Protein 1LMR (pdb70)

InterPro domains:
  IPR012325 Assassin bug toxin-like [PF08117] (1-35)
  IPR012325 Assassin bug toxin-like [PS60010] (5-32)

Nearest PDB structures (foldseek):
  1lmr-assembly1_A  TM=8.798E-01  e=5.007E-05  Agriosphodrus dohrni
  5wlx-assembly1_A  TM=8.046E-01  e=3.672E-01  Avicularia
  5i2p-assembly1_A  TM=7.156E-01  e=2.798E-01  Psalmopoeus
  2mqf-assembly1_A  TM=7.251E-01  e=7.244E-01  Haplopelma hainanum
  2mxo-assembly1_A  TM=6.959E-01  e=2.148E+00  Haplopelma hainanum

Sequence (35 aa):
ADDDCLPRGSKCLGENKQCCKGTTCMFYANRCVGVADDDCLPRGSKCLGENKQCCKGTTCMFYANRCVGVADDDCLPRGSKCLGENKQCCKGTTCMFYANRCVGVADDDCLPRGSKCLGENKQCCKGTTCMFYANRCVGVADDDCLPRGSKCLGENKQCCKGTTCMFYANRCVGVADDDCLPRGSKCLGENKQCCKGTTCMFYANRCVGVADDDCLPRGSKCLGENKQCCKGTTCMFYANRCVGVADDDCLPRGSKCLGENKQCCKGTTCMFYANRCVGVADDDCLPRGSKCLGENKQCCKGTTCMFYANRCVGVADDDCLPRGSKCLGENKQCCKGTTCMFYANRCVGVADDDCLPRGSKCLGENKQCCKGTTCMFYANRCVGVADDDCLPRGSKCLGENKQCCKGTTCMFYANRCVGVADDDCLPRGSKCLGENKQCCKGTTCMFYANRCVGVADDDCLPRGSKCLGENKQCCKGTTCMFYANRCVGVADDDCLPRGSKCLGENKQCCKGTTCMFYANRCVGVADDDCLPRGSKCLGENKQCCKGTTCMFYANRCVGVADDDCLPRGSKCLGENKQCCKGTTCMFYANRCVGVADDDCLPRGSKCLGENKQCCKGTTCMFYANRCVGVADDDCLPRGSKCLGENKQCCKGTTCMFYANRCVGVADDDCLPRGSKCLGENKQCCKGTTCMFYANRCVGVADDDCLPRGSKCLGENKQCCKGTTCMFYANRCVGV

Solvent-accessible surface area: 2938 Å² total; per-residue (Å²): 133,106,140,88,40,14,103,188,52,40,144,7,86,58,84,140,46,121,19,65,210,40,56,66,46,75,147,169,24,56,111,1,49,36,178

Organism: Agriosphodrus dohrni (NCBI:txid184613)

Foldseek 3Di:
DDQDAFPQPAFQAPDPDHHGPQKAHDHVVRGIGGD

Structure (mmCIF, N/CA/C/O backbone):
data_1LMR
#
_entry.id   1LMR
#
loop_
_atom_site.group_PDB
_atom_site.id
_atom_site.type_symbol
_atom_site.label_atom_id
_atom_site.label_alt_id
_atom_site.label_comp_id
_atom_site.label_asym_id
_atom_site.label_entity_id
_atom_site.label_seq_id
_atom_site.pdbx_PDB_ins_code
_atom_site.Cartn_x
_atom_site.Cartn_y
_atom_site.Cartn_z
_atom_site.occupancy
_atom_site.B_iso_or_equiv
_atom_site.auth_seq_id
_atom_site.auth_comp_id
_atom_site.auth_asym_id
_atom_site.auth_atom_id
_atom_site.pdbx_PDB_model_num
ATOM 1 N N . ALA A 1 1 ? -4.085 -11.598 -5.665 1.00 1.00 1 ALA A N 1
ATOM 2 C CA . ALA A 1 1 ? -2.875 -11.912 -4.863 1.00 1.00 1 ALA A CA 1
ATOM 3 C C . ALA A 1 1 ? -1.630 -11.948 -5.742 1.00 1.00 1 ALA A C 1
ATOM 4 O O . ALA A 1 1 ? -1.481 -12.831 -6.588 1.00 1.00 1 ALA A O 1
ATOM 13 N N . ASP A 1 2 ? -0.738 -10.985 -5.537 1.00 1.00 2 ASP A N 1
ATOM 14 C CA . ASP A 1 2 ? 0.495 -10.907 -6.312 1.00 1.00 2 ASP A CA 1
ATOM 15 C C . ASP A 1 2 ? 1.534 -10.049 -5.597 1.00 1.00 2 ASP A C 1
ATOM 16 O O . ASP A 1 2 ? 1.304 -9.578 -4.483 1.00 1.00 2 ASP A O 1
ATOM 25 N N . ASP A 1 3 ? 2.676 -9.848 -6.245 1.00 1.00 3 ASP A N 1
ATOM 26 C CA . ASP A 1 3 ? 3.750 -9.046 -5.671 1.00 1.00 3 ASP A CA 1
ATOM 27 C C . ASP A 1 3 ? 3.836 -7.684 -6.353 1.00 1.00 3 ASP A C 1
ATOM 28 O O . ASP A 1 3 ? 4.924 -7.139 -6.538 1.00 1.00 3 ASP A O 1
ATOM 37 N N . ASP A 1 4 ? 2.681 -7.140 -6.723 1.00 1.00 4 ASP A N 1
ATOM 38 C CA . ASP A 1 4 ? 2.621 -5.848 -7.381 1.00 1.00 4 ASP A CA 1
ATOM 39 C C . ASP A 1 4 ? 3.036 -4.734 -6.421 1.00 1.00 4 ASP A C 1
ATOM 40 O O . ASP A 1 4 ? 3.775 -4.971 -5.465 1.00 1.00 4 ASP A O 1
ATOM 49 N N . CYS A 1 5 ? 2.558 -3.522 -6.679 1.00 1.00 5 CYS A N 1
ATOM 50 C CA . CYS A 1 5 ? 2.880 -2.377 -5.837 1.00 1.00 5 CYS A CA 1
ATOM 51 C C . CYS A 1 5 ? 1.703 -1.411 -5.759 1.00 1.00 5 CYS A C 1
ATOM 52 O O . CYS A 1 5 ? 0.597 -1.728 -6.196 1.00 1.00 5 CYS A O 1
ATOM 59 N N . LEU A 1 6 ? 1.948 -0.232 -5.198 1.00 1.00 6 LEU A N 1
ATOM 60 C CA . LEU A 1 6 ? 0.907 0.779 -5.062 1.00 1.00 6 LEU A CA 1
ATOM 61 C C . LEU A 1 6 ? 1.516 2.169 -4.876 1.00 1.00 6 LEU A C 1
ATOM 62 O O . LEU A 1 6 ? 2.074 2.471 -3.821 1.00 1.00 6 LEU A O 1
ATOM 78 N N . PRO A 1 7 ? 1.417 3.041 -5.898 1.00 1.00 7 PRO A N 1
ATOM 79 C CA . PRO A 1 7 ? 1.963 4.400 -5.826 1.00 1.00 7 PRO A CA 1
ATOM 80 C C . PRO A 1 7 ? 1.289 5.236 -4.749 1.00 1.00 7 PRO A C 1
ATOM 81 O O . PRO A 1 7 ? 0.307 4.814 -4.139 1.00 1.00 7 PRO A O 1
ATOM 92 N N . ARG A 1 8 ? 1.834 6.421 -4.517 1.00 1.00 8 ARG A N 1
ATOM 93 C CA . ARG A 1 8 ? 1.310 7.320 -3.515 1.00 1.00 8 ARG A CA 1
ATOM 94 C C . ARG A 1 8 ? -0.053 7.866 -3.929 1.00 1.00 8 ARG A C 1
ATOM 95 O O . ARG A 1 8 ? -0.167 9.008 -4.376 1.00 1.00 8 ARG A O 1
ATOM 116 N N . GLY A 1 9 ? -1.084 7.042 -3.777 1.00 1.00 9 GLY A N 1
ATOM 117 C CA . GLY A 1 9 ? -2.426 7.458 -4.140 1.00 1.00 9 GLY A CA 1
ATOM 118 C C . GLY A 1 9 ? -3.426 6.320 -4.082 1.00 1.00 9 GLY A C 1
ATOM 119 O O . GLY A 1 9 ? -4.601 6.532 -3.783 1.00 1.00 9 GLY A O 1
ATOM 123 N N . SER A 1 10 ? -2.960 5.109 -4.370 1.00 1.00 10 SER A N 1
ATOM 124 C CA . SER A 1 10 ? -3.823 3.934 -4.350 1.00 1.00 10 SER A CA 1
ATOM 125 C C . SER A 1 10 ? -4.062 3.459 -2.920 1.00 1.00 10 SER A C 1
ATOM 126 O O . SER A 1 10 ? -3.118 3.251 -2.158 1.00 1.00 10 SER A O 1
ATOM 134 N N . LYS A 1 11 ? -5.331 3.292 -2.562 1.00 1.00 11 LYS A N 1
ATOM 135 C CA . LYS A 1 11 ? -5.696 2.847 -1.227 1.00 1.00 11 LYS A CA 1
ATOM 136 C C . LYS A 1 11 ? -5.307 1.391 -1.011 1.00 1.00 11 LYS A C 1
ATOM 137 O O . LYS A 1 11 ? -4.860 0.713 -1.935 1.00 1.00 11 LYS A O 1
ATOM 156 N N . CYS A 1 12 ? -5.480 0.916 0.218 1.00 1.00 12 CYS A N 1
ATOM 157 C CA . CYS A 1 12 ? -5.144 -0.462 0.551 1.00 1.00 12 CYS A CA 1
ATOM 158 C C . CYS A 1 12 ? -5.587 -0.816 1.968 1.00 1.00 12 CYS A C 1
ATOM 159 O O . CYS A 1 12 ? -4.795 -1.304 2.775 1.00 1.00 12 CYS A O 1
ATOM 166 N N . LEU A 1 13 ? -6.860 -0.575 2.260 1.00 1.00 13 LEU A N 1
ATOM 167 C CA . LEU A 1 13 ? -7.413 -0.877 3.577 1.00 1.00 13 LEU A CA 1
ATOM 168 C C . LEU A 1 13 ? -7.478 -2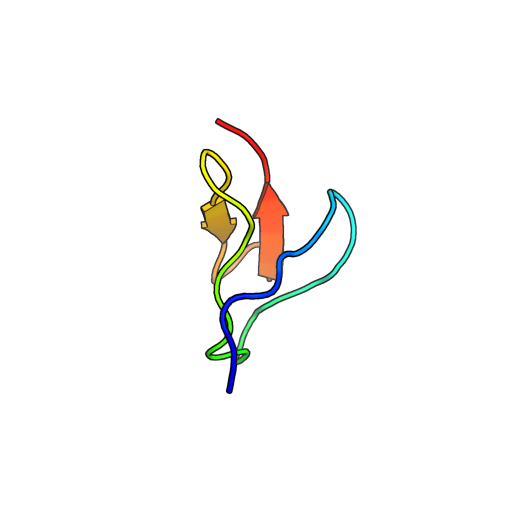.385 3.794 1.00 1.00 13 LEU A C 1
ATOM 169 O O . LEU A 1 13 ? -6.724 -2.941 4.592 1.00 1.00 13 LEU A O 1
ATOM 185 N N . GLY A 1 14 ? -8.382 -3.043 3.075 1.00 1.00 14 GLY A N 1
ATOM 186 C CA . GLY A 1 14 ? -8.526 -4.479 3.201 1.00 1.00 14 GLY A CA 1
ATOM 187 C C . GLY A 1 14 ? -7.598 -5.240 2.276 1.00 1.00 14 GLY A C 1
ATOM 188 O O . GLY A 1 14 ? -7.325 -6.421 2.492 1.00 1.00 14 GLY A O 1
ATOM 192 N N . GLU A 1 15 ? -7.118 -4.560 1.241 1.00 1.00 15 GLU A N 1
ATOM 193 C CA . GLU A 1 15 ? -6.220 -5.157 0.264 1.00 1.00 15 GLU A CA 1
ATOM 194 C C . GLU A 1 15 ? -5.147 -6.019 0.917 1.00 1.00 15 GLU A C 1
ATOM 195 O O . GLU A 1 15 ? -4.440 -5.576 1.822 1.00 1.00 15 GLU A O 1
ATOM 207 N N . ASN A 1 16 ? -5.022 -7.247 0.431 1.00 1.00 16 ASN A N 1
ATOM 208 C CA . ASN A 1 16 ? -4.023 -8.170 0.941 1.00 1.00 16 ASN A CA 1
ATOM 209 C C . ASN A 1 16 ? -2.730 -8.052 0.137 1.00 1.00 16 ASN A C 1
ATOM 210 O O . ASN A 1 16 ? -1.729 -8.692 0.458 1.00 1.00 16 ASN A O 1
ATOM 221 N N . LYS A 1 17 ? -2.758 -7.226 -0.910 1.00 1.00 17 LYS A N 1
ATOM 222 C CA . LYS A 1 17 ? -1.587 -7.025 -1.755 1.00 1.00 17 LYS A CA 1
ATOM 223 C C . LYS A 1 17 ? -0.504 -6.252 -1.010 1.00 1.00 17 LYS A C 1
ATOM 224 O O . LYS A 1 17 ? -0.768 -5.628 0.017 1.00 1.00 17 LYS A O 1
ATOM 243 N N . GLN A 1 18 ? 0.715 -6.297 -1.536 1.00 1.00 18 GLN A N 1
ATOM 244 C CA . GLN A 1 18 ? 1.840 -5.599 -0.922 1.00 1.00 18 GLN A CA 1
ATOM 245 C C . GLN A 1 18 ? 2.428 -4.567 -1.878 1.00 1.00 18 GLN A C 1
ATOM 246 O O . GLN A 1 18 ? 2.474 -4.783 -3.089 1.00 1.00 18 GLN A O 1
ATOM 260 N N . CYS A 1 19 ? 2.877 -3.444 -1.326 1.00 1.00 19 CYS A N 1
ATOM 261 C CA . CYS A 1 19 ? 3.463 -2.378 -2.129 1.00 1.00 19 CYS A CA 1
ATOM 262 C C . CYS A 1 19 ? 4.819 -2.801 -2.687 1.00 1.00 19 CYS A C 1
ATOM 263 O O . CYS A 1 19 ? 5.257 -3.934 -2.486 1.00 1.00 19 CYS A O 1
ATOM 270 N N . CYS A 1 20 ? 5.478 -1.885 -3.388 1.00 1.00 20 CYS A N 1
ATOM 271 C CA . CYS A 1 20 ? 6.784 -2.166 -3.975 1.00 1.00 20 CYS A CA 1
ATOM 272 C C . CYS A 1 20 ? 7.850 -2.297 -2.892 1.00 1.00 20 CYS A C 1
ATOM 273 O O . CYS A 1 20 ? 7.580 -2.080 -1.710 1.00 1.00 20 CYS A O 1
ATOM 280 N N . LYS A 1 21 ? 9.061 -2.658 -3.303 1.00 1.00 21 LYS A N 1
ATOM 281 C CA . LYS A 1 21 ? 10.167 -2.824 -2.374 1.00 1.00 21 LYS A CA 1
ATOM 282 C C . LYS A 1 21 ? 10.619 -1.480 -1.812 1.00 1.00 21 LYS A C 1
ATOM 283 O O . LYS A 1 21 ? 11.102 -0.619 -2.547 1.00 1.00 21 LYS A O 1
ATOM 302 N N . GLY A 1 22 ? 10.458 -1.308 -0.504 1.00 1.00 22 GLY A N 1
ATOM 303 C CA . GLY A 1 22 ? 10.854 -0.067 0.135 1.00 1.00 22 GLY A CA 1
ATOM 304 C C . GLY A 1 22 ? 9.666 0.763 0.583 1.00 1.00 22 GLY A C 1
ATOM 305 O O . GLY A 1 22 ? 9.803 1.651 1.424 1.00 1.00 22 GLY A O 1
ATOM 309 N N . THR A 1 23 ? 8.497 0.474 0.019 1.00 1.00 23 THR A N 1
ATOM 310 C CA . THR A 1 23 ? 7.284 1.201 0.363 1.00 1.00 23 THR A CA 1
ATOM 311 C C . THR A 1 23 ? 6.488 0.465 1.434 1.00 1.00 23 THR A C 1
ATOM 312 O O . THR A 1 23 ? 6.741 -0.706 1.719 1.00 1.00 23 THR A O 1
ATOM 323 N N . THR A 1 24 ? 5.525 1.164 2.020 1.00 1.00 24 THR A N 1
ATOM 324 C CA . THR A 1 24 ? 4.682 0.587 3.061 1.00 1.00 24 THR A CA 1
ATOM 325 C C . THR A 1 24 ? 3.241 1.051 2.910 1.00 1.00 24 THR A C 1
ATOM 326 O O . THR A 1 24 ? 2.975 2.172 2.477 1.00 1.00 24 THR A O 1
ATOM 337 N N . CYS A 1 25 ? 2.316 0.173 3.272 1.00 1.00 25 CYS A N 1
ATOM 338 C CA . CYS A 1 25 ? 0.893 0.479 3.181 1.00 1.00 25 CYS A CA 1
ATOM 339 C C . CYS A 1 25 ? 0.296 0.721 4.563 1.00 1.00 25 CYS A C 1
ATOM 340 O O . CYS A 1 25 ? 0.582 -0.008 5.512 1.00 1.00 25 CYS A O 1
ATOM 347 N N . MET A 1 26 ? -0.536 1.753 4.666 1.00 1.00 26 MET A N 1
ATOM 348 C CA . MET A 1 26 ? -1.176 2.096 5.929 1.00 1.00 26 MET A CA 1
ATOM 349 C C . MET A 1 26 ? -2.586 1.521 6.000 1.00 1.00 26 MET A C 1
ATOM 350 O O . MET A 1 26 ? -3.356 1.619 5.044 1.00 1.00 26 MET A O 1
ATOM 364 N N . PHE A 1 27 ? -2.917 0.920 7.138 1.00 1.00 27 PHE A N 1
ATOM 365 C CA . PHE A 1 27 ? -4.228 0.326 7.338 1.00 1.00 27 PHE A CA 1
ATOM 366 C C . PHE A 1 27 ? -5.300 1.396 7.496 1.00 1.00 27 PHE A C 1
ATOM 367 O O . PHE A 1 27 ? -6.275 1.434 6.746 1.00 1.00 27 PHE A O 1
ATOM 384 N N . TYR A 1 28 ? -5.109 2.257 8.481 1.00 1.00 28 TYR A N 1
ATOM 385 C CA . TYR A 1 28 ? -6.055 3.333 8.760 1.00 1.00 28 TYR A CA 1
ATOM 386 C C . TYR A 1 28 ? -6.026 4.394 7.663 1.00 1.00 28 TYR A C 1
ATOM 387 O O . TYR A 1 28 ? -7.070 4.887 7.236 1.00 1.00 28 TYR A O 1
ATOM 405 N N . ALA A 1 29 ? -4.827 4.732 7.201 1.00 1.00 29 ALA A N 1
ATOM 406 C CA . ALA A 1 29 ? -4.669 5.721 6.144 1.00 1.00 29 ALA A CA 1
ATOM 407 C C . ALA A 1 29 ? -5.151 5.156 4.817 1.00 1.00 29 ALA A C 1
ATOM 408 O O . ALA A 1 29 ? -5.445 5.897 3.880 1.00 1.00 29 ALA A O 1
ATOM 415 N N . ASN A 1 30 ? -5.236 3.828 4.757 1.00 1.00 30 ASN A N 1
ATOM 416 C CA . ASN A 1 30 ? -5.689 3.129 3.563 1.00 1.00 30 ASN A CA 1
ATOM 417 C C . ASN A 1 30 ? -5.078 3.731 2.300 1.00 1.00 30 ASN A C 1
ATOM 418 O O . ASN A 1 30 ? -5.790 4.171 1.398 1.00 1.00 30 ASN A O 1
ATOM 429 N N . ARG A 1 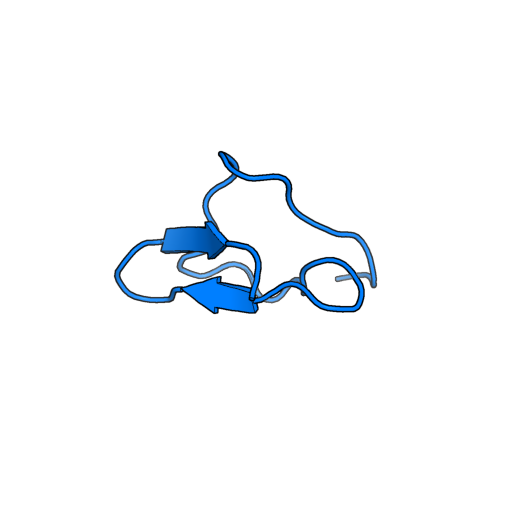31 ? -3.751 3.744 2.246 1.00 1.00 31 ARG A N 1
ATOM 430 C CA . ARG A 1 31 ? -3.036 4.287 1.100 1.00 1.00 31 ARG A CA 1
ATOM 431 C C . ARG A 1 31 ? -1.537 4.053 1.239 1.00 1.00 31 ARG A C 1
ATOM 432 O O . ARG A 1 31 ? -0.942 4.368 2.270 1.00 1.00 31 ARG A O 1
ATOM 453 N N . CYS A 1 32 ? -0.931 3.495 0.197 1.00 1.00 32 CYS A N 1
ATOM 454 C CA . CYS A 1 32 ? 0.501 3.216 0.207 1.00 1.00 32 CYS A CA 1
ATOM 455 C C . CYS A 1 32 ? 1.305 4.489 0.449 1.00 1.00 32 CYS A C 1
ATOM 456 O O . CYS A 1 32 ? 0.867 5.587 0.104 1.00 1.00 32 CYS A O 1
ATOM 463 N N . VAL A 1 33 ? 2.484 4.333 1.041 1.00 1.00 33 VAL A N 1
ATOM 464 C CA . VAL A 1 33 ? 3.353 5.458 1.328 1.00 1.00 33 VAL A CA 1
ATOM 465 C C . VAL A 1 33 ? 4.808 5.012 1.437 1.00 1.00 33 VAL A C 1
ATOM 466 O O . VAL A 1 33 ? 5.101 3.937 1.959 1.00 1.00 33 VAL A O 1
ATOM 479 N N . GLY A 1 34 ? 5.716 5.847 0.940 1.00 1.00 34 GLY A N 1
ATOM 480 C CA . GLY A 1 34 ? 7.129 5.521 0.992 1.00 1.00 34 GLY A CA 1
ATOM 481 C C . GLY A 1 34 ? 7.737 5.766 2.349 1.00 1.00 34 GLY A C 1
ATOM 482 O O . GLY A 1 34 ? 7.180 6.484 3.179 1.00 1.00 34 GLY A O 1
ATOM 486 N N . VAL A 1 35 ? 8.889 5.159 2.561 1.00 1.00 35 VAL A N 1
ATOM 487 C CA . VAL A 1 35 ? 9.612 5.286 3.811 1.00 1.00 35 VAL A CA 1
ATOM 488 C C . VAL A 1 35 ? 10.043 6.728 4.057 1.00 1.00 35 VAL A C 1
ATOM 489 O O . VAL A 1 35 ? 10.386 7.054 5.213 1.00 1.00 35 VAL A O 1
ATOM 503 N N . ALA A 1 1 ? 2.797 -6.210 -15.076 1.00 1.00 1 ALA A N 2
ATOM 504 C CA . ALA A 1 1 ? 3.298 -7.080 -13.981 1.00 1.00 1 ALA A CA 2
ATOM 505 C C . ALA A 1 1 ? 2.163 -7.495 -13.050 1.00 1.00 1 ALA A C 2
ATOM 506 O O . ALA A 1 1 ? 1.067 -6.938 -13.105 1.00 1.00 1 ALA A O 2
ATOM 515 N N . ASP A 1 2 ? 2.435 -8.475 -12.195 1.00 1.00 2 ASP A N 2
ATOM 516 C CA . ASP A 1 2 ? 1.436 -8.965 -11.251 1.00 1.00 2 ASP A CA 2
ATOM 517 C C . ASP A 1 2 ? 0.979 -7.850 -10.316 1.00 1.00 2 ASP A C 2
ATOM 518 O O . ASP A 1 2 ? 1.400 -6.701 -10.451 1.00 1.00 2 ASP A O 2
ATOM 527 N N . ASP A 1 3 ? 0.114 -8.197 -9.369 1.00 1.00 3 ASP A N 2
ATOM 528 C CA . ASP A 1 3 ? -0.401 -7.225 -8.411 1.00 1.00 3 ASP A CA 2
ATOM 529 C C . ASP A 1 3 ? 0.321 -7.344 -7.073 1.00 1.00 3 ASP A C 2
ATOM 530 O O . ASP A 1 3 ? -0.260 -7.093 -6.018 1.00 1.00 3 ASP A O 2
ATOM 539 N N . ASP A 1 4 ? 1.592 -7.729 -7.125 1.00 1.00 4 ASP A N 2
ATOM 540 C CA . ASP A 1 4 ? 2.395 -7.882 -5.917 1.00 1.00 4 ASP A CA 2
ATOM 541 C C . ASP A 1 4 ? 2.505 -6.558 -5.167 1.00 1.00 4 ASP A C 2
ATOM 542 O O . ASP A 1 4 ? 1.802 -6.329 -4.183 1.00 1.00 4 ASP A O 2
ATOM 551 N N . CYS A 1 5 ? 3.390 -5.693 -5.640 1.00 1.00 5 CYS A N 2
ATOM 552 C CA . CYS A 1 5 ? 3.598 -4.390 -5.019 1.00 1.00 5 CYS A CA 2
ATOM 553 C C . CYS A 1 5 ? 2.315 -3.567 -5.040 1.00 1.00 5 CYS A C 2
ATOM 554 O O . CYS A 1 5 ? 1.260 -4.054 -5.445 1.00 1.00 5 CYS A O 2
ATOM 561 N N . LEU A 1 6 ? 2.415 -2.316 -4.603 1.00 1.00 6 LEU A N 2
ATOM 562 C CA . LEU A 1 6 ? 1.262 -1.424 -4.573 1.00 1.00 6 LEU A CA 2
ATOM 563 C C . LEU A 1 6 ? 1.703 0.039 -4.578 1.00 1.00 6 LEU A C 2
ATOM 564 O O . LEU A 1 6 ? 2.073 0.584 -3.539 1.00 1.00 6 LEU A O 2
ATOM 580 N N . PRO A 1 7 ? 1.665 0.700 -5.750 1.00 1.00 7 PRO A N 2
ATOM 581 C CA . PRO A 1 7 ? 2.060 2.107 -5.871 1.00 1.00 7 PRO A CA 2
ATOM 582 C C . PRO A 1 7 ? 1.176 3.026 -5.043 1.00 1.00 7 PRO A C 2
ATOM 583 O O . PRO A 1 7 ? 0.178 2.595 -4.466 1.00 1.00 7 PRO A O 2
ATOM 594 N N . ARG A 1 8 ? 1.560 4.292 -4.981 1.00 1.00 8 ARG A N 2
ATOM 595 C CA . ARG A 1 8 ? 0.824 5.275 -4.222 1.00 1.00 8 ARG A CA 2
ATOM 596 C C . ARG A 1 8 ? -0.531 5.559 -4.862 1.00 1.00 8 ARG A C 2
ATOM 597 O O . ARG A 1 8 ? -0.744 6.619 -5.450 1.00 1.00 8 ARG A O 2
ATOM 618 N N . GLY A 1 9 ? -1.443 4.599 -4.743 1.00 1.00 9 GLY A N 2
ATOM 619 C CA . GLY A 1 9 ? -2.768 4.757 -5.314 1.00 1.00 9 GLY A CA 2
ATOM 620 C C . GLY A 1 9 ? -3.774 3.788 -4.729 1.00 1.00 9 GLY A C 2
ATOM 621 O O . GLY A 1 9 ? -4.924 4.148 -4.481 1.00 1.00 9 GLY A O 2
ATOM 625 N N . SER A 1 10 ? -3.338 2.555 -4.508 1.00 1.00 10 SER A N 2
ATOM 626 C CA . SER A 1 10 ? -4.205 1.525 -3.947 1.00 1.00 10 SER A CA 2
ATOM 627 C C . SER A 1 10 ? -4.388 1.728 -2.447 1.00 1.00 10 SER A C 2
ATOM 628 O O . SER A 1 10 ? -3.438 2.055 -1.735 1.00 1.00 10 SER A O 2
ATOM 636 N N . LYS A 1 11 ? -5.615 1.538 -1.974 1.00 1.00 11 LYS A N 2
ATOM 637 C CA . LYS A 1 11 ? -5.923 1.705 -0.562 1.00 1.00 11 LYS A CA 2
ATOM 638 C C . LYS A 1 11 ? -5.289 0.598 0.273 1.00 1.00 11 LYS A C 2
ATOM 639 O O . LYS A 1 11 ? -4.780 -0.385 -0.264 1.00 1.00 11 LYS A O 2
ATOM 658 N N . CYS A 1 12 ? -5.323 0.767 1.592 1.00 1.00 12 CYS A N 2
ATOM 659 C CA . CYS A 1 12 ? -4.751 -0.218 2.503 1.00 1.00 12 CYS A CA 2
ATOM 660 C C . CYS A 1 12 ? -5.654 -0.435 3.714 1.00 1.00 12 CYS A C 2
ATOM 661 O O . CYS A 1 12 ? -5.183 -0.797 4.792 1.00 1.00 12 CYS A O 2
ATOM 668 N N . LEU A 1 13 ? -6.952 -0.213 3.532 1.00 1.00 13 LEU A N 2
ATOM 669 C CA . LEU A 1 13 ? -7.911 -0.389 4.616 1.00 1.00 13 LEU A CA 2
ATOM 670 C C . LEU A 1 13 ? -8.070 -1.867 4.960 1.00 1.00 13 LEU A C 2
ATOM 671 O O . LEU A 1 13 ? -7.497 -2.350 5.937 1.00 1.00 13 LEU A O 2
ATOM 687 N N . GLY A 1 14 ? -8.841 -2.584 4.150 1.00 1.00 14 GLY A N 2
ATOM 688 C CA . GLY A 1 14 ? -9.047 -3.996 4.384 1.00 1.00 14 GLY A CA 2
ATOM 689 C C . GLY A 1 14 ? -8.028 -4.854 3.663 1.00 1.00 14 GLY A C 2
ATOM 690 O O . GLY A 1 14 ? -7.837 -6.023 3.998 1.00 1.00 14 GLY A O 2
ATOM 694 N N . GLU A 1 15 ? -7.378 -4.269 2.663 1.00 1.00 15 GLU A N 2
ATOM 695 C CA . GLU A 1 15 ? -6.375 -4.966 1.875 1.00 1.00 15 GLU A CA 2
ATOM 696 C C . GLU A 1 15 ? -5.380 -5.721 2.745 1.00 1.00 15 GLU A C 2
ATOM 697 O O . GLU A 1 15 ? -4.941 -5.230 3.785 1.00 1.00 15 GLU A O 2
ATOM 709 N N . ASN A 1 16 ? -5.012 -6.909 2.287 1.00 1.00 16 ASN A N 2
ATOM 710 C CA . ASN A 1 16 ? -4.050 -7.739 2.985 1.00 1.00 16 ASN A CA 2
ATOM 711 C C . ASN A 1 16 ? -2.754 -7.833 2.183 1.00 1.00 16 ASN A C 2
ATOM 712 O O . ASN A 1 16 ? -1.764 -8.397 2.648 1.00 1.00 16 ASN A O 2
ATOM 723 N N . LYS A 1 17 ? -2.770 -7.273 0.973 1.00 1.00 17 LYS A N 2
ATOM 724 C CA . LYS A 1 17 ? -1.599 -7.290 0.106 1.00 1.00 17 LYS A CA 2
ATOM 725 C C . LYS A 1 17 ? -0.506 -6.375 0.649 1.00 1.00 17 LYS A C 2
ATOM 726 O O . LYS A 1 17 ? -0.781 -5.448 1.411 1.00 1.00 17 LYS A O 2
ATOM 745 N N . GLN A 1 18 ? 0.734 -6.640 0.251 1.00 1.00 18 GLN A N 2
ATOM 746 C CA . GLN A 1 18 ? 1.868 -5.839 0.696 1.00 1.00 18 GLN A CA 2
ATOM 747 C C . GLN A 1 18 ? 2.449 -5.032 -0.461 1.00 1.00 18 GLN A C 2
ATOM 748 O O . GLN A 1 18 ? 2.547 -5.525 -1.585 1.00 1.00 18 GLN A O 2
ATOM 762 N N . CYS A 1 19 ? 2.831 -3.791 -0.180 1.00 1.00 19 CYS A N 2
ATOM 763 C CA . CYS A 1 19 ? 3.401 -2.919 -1.200 1.00 1.00 19 CYS A CA 2
ATOM 764 C C . CYS A 1 19 ? 4.791 -3.398 -1.608 1.00 1.00 19 CYS A C 2
ATOM 765 O O . CYS A 1 19 ? 5.262 -4.435 -1.140 1.00 1.00 19 CYS A O 2
ATOM 772 N N . CYS A 1 20 ? 5.441 -2.641 -2.486 1.00 1.00 20 CYS A N 2
ATOM 773 C CA . CYS A 1 20 ? 6.775 -2.995 -2.959 1.00 1.00 20 CYS A CA 2
ATOM 774 C C . CYS A 1 20 ? 7.811 -2.830 -1.852 1.00 1.00 20 CYS A C 2
ATOM 775 O O . CYS A 1 20 ? 7.489 -2.407 -0.742 1.00 1.00 20 CYS A O 2
ATOM 782 N N . LYS A 1 21 ? 9.056 -3.172 -2.164 1.00 1.00 21 LYS A N 2
ATOM 783 C CA . LYS A 1 21 ? 10.143 -3.070 -1.203 1.00 1.00 21 LYS A CA 2
ATOM 784 C C . LYS A 1 21 ? 10.482 -1.612 -0.912 1.00 1.00 21 LYS A C 2
ATOM 785 O O . LYS A 1 21 ? 10.915 -0.876 -1.798 1.00 1.00 21 LYS A O 2
ATOM 804 N N . GLY A 1 22 ? 10.283 -1.202 0.336 1.00 1.00 22 GLY A N 2
ATOM 805 C CA . GLY A 1 22 ? 10.574 0.166 0.723 1.00 1.00 22 GLY A CA 2
ATOM 806 C C . GLY A 1 22 ? 9.319 0.968 1.011 1.00 1.00 22 GLY A C 2
ATOM 807 O O . GLY A 1 22 ? 9.377 2.005 1.673 1.00 1.00 22 GLY A O 2
ATOM 811 N N . THR A 1 23 ? 8.183 0.490 0.513 1.00 1.00 23 THR A N 2
ATOM 812 C CA . THR A 1 23 ? 6.913 1.172 0.721 1.00 1.00 23 THR A CA 2
ATOM 813 C C . THR A 1 23 ? 6.221 0.667 1.981 1.00 1.00 23 THR A C 2
ATOM 814 O O . THR A 1 23 ? 6.592 -0.365 2.539 1.00 1.00 23 THR A O 2
ATOM 825 N N . THR A 1 24 ? 5.211 1.407 2.420 1.00 1.00 24 THR A N 2
ATOM 826 C CA . THR A 1 24 ? 4.456 1.044 3.613 1.00 1.00 24 THR A CA 2
ATOM 827 C C . THR A 1 24 ? 3.007 1.505 3.497 1.00 1.00 24 THR A C 2
ATOM 828 O O . THR A 1 24 ? 2.734 2.627 3.071 1.00 1.00 24 THR A O 2
ATOM 839 N N . CYS A 1 25 ? 2.081 0.630 3.875 1.00 1.00 25 CYS A N 2
ATOM 840 C CA . CYS A 1 25 ? 0.660 0.948 3.811 1.00 1.00 25 CYS A CA 2
ATOM 841 C C . CYS A 1 25 ? 0.191 1.612 5.102 1.00 1.00 25 CYS A C 2
ATOM 842 O O . CYS A 1 25 ? 0.568 1.196 6.198 1.00 1.00 25 CYS A O 2
ATOM 849 N N . MET A 1 26 ? -0.633 2.645 4.964 1.00 1.00 26 MET A N 2
ATOM 850 C CA . MET A 1 26 ? -1.153 3.366 6.119 1.00 1.00 26 MET A CA 2
ATOM 851 C C . MET A 1 26 ? -2.582 2.935 6.433 1.00 1.00 26 MET A C 2
ATOM 852 O O . MET A 1 26 ? -3.439 2.897 5.549 1.00 1.00 26 MET A O 2
ATOM 866 N N . PHE A 1 27 ? -2.828 2.606 7.698 1.00 1.00 27 PHE A N 2
ATOM 867 C CA . PHE A 1 27 ? -4.143 2.172 8.140 1.00 1.00 27 PHE A CA 2
ATOM 868 C C . PHE A 1 27 ? -5.139 3.321 8.117 1.00 1.00 27 PHE A C 2
ATOM 869 O O . PHE A 1 27 ? -6.213 3.221 7.524 1.00 1.00 27 PHE A O 2
ATOM 886 N N . TYR A 1 28 ? -4.771 4.408 8.774 1.00 1.00 28 TYR A N 2
ATOM 887 C CA . TYR A 1 28 ? -5.626 5.588 8.846 1.00 1.00 28 TYR A CA 2
ATOM 888 C C . TYR A 1 28 ? -5.720 6.274 7.488 1.00 1.00 28 TYR A C 2
ATOM 889 O O . TYR A 1 28 ? -6.807 6.642 7.042 1.00 1.00 28 TYR A O 2
ATOM 907 N N . ALA A 1 29 ? -4.579 6.427 6.826 1.00 1.00 29 ALA A N 2
ATOM 908 C CA . ALA A 1 29 ? -4.539 7.048 5.510 1.00 1.00 29 ALA A CA 2
ATOM 909 C C . ALA A 1 29 ? -5.157 6.122 4.473 1.00 1.00 29 ALA A C 2
ATOM 910 O O . ALA A 1 29 ? -5.559 6.555 3.393 1.00 1.00 29 ALA A O 2
ATOM 917 N N . ASN A 1 30 ? -5.223 4.838 4.818 1.00 1.00 30 ASN A N 2
ATOM 918 C CA . ASN A 1 30 ? -5.789 3.824 3.936 1.00 1.00 30 ASN A CA 2
ATOM 919 C C . ASN A 1 30 ? -5.248 3.959 2.514 1.00 1.00 30 ASN A C 2
ATOM 920 O O . ASN A 1 30 ? -5.988 3.836 1.540 1.00 1.00 30 ASN A O 2
ATOM 931 N N . ARG A 1 31 ? -3.945 4.200 2.409 1.00 1.00 31 ARG A N 2
ATOM 932 C CA . ARG A 1 31 ? -3.291 4.343 1.121 1.00 1.00 31 ARG A CA 2
ATOM 933 C C . ARG A 1 31 ? -1.795 4.070 1.242 1.00 1.00 31 ARG A C 2
ATOM 934 O O . ARG A 1 31 ? -1.140 4.557 2.164 1.00 1.00 31 ARG A O 2
ATOM 955 N N . CYS A 1 32 ? -1.258 3.291 0.308 1.00 1.00 32 CYS A N 2
ATOM 956 C CA . CYS A 1 32 ? 0.163 2.961 0.321 1.00 1.00 32 CYS A CA 2
ATOM 957 C C . CYS A 1 32 ? 1.011 4.221 0.199 1.00 1.00 32 CYS A C 2
ATOM 958 O O . CYS A 1 32 ? 0.576 5.223 -0.369 1.00 1.00 32 CYS A O 2
ATOM 965 N N . VAL A 1 33 ? 2.226 4.160 0.731 1.00 1.00 33 VAL A N 2
ATOM 966 C CA . VAL A 1 33 ? 3.141 5.285 0.683 1.00 1.00 33 VAL A CA 2
ATOM 967 C C . VAL A 1 33 ? 4.589 4.822 0.810 1.00 1.00 33 VAL A C 2
ATOM 968 O O . VAL A 1 33 ? 4.879 3.833 1.484 1.00 1.00 33 VAL A O 2
ATOM 981 N N . GLY A 1 34 ? 5.495 5.544 0.159 1.00 1.00 34 GLY A N 2
ATOM 982 C CA . GLY A 1 34 ? 6.901 5.195 0.211 1.00 1.00 34 GLY A CA 2
ATOM 983 C C . GLY A 1 34 ? 7.610 5.798 1.397 1.00 1.00 34 GLY A C 2
ATOM 984 O O . GLY A 1 34 ? 7.127 6.745 2.017 1.00 1.00 34 GLY A O 2
ATOM 988 N N . VAL A 1 35 ? 8.763 5.235 1.703 1.00 1.00 35 VAL A N 2
ATOM 989 C CA . VAL A 1 35 ? 9.577 5.690 2.814 1.00 1.00 35 VAL A CA 2
ATOM 990 C C . VAL A 1 35 ? 10.053 7.122 2.599 1.00 1.00 35 VAL A C 2
ATOM 991 O O . VAL A 1 35 ? 10.484 7.439 1.470 1.00 1.00 35 VAL A O 2
ATOM 1005 N N . ALA A 1 1 ? 4.921 -1.099 -15.444 1.00 1.00 1 ALA A N 3
ATOM 1006 C CA . ALA A 1 1 ? 3.545 -1.657 -15.513 1.00 1.00 1 ALA A CA 3
ATOM 1007 C C . ALA A 1 1 ? 3.527 -3.121 -15.088 1.00 1.00 1 ALA A C 3
ATOM 1008 O O . ALA A 1 1 ? 4.562 -3.787 -15.075 1.00 1.00 1 ALA A O 3
ATOM 1017 N N . ASP A 1 2 ? 2.343 -3.617 -14.742 1.00 1.00 2 ASP A N 3
ATOM 1018 C CA . ASP A 1 2 ? 2.190 -5.003 -14.316 1.00 1.00 2 ASP A CA 3
ATOM 1019 C C . ASP A 1 2 ? 3.026 -5.286 -13.073 1.00 1.00 2 ASP A C 3
ATOM 1020 O O . ASP A 1 2 ? 3.568 -6.380 -12.913 1.00 1.00 2 ASP A O 3
ATOM 1029 N N . ASP A 1 3 ? 3.127 -4.294 -12.195 1.00 1.00 3 ASP A N 3
ATOM 1030 C CA . ASP A 1 3 ? 3.898 -4.437 -10.965 1.00 1.00 3 ASP A CA 3
ATOM 1031 C C . ASP A 1 3 ? 3.013 -4.921 -9.821 1.00 1.00 3 ASP A C 3
ATOM 1032 O O . ASP A 1 3 ? 1.883 -4.459 -9.660 1.00 1.00 3 ASP A O 3
ATOM 1041 N N . ASP A 1 4 ? 3.534 -5.853 -9.030 1.00 1.00 4 ASP A N 3
ATOM 1042 C CA . ASP A 1 4 ? 2.797 -6.399 -7.905 1.00 1.00 4 ASP A CA 3
ATOM 1043 C C . ASP A 1 4 ? 2.607 -5.341 -6.820 1.00 1.00 4 ASP A C 3
ATOM 1044 O O . ASP A 1 4 ? 2.618 -4.143 -7.101 1.00 1.00 4 ASP A O 3
ATOM 1053 N N . CYS A 1 5 ? 2.433 -5.789 -5.581 1.00 1.00 5 CYS A N 3
ATOM 1054 C CA . CYS A 1 5 ? 2.242 -4.880 -4.457 1.00 1.00 5 CYS A CA 3
ATOM 1055 C C . CYS A 1 5 ? 1.047 -3.961 -4.693 1.00 1.00 5 CYS A C 3
ATOM 1056 O O . CYS A 1 5 ? 0.205 -4.227 -5.550 1.00 1.00 5 CYS A O 3
ATOM 1063 N N . LEU A 1 6 ? 0.984 -2.874 -3.927 1.00 1.00 6 LEU A N 3
ATOM 1064 C CA . LEU A 1 6 ? -0.097 -1.914 -4.050 1.00 1.00 6 LEU A CA 3
ATOM 1065 C C . LEU A 1 6 ? 0.430 -0.555 -4.508 1.00 1.00 6 LEU A C 3
ATOM 1066 O O . LEU A 1 6 ? 0.936 0.224 -3.701 1.00 1.00 6 LEU A O 3
ATOM 1082 N N . PRO A 1 7 ? 0.314 -0.248 -5.812 1.00 1.00 7 PRO A N 3
ATOM 1083 C CA . PRO A 1 7 ? 0.779 1.028 -6.363 1.00 1.00 7 PRO A CA 3
ATOM 1084 C C . PRO A 1 7 ? 0.056 2.211 -5.744 1.00 1.00 7 PRO A C 3
ATOM 1085 O O . PRO A 1 7 ? -0.864 2.045 -4.944 1.00 1.00 7 PRO A O 3
ATOM 1096 N N . ARG A 1 8 ? 0.490 3.404 -6.113 1.00 1.00 8 ARG A N 3
ATOM 1097 C CA . ARG A 1 8 ? -0.095 4.618 -5.596 1.00 1.00 8 ARG A CA 3
ATOM 1098 C C . ARG A 1 8 ? -1.519 4.787 -6.111 1.00 1.00 8 ARG A C 3
ATOM 1099 O O . ARG A 1 8 ? -1.781 5.595 -7.002 1.00 1.00 8 ARG A O 3
ATOM 1120 N N . GLY A 1 9 ? -2.435 4.011 -5.540 1.00 1.00 9 GLY A N 3
ATOM 1121 C CA . GLY A 1 9 ? -3.826 4.074 -5.946 1.00 1.00 9 GLY A CA 3
ATOM 1122 C C . GLY A 1 9 ? -4.670 2.985 -5.309 1.00 1.00 9 GLY A C 3
ATOM 1123 O O . GLY A 1 9 ? -5.878 3.151 -5.138 1.00 1.00 9 GLY A O 3
ATOM 1127 N N . SER A 1 10 ? -4.037 1.868 -4.957 1.00 1.00 10 SER A N 3
ATOM 1128 C CA . SER A 1 10 ? -4.744 0.754 -4.338 1.00 1.00 10 SER A CA 3
ATOM 1129 C C . SER A 1 10 ? -4.778 0.911 -2.822 1.00 1.00 10 SER A C 3
ATOM 1130 O O . SER A 1 10 ? -3.735 0.964 -2.169 1.00 1.00 10 SER A O 3
ATOM 1138 N N . LYS A 1 11 ? -5.983 0.988 -2.268 1.00 1.00 11 LYS A N 3
ATOM 1139 C CA . LYS A 1 11 ? -6.154 1.143 -0.833 1.00 1.00 11 LYS A CA 3
ATOM 1140 C C . LYS A 1 11 ? -5.750 -0.128 -0.095 1.00 1.00 11 LYS A C 3
ATOM 1141 O O . LYS A 1 11 ? -5.493 -1.160 -0.715 1.00 1.00 11 LYS A O 3
ATOM 1160 N N . CYS A 1 12 ? -5.692 -0.050 1.232 1.00 1.00 12 CYS A N 3
ATOM 1161 C CA . CYS A 1 12 ? -5.314 -1.204 2.043 1.00 1.00 12 CYS A CA 3
ATOM 1162 C C . CYS A 1 12 ? -5.374 -0.884 3.535 1.00 1.00 12 CYS A C 3
ATOM 1163 O O . CYS A 1 12 ? -4.403 -1.086 4.264 1.00 1.00 12 CYS A O 3
ATOM 1170 N N . LEU A 1 13 ? -6.523 -0.393 3.987 1.00 1.00 13 LEU A N 3
ATOM 1171 C CA . LEU A 1 13 ? -6.704 -0.056 5.395 1.00 1.00 13 LEU A CA 3
ATOM 1172 C C . LEU A 1 13 ? -6.738 -1.323 6.246 1.00 1.00 13 LEU A C 3
ATOM 1173 O O . LEU A 1 13 ? -5.792 -1.616 6.977 1.00 1.00 13 LEU A O 3
ATOM 1189 N N . GLY A 1 14 ? -7.830 -2.073 6.141 1.00 1.00 14 GLY A N 3
ATOM 1190 C CA . GLY A 1 14 ? -7.959 -3.301 6.902 1.00 1.00 14 GLY A CA 3
ATOM 1191 C C . GLY A 1 14 ? -7.258 -4.467 6.238 1.00 1.00 14 GLY A C 3
ATOM 1192 O O . GLY A 1 14 ? -6.901 -5.445 6.894 1.00 1.00 14 GLY A O 3
ATOM 1196 N N . GLU A 1 15 ? -7.067 -4.357 4.930 1.00 1.00 15 GLU A N 3
ATOM 1197 C CA . GLU A 1 15 ? -6.411 -5.392 4.146 1.00 1.00 15 GLU A CA 3
ATOM 1198 C C . GLU A 1 15 ? -5.179 -5.952 4.843 1.00 1.00 15 GLU A C 3
ATOM 1199 O O . GLU A 1 15 ? -4.370 -5.209 5.397 1.00 1.00 15 GLU A O 3
ATOM 1211 N N . ASN A 1 16 ? -5.034 -7.269 4.782 1.00 1.00 16 ASN A N 3
ATOM 1212 C CA . ASN A 1 16 ? -3.888 -7.934 5.377 1.00 1.00 16 ASN A CA 3
ATOM 1213 C C . ASN A 1 16 ? -2.724 -7.955 4.391 1.00 1.00 16 ASN A C 3
ATOM 1214 O O . ASN A 1 16 ? -1.617 -8.375 4.729 1.00 1.00 16 ASN A O 3
ATOM 1225 N N . LYS A 1 17 ? -2.983 -7.492 3.167 1.00 1.00 17 LYS A N 3
ATOM 1226 C CA . LYS A 1 17 ? -1.956 -7.452 2.132 1.00 1.00 17 LYS A CA 3
ATOM 1227 C C . LYS A 1 17 ? -0.907 -6.392 2.449 1.00 1.00 17 LYS A C 3
ATOM 1228 O O . LYS A 1 17 ? -1.130 -5.514 3.283 1.00 1.00 17 LYS A O 3
ATOM 1247 N N . GLN A 1 18 ? 0.236 -6.480 1.779 1.00 1.00 18 GLN A N 3
ATOM 1248 C CA . GLN A 1 18 ? 1.320 -5.528 1.990 1.00 1.00 18 GLN A CA 3
ATOM 1249 C C . GLN A 1 18 ? 2.038 -5.219 0.680 1.00 1.00 18 GLN A C 3
ATOM 1250 O O . GLN A 1 18 ? 2.103 -6.060 -0.217 1.00 1.00 18 GLN A O 3
ATOM 1264 N N . CYS A 1 19 ? 2.576 -4.009 0.577 1.00 1.00 19 CYS A N 3
ATOM 1265 C CA . CYS A 1 19 ? 3.291 -3.589 -0.623 1.00 1.00 19 CYS A CA 3
ATOM 1266 C C . CYS A 1 19 ? 4.617 -4.340 -0.747 1.00 1.00 19 CYS A C 3
ATOM 1267 O O . CYS A 1 19 ? 4.812 -5.373 -0.108 1.00 1.00 19 CYS A O 3
ATOM 1274 N N . CYS A 1 20 ? 5.523 -3.824 -1.574 1.00 1.00 20 CYS A N 3
ATOM 1275 C CA . CYS A 1 20 ? 6.815 -4.454 -1.776 1.00 1.00 20 CYS A CA 3
ATOM 1276 C C . CYS A 1 20 ? 7.684 -4.335 -0.528 1.00 1.00 20 CYS A C 3
ATOM 1277 O O . CYS A 1 20 ? 7.282 -3.731 0.466 1.00 1.00 20 CYS A O 3
ATOM 1284 N N . LYS A 1 21 ? 8.878 -4.919 -0.588 1.00 1.00 21 LYS A N 3
ATOM 1285 C CA . LYS A 1 21 ? 9.804 -4.883 0.533 1.00 1.00 21 LYS A CA 3
ATOM 1286 C C . LYS A 1 21 ? 10.354 -3.477 0.740 1.00 1.00 21 LYS A C 3
ATOM 1287 O O . LYS A 1 21 ? 11.042 -2.934 -0.125 1.00 1.00 21 LYS A O 3
ATOM 1306 N N . GLY A 1 22 ? 10.043 -2.890 1.891 1.00 1.00 22 GLY A N 3
ATOM 1307 C CA . GLY A 1 22 ? 10.509 -1.550 2.192 1.00 1.00 22 GLY A CA 3
ATOM 1308 C C . GLY A 1 22 ? 9.376 -0.545 2.234 1.00 1.00 22 GLY A C 3
ATOM 1309 O O . GLY A 1 22 ? 9.500 0.517 2.844 1.00 1.00 22 GLY A O 3
ATOM 1313 N N . THR A 1 23 ? 8.267 -0.882 1.583 1.00 1.00 23 THR A N 3
ATOM 1314 C CA . THR A 1 23 ? 7.105 -0.007 1.546 1.00 1.00 23 THR A CA 3
ATOM 1315 C C . THR A 1 23 ? 6.113 -0.375 2.640 1.00 1.00 23 THR A C 3
ATOM 1316 O O . THR A 1 23 ? 6.207 -1.441 3.249 1.00 1.00 23 THR A O 3
ATOM 1327 N N . THR A 1 24 ? 5.161 0.516 2.882 1.00 1.00 24 THR A N 3
ATOM 1328 C CA . THR A 1 24 ? 4.145 0.292 3.902 1.00 1.00 24 THR A CA 3
ATOM 1329 C C . THR A 1 24 ? 2.850 1.005 3.547 1.00 1.00 24 THR A C 3
ATOM 1330 O O . THR A 1 24 ? 2.859 2.072 2.934 1.00 1.00 24 THR A O 3
ATOM 1341 N N . CYS A 1 25 ? 1.739 0.401 3.940 1.00 1.00 25 CYS A N 3
ATOM 1342 C CA . CYS A 1 25 ? 0.424 0.968 3.669 1.00 1.00 25 CYS A CA 3
ATOM 1343 C C . CYS A 1 25 ? -0.043 1.838 4.830 1.00 1.00 25 CYS A C 3
ATOM 1344 O O . CYS A 1 25 ? 0.051 1.445 5.993 1.00 1.00 25 CYS A O 3
ATOM 1351 N N . MET A 1 26 ? -0.547 3.022 4.504 1.00 1.00 26 MET A N 3
ATOM 1352 C CA . MET A 1 26 ? -1.032 3.952 5.517 1.00 1.00 26 MET A CA 3
ATOM 1353 C C . MET A 1 26 ? -2.441 3.580 5.965 1.00 1.00 26 MET A C 3
ATOM 1354 O O . MET A 1 26 ? -3.314 3.306 5.141 1.00 1.00 26 MET A O 3
ATOM 1368 N N . PHE A 1 27 ? -2.655 3.570 7.275 1.00 1.00 27 PHE A N 3
ATOM 1369 C CA . PHE A 1 27 ? -3.950 3.229 7.838 1.00 1.00 27 PHE A CA 3
ATOM 1370 C C . PHE A 1 27 ? -4.964 4.339 7.601 1.00 1.00 27 PHE A C 3
ATOM 1371 O O . PHE A 1 27 ? -6.048 4.107 7.066 1.00 1.00 27 PHE A O 3
ATOM 1388 N N . TYR A 1 28 ? -4.601 5.541 8.014 1.00 1.00 28 TYR A N 3
ATOM 1389 C CA . TYR A 1 28 ? -5.473 6.702 7.867 1.00 1.00 28 TYR A CA 3
ATOM 1390 C C . TYR A 1 28 ? -5.622 7.102 6.402 1.00 1.00 28 TYR A C 3
ATOM 1391 O O . TYR A 1 28 ? -6.714 7.454 5.956 1.00 1.00 28 TYR A O 3
ATOM 1409 N N . ALA A 1 29 ? -4.527 7.035 5.654 1.00 1.00 29 ALA A N 3
ATOM 1410 C CA . ALA A 1 29 ? -4.554 7.378 4.240 1.00 1.00 29 ALA A CA 3
ATOM 1411 C C . ALA A 1 29 ? -5.305 6.314 3.456 1.00 1.00 29 ALA A C 3
ATOM 1412 O O . ALA A 1 29 ? -5.896 6.591 2.412 1.00 1.00 29 ALA A O 3
ATOM 1419 N N . ASN A 1 30 ? -5.278 5.092 3.977 1.00 1.00 30 ASN A N 3
ATOM 1420 C CA . ASN A 1 30 ? -5.960 3.971 3.337 1.00 1.00 30 ASN A CA 3
ATOM 1421 C C . ASN A 1 30 ? -5.382 3.705 1.948 1.00 1.00 30 ASN A C 3
ATOM 1422 O O . ASN A 1 30 ? -6.116 3.419 1.003 1.00 1.00 30 ASN A O 3
ATOM 1433 N N . ARG A 1 31 ? -4.060 3.797 1.833 1.00 1.00 31 ARG A N 3
ATOM 1434 C CA . ARG A 1 31 ? -3.386 3.567 0.567 1.00 1.00 31 ARG A CA 3
ATOM 1435 C C . ARG A 1 31 ? -1.904 3.279 0.781 1.00 1.00 31 ARG A C 3
ATOM 1436 O O . ARG A 1 31 ? -1.309 3.727 1.762 1.00 1.00 31 ARG A O 3
ATOM 1457 N N . CYS A 1 32 ? -1.311 2.529 -0.144 1.00 1.00 32 CYS A N 3
ATOM 1458 C CA . CYS A 1 32 ? 0.104 2.184 -0.054 1.00 1.00 32 CYS A CA 3
ATOM 1459 C C . CYS A 1 32 ? 0.973 3.435 -0.131 1.00 1.00 32 CYS A C 3
ATOM 1460 O O . CYS A 1 32 ? 0.560 4.456 -0.680 1.00 1.00 32 CYS A O 3
ATOM 1467 N N . VAL A 1 33 ? 2.181 3.346 0.419 1.00 1.00 33 VAL A N 3
ATOM 1468 C CA . VAL A 1 33 ? 3.109 4.462 0.412 1.00 1.00 33 VAL A CA 3
ATOM 1469 C C . VAL A 1 33 ? 4.549 3.979 0.556 1.00 1.00 33 VAL A C 3
ATOM 1470 O O . VAL A 1 33 ? 4.826 3.032 1.292 1.00 1.00 33 VAL A O 3
ATOM 1483 N N . GLY A 1 34 ? 5.461 4.637 -0.152 1.00 1.00 34 GLY A N 3
ATOM 1484 C CA . GLY A 1 34 ? 6.860 4.263 -0.090 1.00 1.00 34 GLY A CA 3
ATOM 1485 C C . GLY A 1 34 ? 7.620 5.013 0.973 1.00 1.00 34 GLY A C 3
ATOM 1486 O O . GLY A 1 34 ? 7.178 6.053 1.463 1.00 1.00 34 GLY A O 3
ATOM 1490 N N . VAL A 1 35 ? 8.770 4.471 1.324 1.00 1.00 35 VAL A N 3
ATOM 1491 C CA . VAL A 1 35 ? 9.629 5.060 2.332 1.00 1.00 35 VAL A CA 3
ATOM 1492 C C . VAL A 1 35 ? 10.116 6.440 1.904 1.00 1.00 35 VAL A C 3
ATOM 1493 O O . VAL A 1 35 ? 10.078 7.366 2.742 1.00 1.00 35 VAL A O 3
ATOM 1507 N N . ALA A 1 1 ? 3.976 -12.642 -3.389 1.00 1.00 1 ALA A N 4
ATOM 1508 C CA . ALA A 1 1 ? 3.563 -13.340 -4.637 1.00 1.00 1 ALA A CA 4
ATOM 1509 C C . ALA A 1 1 ? 4.088 -12.633 -5.879 1.00 1.00 1 ALA A C 4
ATOM 1510 O O . ALA A 1 1 ? 3.729 -12.977 -7.005 1.00 1.00 1 ALA A O 4
ATOM 1519 N N . ASP A 1 2 ? 4.936 -11.647 -5.660 1.00 1.00 2 ASP A N 4
ATOM 1520 C CA . ASP A 1 2 ? 5.523 -10.878 -6.751 1.00 1.00 2 ASP A CA 4
ATOM 1521 C C . ASP A 1 2 ? 4.441 -10.178 -7.567 1.00 1.00 2 ASP A C 4
ATOM 1522 O O . ASP A 1 2 ? 4.589 -9.981 -8.773 1.00 1.00 2 ASP A O 4
ATOM 1531 N N . ASP A 1 3 ? 3.353 -9.805 -6.901 1.00 1.00 3 ASP A N 4
ATOM 1532 C CA . ASP A 1 3 ? 2.245 -9.127 -7.565 1.00 1.00 3 ASP A CA 4
ATOM 1533 C C . ASP A 1 3 ? 2.607 -7.679 -7.883 1.00 1.00 3 ASP A C 4
ATOM 1534 O O . ASP A 1 3 ? 3.768 -7.283 -7.786 1.00 1.00 3 ASP A O 4
ATOM 1543 N N . ASP A 1 4 ? 1.604 -6.894 -8.264 1.00 1.00 4 ASP A N 4
ATOM 1544 C CA . ASP A 1 4 ? 1.811 -5.496 -8.597 1.00 1.00 4 ASP A CA 4
ATOM 1545 C C . ASP A 1 4 ? 2.201 -4.698 -7.354 1.00 1.00 4 ASP A C 4
ATOM 1546 O O . ASP A 1 4 ? 2.743 -5.250 -6.396 1.00 1.00 4 ASP A O 4
ATOM 1555 N N . CYS A 1 5 ? 1.924 -3.399 -7.375 1.00 1.00 5 CYS A N 4
ATOM 1556 C CA . CYS A 1 5 ? 2.246 -2.528 -6.252 1.00 1.00 5 CYS A CA 4
ATOM 1557 C C . CYS A 1 5 ? 1.225 -1.402 -6.128 1.00 1.00 5 CYS A C 4
ATOM 1558 O O . CYS A 1 5 ? 0.178 -1.426 -6.775 1.00 1.00 5 CYS A O 4
ATOM 1565 N N . LEU A 1 6 ? 1.536 -0.415 -5.293 1.00 1.00 6 LEU A N 4
ATOM 1566 C CA . LEU A 1 6 ? 0.645 0.719 -5.086 1.00 1.00 6 LEU A CA 4
ATOM 1567 C C . LEU A 1 6 ? 1.410 1.923 -4.536 1.00 1.00 6 LEU A C 4
ATOM 1568 O O . LEU A 1 6 ? 1.734 1.968 -3.349 1.00 1.00 6 LEU A O 4
ATOM 1584 N N . PRO A 1 7 ? 1.707 2.920 -5.389 1.00 1.00 7 PRO A N 4
ATOM 1585 C CA . PRO A 1 7 ? 2.434 4.123 -4.970 1.00 1.00 7 PRO A CA 4
ATOM 1586 C C . PRO A 1 7 ? 1.666 4.929 -3.934 1.00 1.00 7 PRO A C 4
ATOM 1587 O O . PRO A 1 7 ? 0.513 4.630 -3.623 1.00 1.00 7 PRO A O 4
ATOM 1598 N N . ARG A 1 8 ? 2.323 5.946 -3.395 1.00 1.00 8 ARG A N 4
ATOM 1599 C CA . ARG A 1 8 ? 1.726 6.792 -2.388 1.00 1.00 8 ARG A CA 4
ATOM 1600 C C . ARG A 1 8 ? 0.603 7.638 -2.979 1.00 1.00 8 ARG A C 4
ATOM 1601 O O . ARG A 1 8 ? 0.771 8.834 -3.219 1.00 1.00 8 ARG A O 4
ATOM 1622 N N . GLY A 1 9 ? -0.543 7.007 -3.211 1.00 1.00 9 GLY A N 4
ATOM 1623 C CA . GLY A 1 9 ? -1.680 7.713 -3.772 1.00 1.00 9 GLY A CA 4
ATOM 1624 C C . GLY A 1 9 ? -2.944 6.877 -3.764 1.00 1.00 9 GLY A C 4
ATOM 1625 O O . GLY A 1 9 ? -4.034 7.388 -3.506 1.00 1.00 9 GLY A O 4
ATOM 1629 N N . SER A 1 10 ? -2.796 5.590 -4.048 1.00 1.00 10 SER A N 4
ATOM 1630 C CA . SER A 1 10 ? -3.931 4.676 -4.074 1.00 1.00 10 SER A CA 4
ATOM 1631 C C . SER A 1 10 ? -4.210 4.116 -2.682 1.00 1.00 10 SER A C 4
ATOM 1632 O O . SER A 1 10 ? -3.286 3.802 -1.932 1.00 1.00 10 SER A O 4
ATOM 1640 N N . LYS A 1 11 ? -5.489 3.998 -2.343 1.00 1.00 11 LYS A N 4
ATOM 1641 C CA . LYS A 1 11 ? -5.889 3.481 -1.044 1.00 1.00 11 LYS A CA 4
ATOM 1642 C C . LYS A 1 11 ? -5.583 1.991 -0.931 1.00 1.00 11 LYS A C 4
ATOM 1643 O O . LYS A 1 11 ? -5.311 1.326 -1.931 1.00 1.00 11 LYS A O 4
ATOM 1662 N N . CYS A 1 12 ? -5.629 1.471 0.292 1.00 1.00 12 CYS A N 4
ATOM 1663 C CA . CYS A 1 12 ? -5.356 0.058 0.530 1.00 1.00 12 CYS A CA 4
ATOM 1664 C C . CYS A 1 12 ? -5.695 -0.332 1.966 1.00 1.00 12 CYS A C 4
ATOM 1665 O O . CYS A 1 12 ? -4.879 -0.930 2.668 1.00 1.00 12 CYS A O 4
ATOM 1672 N N . LEU A 1 13 ? -6.905 0.009 2.398 1.00 1.00 13 LEU A N 4
ATOM 1673 C CA . LEU A 1 13 ? -7.350 -0.309 3.750 1.00 1.00 13 LEU A CA 4
ATOM 1674 C C . LEU A 1 13 ? -7.567 -1.811 3.908 1.00 1.00 13 LEU A C 4
ATOM 1675 O O . LEU A 1 13 ? -6.782 -2.495 4.566 1.00 1.00 13 LEU A O 4
ATOM 1691 N N . GLY A 1 14 ? -8.635 -2.319 3.301 1.00 1.00 14 GLY A N 4
ATOM 1692 C CA . GLY A 1 14 ? -8.932 -3.735 3.387 1.00 1.00 14 GLY A CA 4
ATOM 1693 C C . GLY A 1 14 ? -8.175 -4.553 2.360 1.00 1.00 14 GLY A C 4
ATOM 1694 O O . GLY A 1 14 ? -8.044 -5.769 2.499 1.00 1.00 14 GLY A O 4
ATOM 1698 N N . GLU A 1 15 ? -7.681 -3.882 1.324 1.00 1.00 15 GLU A N 4
ATOM 1699 C CA . GLU A 1 15 ? -6.935 -4.534 0.256 1.00 1.00 15 GLU A CA 4
ATOM 1700 C C . GLU A 1 15 ? -5.956 -5.573 0.787 1.00 1.00 15 GLU A C 4
ATOM 1701 O O . GLU A 1 15 ? -5.126 -5.282 1.649 1.00 1.00 15 GLU A O 4
ATOM 1713 N N . ASN A 1 16 ? -6.047 -6.780 0.245 1.00 1.00 16 ASN A N 4
ATOM 1714 C CA . ASN A 1 16 ? -5.157 -7.860 0.638 1.00 1.00 16 ASN A CA 4
ATOM 1715 C C . ASN A 1 16 ? -3.882 -7.830 -0.200 1.00 1.00 16 ASN A C 4
ATOM 1716 O O . ASN A 1 16 ? -2.958 -8.610 0.031 1.00 1.00 16 ASN A O 4
ATOM 1727 N N . LYS A 1 17 ? -3.837 -6.921 -1.175 1.00 1.00 17 LYS A N 4
ATOM 1728 C CA . LYS A 1 17 ? -2.673 -6.790 -2.044 1.00 1.00 17 LYS A CA 4
ATOM 1729 C C . LYS A 1 17 ? -1.486 -6.216 -1.278 1.00 1.00 17 LYS A C 4
ATOM 1730 O O . LYS A 1 17 ? -1.646 -5.656 -0.194 1.00 1.00 17 LYS A O 4
ATOM 1749 N N . GLN A 1 18 ? -0.296 -6.358 -1.851 1.00 1.00 18 GLN A N 4
ATOM 1750 C CA . GLN A 1 18 ? 0.920 -5.852 -1.223 1.00 1.00 18 GLN A CA 4
ATOM 1751 C C . GLN A 1 18 ? 1.632 -4.861 -2.138 1.00 1.00 18 GLN A C 4
ATOM 1752 O O . GLN A 1 18 ? 1.756 -5.090 -3.341 1.00 1.00 18 GLN A O 4
ATOM 1766 N N . CYS A 1 19 ? 2.097 -3.759 -1.559 1.00 1.00 19 CYS A N 4
ATOM 1767 C CA . CYS A 1 19 ? 2.797 -2.732 -2.323 1.00 1.00 19 CYS A CA 4
ATOM 1768 C C . CYS A 1 19 ? 4.166 -3.229 -2.775 1.00 1.00 19 CYS A C 4
ATOM 1769 O O . CYS A 1 19 ? 4.534 -4.377 -2.526 1.00 1.00 19 CYS A O 4
ATOM 1776 N N . CYS A 1 20 ? 4.916 -2.358 -3.442 1.00 1.00 20 CYS A N 4
ATOM 1777 C CA . CYS A 1 20 ? 6.245 -2.710 -3.929 1.00 1.00 20 CYS A CA 4
ATOM 1778 C C . CYS A 1 20 ? 7.224 -2.867 -2.769 1.00 1.00 20 CYS A C 4
ATOM 1779 O O . CYS A 1 20 ? 6.885 -2.597 -1.617 1.00 1.00 20 CYS A O 4
ATOM 1786 N N . LYS A 1 21 ? 8.437 -3.311 -3.081 1.00 1.00 21 LYS A N 4
ATOM 1787 C CA . LYS A 1 21 ? 9.462 -3.508 -2.068 1.00 1.00 21 LYS A CA 4
ATOM 1788 C C . LYS A 1 21 ? 9.947 -2.173 -1.513 1.00 1.00 21 LYS A C 4
ATOM 1789 O O . LYS A 1 21 ? 10.494 -1.348 -2.244 1.00 1.00 21 LYS A O 4
ATOM 1808 N N . GLY A 1 22 ? 9.742 -1.968 -0.216 1.00 1.00 22 GLY A N 4
ATOM 1809 C CA . GLY A 1 22 ? 10.163 -0.732 0.416 1.00 1.00 22 GLY A CA 4
ATOM 1810 C C . GLY A 1 22 ? 8.991 0.111 0.881 1.00 1.00 22 GLY A C 4
ATOM 1811 O O . GLY A 1 22 ? 9.140 0.964 1.755 1.00 1.00 22 GLY A O 4
ATOM 1815 N N . THR A 1 23 ? 7.822 -0.128 0.295 1.00 1.00 23 THR A N 4
ATOM 1816 C CA . THR A 1 23 ? 6.622 0.616 0.653 1.00 1.00 23 THR A CA 4
ATOM 1817 C C . THR A 1 23 ? 5.852 -0.089 1.762 1.00 1.00 23 THR A C 4
ATOM 1818 O O . THR A 1 23 ? 6.105 -1.254 2.069 1.00 1.00 23 THR A O 4
ATOM 1829 N N . THR A 1 24 ? 4.909 0.630 2.358 1.00 1.00 24 THR A N 4
ATOM 1830 C CA . THR A 1 24 ? 4.093 0.083 3.436 1.00 1.00 24 THR A CA 4
ATOM 1831 C C . THR A 1 24 ? 2.683 0.663 3.397 1.00 1.00 24 THR A C 4
ATOM 1832 O O . THR A 1 24 ? 2.500 1.863 3.192 1.00 1.00 24 THR A O 4
ATOM 1843 N N . CYS A 1 25 ? 1.689 -0.197 3.592 1.00 1.00 25 CYS A N 4
ATOM 1844 C CA . CYS A 1 25 ? 0.296 0.230 3.578 1.00 1.00 25 CYS A CA 4
ATOM 1845 C C . CYS A 1 25 ? -0.169 0.620 4.977 1.00 1.00 25 CYS A C 4
ATOM 1846 O O . CYS A 1 25 ? 0.174 -0.035 5.961 1.00 1.00 25 CYS A O 4
ATOM 1853 N N . MET A 1 26 ? -0.950 1.693 5.058 1.00 1.00 26 MET A N 4
ATOM 1854 C CA . MET A 1 26 ? -1.461 2.172 6.336 1.00 1.00 26 MET A CA 4
ATOM 1855 C C . MET A 1 26 ? -2.947 1.859 6.481 1.00 1.00 26 MET A C 4
ATOM 1856 O O . MET A 1 26 ? -3.721 2.019 5.536 1.00 1.00 26 MET A O 4
ATOM 1870 N N . PHE A 1 27 ? -3.337 1.407 7.668 1.00 1.00 27 PHE A N 4
ATOM 1871 C CA . PHE A 1 27 ? -4.721 1.063 7.941 1.00 1.00 27 PHE A CA 4
ATOM 1872 C C . PHE A 1 27 ? -5.579 2.308 8.121 1.00 1.00 27 PHE A C 4
ATOM 1873 O O . PHE A 1 27 ? -6.593 2.485 7.446 1.00 1.00 27 PHE A O 4
ATOM 1890 N N . TYR A 1 28 ? -5.166 3.160 9.045 1.00 1.00 28 TYR A N 4
ATOM 1891 C CA . TYR A 1 28 ? -5.894 4.391 9.337 1.00 1.00 28 TYR A CA 4
ATOM 1892 C C . TYR A 1 28 ? -5.787 5.388 8.188 1.00 1.00 28 TYR A C 4
ATOM 1893 O O . TYR A 1 28 ? -6.757 6.071 7.858 1.00 1.00 28 TYR A O 4
ATOM 1911 N N . ALA A 1 29 ? -4.612 5.462 7.574 1.00 1.00 29 ALA A N 4
ATOM 1912 C CA . ALA A 1 29 ? -4.396 6.369 6.455 1.00 1.00 29 ALA A CA 4
ATOM 1913 C C . ALA A 1 29 ? -5.145 5.877 5.228 1.00 1.00 29 ALA A C 4
ATOM 1914 O O . ALA A 1 29 ? -5.545 6.662 4.368 1.00 1.00 29 ALA A O 4
ATOM 1921 N N . ASN A 1 30 ? -5.331 4.564 5.160 1.00 1.00 30 ASN A N 4
ATOM 1922 C CA . ASN A 1 30 ? -6.035 3.945 4.042 1.00 1.00 30 ASN A CA 4
ATOM 1923 C C . ASN A 1 30 ? -5.344 4.264 2.719 1.00 1.00 30 ASN A C 4
ATOM 1924 O O . ASN A 1 30 ? -5.990 4.657 1.747 1.00 1.00 30 ASN A O 4
ATOM 1935 N N . ARG A 1 31 ? -4.027 4.091 2.687 1.00 1.00 31 ARG A N 4
ATOM 1936 C CA . ARG A 1 31 ? -3.252 4.359 1.483 1.00 1.00 31 ARG A CA 4
ATOM 1937 C C . ARG A 1 31 ? -1.794 3.957 1.670 1.00 1.00 31 ARG A C 4
ATOM 1938 O O . ARG A 1 31 ? -1.242 4.073 2.765 1.00 1.00 31 ARG A O 4
ATOM 1959 N N . CYS A 1 32 ? -1.176 3.483 0.594 1.00 1.00 32 CYS A N 4
ATOM 1960 C CA . CYS A 1 32 ? 0.219 3.062 0.637 1.00 1.00 32 CYS A CA 4
ATOM 1961 C C . CYS A 1 32 ? 1.141 4.251 0.883 1.00 1.00 32 CYS A C 4
ATOM 1962 O O . CYS A 1 32 ? 0.835 5.378 0.495 1.00 1.00 32 CYS A O 4
ATOM 1969 N N . VAL A 1 33 ? 2.274 3.989 1.527 1.00 1.00 33 VAL A N 4
ATOM 1970 C CA . VAL A 1 33 ? 3.246 5.024 1.824 1.00 1.00 33 VAL A CA 4
ATOM 1971 C C . VAL A 1 33 ? 4.637 4.428 2.016 1.00 1.00 33 VAL A C 4
ATOM 1972 O O . VAL A 1 33 ? 4.787 3.346 2.585 1.00 1.00 33 VAL A O 4
ATOM 1985 N N . GLY A 1 34 ? 5.651 5.140 1.538 1.00 1.00 34 GLY A N 4
ATOM 1986 C CA . GLY A 1 34 ? 7.016 4.666 1.667 1.00 1.00 34 GLY A CA 4
ATOM 1987 C C . GLY A 1 34 ? 7.941 5.257 0.633 1.00 1.00 34 GLY A C 4
ATOM 1988 O O . GLY A 1 34 ? 7.637 6.275 0.011 1.00 1.00 34 GLY A O 4
ATOM 1992 N N . VAL A 1 35 ? 9.075 4.604 0.459 1.00 1.00 35 VAL A N 4
ATOM 1993 C CA . VAL A 1 35 ? 10.079 5.043 -0.502 1.00 1.00 35 VAL A CA 4
ATOM 1994 C C . VAL A 1 35 ? 9.533 5.001 -1.925 1.00 1.00 35 VAL A C 4
ATOM 1995 O O . VAL A 1 35 ? 9.196 3.894 -2.396 1.00 1.00 35 VAL A O 4
ATOM 2009 N N . ALA A 1 1 ? 9.298 -7.608 -11.320 1.00 1.00 1 ALA A N 5
ATOM 2010 C CA . ALA A 1 1 ? 8.462 -6.470 -11.785 1.00 1.00 1 ALA A CA 5
ATOM 2011 C C . ALA A 1 1 ? 7.964 -5.641 -10.606 1.00 1.00 1 ALA A C 5
ATOM 2012 O O . ALA A 1 1 ? 7.366 -6.171 -9.670 1.00 1.00 1 ALA A O 5
ATOM 2021 N N . ASP A 1 2 ? 8.214 -4.337 -10.660 1.00 1.00 2 ASP A N 5
ATOM 2022 C CA . ASP A 1 2 ? 7.790 -3.433 -9.597 1.00 1.00 2 ASP A CA 5
ATOM 2023 C C . ASP A 1 2 ? 6.496 -2.719 -9.973 1.00 1.00 2 ASP A C 5
ATOM 2024 O O . ASP A 1 2 ? 6.265 -1.578 -9.572 1.00 1.00 2 ASP A O 5
ATOM 2033 N N . ASP A 1 3 ? 5.654 -3.399 -10.744 1.00 1.00 3 ASP A N 5
ATOM 2034 C CA . ASP A 1 3 ? 4.382 -2.830 -11.174 1.00 1.00 3 ASP A CA 5
ATOM 2035 C C . ASP A 1 3 ? 3.219 -3.466 -10.420 1.00 1.00 3 ASP A C 5
ATOM 2036 O O . ASP A 1 3 ? 2.198 -2.822 -10.176 1.00 1.00 3 ASP A O 5
ATOM 2045 N N . ASP A 1 4 ? 3.380 -4.733 -10.053 1.00 1.00 4 ASP A N 5
ATOM 2046 C CA . ASP A 1 4 ? 2.350 -5.456 -9.329 1.00 1.00 4 ASP A CA 5
ATOM 2047 C C . ASP A 1 4 ? 2.183 -4.890 -7.920 1.00 1.00 4 ASP A C 5
ATOM 2048 O O . ASP A 1 4 ? 2.493 -3.726 -7.669 1.00 1.00 4 ASP A O 5
ATOM 2057 N N . CYS A 1 5 ? 1.694 -5.719 -7.004 1.00 1.00 5 CYS A N 5
ATOM 2058 C CA . CYS A 1 5 ? 1.488 -5.300 -5.623 1.00 1.00 5 CYS A CA 5
ATOM 2059 C C . CYS A 1 5 ? 0.547 -4.099 -5.552 1.00 1.00 5 CYS A C 5
ATOM 2060 O O . CYS A 1 5 ? -0.189 -3.820 -6.498 1.00 1.00 5 CYS A O 5
ATOM 2067 N N . LEU A 1 6 ? 0.572 -3.396 -4.423 1.00 1.00 6 LEU A N 5
ATOM 2068 C CA . LEU A 1 6 ? -0.280 -2.233 -4.230 1.00 1.00 6 LEU A CA 5
ATOM 2069 C C . LEU A 1 6 ? 0.477 -0.937 -4.517 1.00 1.00 6 LEU A C 5
ATOM 2070 O O . LEU A 1 6 ? 1.183 -0.420 -3.651 1.00 1.00 6 LEU A O 5
ATOM 2086 N N . PRO A 1 7 ? 0.335 -0.388 -5.737 1.00 1.00 7 PRO A N 5
ATOM 2087 C CA . PRO A 1 7 ? 1.006 0.857 -6.120 1.00 1.00 7 PRO A CA 5
ATOM 2088 C C . PRO A 1 7 ? 0.530 2.041 -5.295 1.00 1.00 7 PRO A C 5
ATOM 2089 O O . PRO A 1 7 ? -0.399 1.925 -4.495 1.00 1.00 7 PRO A O 5
ATOM 2100 N N . ARG A 1 8 ? 1.182 3.175 -5.489 1.00 1.00 8 ARG A N 5
ATOM 2101 C CA . ARG A 1 8 ? 0.847 4.380 -4.767 1.00 1.00 8 ARG A CA 5
ATOM 2102 C C . ARG A 1 8 ? -0.516 4.912 -5.198 1.00 1.00 8 ARG A C 5
ATOM 2103 O O . ARG A 1 8 ? -0.610 5.930 -5.885 1.00 1.00 8 ARG A O 5
ATOM 2124 N N . GLY A 1 9 ? -1.571 4.214 -4.789 1.00 1.00 9 GLY A N 5
ATOM 2125 C CA . GLY A 1 9 ? -2.917 4.627 -5.141 1.00 1.00 9 GLY A CA 5
ATOM 2126 C C . GLY A 1 9 ? -3.983 3.798 -4.453 1.00 1.00 9 GLY A C 5
ATOM 2127 O O . GLY A 1 9 ? -5.032 4.317 -4.072 1.00 1.00 9 GLY A O 5
ATOM 2131 N N . SER A 1 10 ? -3.715 2.507 -4.295 1.00 1.00 10 SER A N 5
ATOM 2132 C CA . SER A 1 10 ? -4.660 1.604 -3.649 1.00 1.00 10 SER A CA 5
ATOM 2133 C C . SER A 1 10 ? -4.763 1.900 -2.156 1.00 1.00 10 SER A C 5
ATOM 2134 O O . SER A 1 10 ? -3.783 2.290 -1.521 1.00 1.00 10 SER A O 5
ATOM 2142 N N . LYS A 1 11 ? -5.957 1.717 -1.602 1.00 1.00 11 LYS A N 5
ATOM 2143 C CA . LYS A 1 11 ? -6.191 1.967 -0.189 1.00 1.00 11 LYS A CA 5
ATOM 2144 C C . LYS A 1 11 ? -5.484 0.927 0.675 1.00 1.00 11 LYS A C 5
ATOM 2145 O O . LYS A 1 11 ? -5.000 -0.087 0.173 1.00 1.00 11 LYS A O 5
ATOM 2164 N N . CYS A 1 12 ? -5.429 1.186 1.978 1.00 1.00 12 CYS A N 5
ATOM 2165 C CA . CYS A 1 12 ? -4.780 0.272 2.911 1.00 1.00 12 CYS A CA 5
ATOM 2166 C C . CYS A 1 12 ? -5.543 0.201 4.232 1.00 1.00 12 CYS A C 5
ATOM 2167 O O . CYS A 1 12 ? -4.967 -0.113 5.274 1.00 1.00 12 CYS A O 5
ATOM 2174 N N . LEU A 1 13 ? -6.839 0.493 4.183 1.00 1.00 13 LEU A N 5
ATOM 2175 C CA . LEU A 1 13 ? -7.672 0.458 5.379 1.00 1.00 13 LEU A CA 5
ATOM 2176 C C . LEU A 1 13 ? -8.037 -0.979 5.744 1.00 1.00 13 LEU A C 5
ATOM 2177 O O . LEU A 1 13 ? -7.406 -1.588 6.608 1.00 1.00 13 LEU A O 5
ATOM 2193 N N . GLY A 1 14 ? -9.055 -1.518 5.079 1.00 1.00 14 GLY A N 5
ATOM 2194 C CA . GLY A 1 14 ? -9.478 -2.876 5.347 1.00 1.00 14 GLY A CA 5
ATOM 2195 C C . GLY A 1 14 ? -8.761 -3.891 4.478 1.00 1.00 14 GLY A C 5
ATOM 2196 O O . GLY A 1 14 ? -8.765 -5.086 4.775 1.00 1.00 14 GLY A O 5
ATOM 2200 N N . GLU A 1 15 ? -8.150 -3.412 3.398 1.00 1.00 15 GLU A N 5
ATOM 2201 C CA . GLU A 1 15 ? -7.428 -4.269 2.468 1.00 1.00 15 GLU A CA 5
ATOM 2202 C C . GLU A 1 15 ? -6.571 -5.305 3.183 1.00 1.00 15 GLU A C 5
ATOM 2203 O O . GLU A 1 15 ? -5.809 -4.981 4.094 1.00 1.00 15 GLU A O 5
ATOM 2215 N N . ASN A 1 16 ? -6.691 -6.550 2.743 1.00 1.00 16 ASN A N 5
ATOM 2216 C CA . ASN A 1 16 ? -5.920 -7.641 3.312 1.00 1.00 16 ASN A CA 5
ATOM 2217 C C . ASN A 1 16 ? -4.731 -7.979 2.415 1.00 1.00 16 ASN A C 5
ATOM 2218 O O . ASN A 1 16 ? -3.905 -8.825 2.759 1.00 1.00 16 ASN A O 5
ATOM 2229 N N . LYS A 1 17 ? -4.648 -7.313 1.263 1.00 1.00 17 LYS A N 5
ATOM 2230 C CA . LYS A 1 17 ? -3.558 -7.546 0.323 1.00 1.00 17 LYS A CA 5
ATOM 2231 C C . LYS A 1 17 ? -2.240 -7.012 0.875 1.00 1.00 17 LYS A C 5
ATOM 2232 O O . LYS A 1 17 ? -2.225 -6.223 1.820 1.00 1.00 17 LYS A O 5
ATOM 2251 N N . GLN A 1 18 ? -1.136 -7.450 0.280 1.00 1.00 18 GLN A N 5
ATOM 2252 C CA . GLN A 1 18 ? 0.189 -7.017 0.711 1.00 1.00 18 GLN A CA 5
ATOM 2253 C C . GLN A 1 18 ? 0.871 -6.188 -0.372 1.00 1.00 18 GLN A C 5
ATOM 2254 O O . GLN A 1 18 ? 0.793 -6.512 -1.557 1.00 1.00 18 GLN A O 5
ATOM 2268 N N . CYS A 1 19 ? 1.540 -5.117 0.043 1.00 1.00 19 CYS A N 5
ATOM 2269 C CA . CYS A 1 19 ? 2.238 -4.242 -0.891 1.00 1.00 19 CYS A CA 5
ATOM 2270 C C . CYS A 1 19 ? 3.488 -4.921 -1.441 1.00 1.00 19 CYS A C 5
ATOM 2271 O O . CYS A 1 19 ? 3.717 -6.107 -1.206 1.00 1.00 19 CYS A O 5
ATOM 2278 N N . CYS A 1 20 ? 4.295 -4.159 -2.173 1.00 1.00 20 CYS A N 5
ATOM 2279 C CA . CYS A 1 20 ? 5.523 -4.686 -2.755 1.00 1.00 20 CYS A CA 5
ATOM 2280 C C . CYS A 1 20 ? 6.690 -4.536 -1.784 1.00 1.00 20 CYS A C 5
ATOM 2281 O O . CYS A 1 20 ? 6.533 -3.999 -0.687 1.00 1.00 20 CYS A O 5
ATOM 2288 N N . LYS A 1 21 ? 7.859 -5.018 -2.192 1.00 1.00 21 LYS A N 5
ATOM 2289 C CA . LYS A 1 21 ? 9.049 -4.942 -1.359 1.00 1.00 21 LYS A CA 5
ATOM 2290 C C . LYS A 1 21 ? 9.536 -3.502 -1.232 1.00 1.00 21 LYS A C 5
ATOM 2291 O O . LYS A 1 21 ? 9.943 -2.884 -2.216 1.00 1.00 21 LYS A O 5
ATOM 2310 N N . GLY A 1 22 ? 9.491 -2.974 -0.013 1.00 1.00 22 GLY A N 5
ATOM 2311 C CA . GLY A 1 22 ? 9.930 -1.611 0.221 1.00 1.00 22 GLY A CA 5
ATOM 2312 C C . GLY A 1 22 ? 8.778 -0.669 0.518 1.00 1.00 22 GLY A C 5
ATOM 2313 O O . GLY A 1 22 ? 8.982 0.420 1.055 1.00 1.00 22 GLY A O 5
ATOM 2317 N N . THR A 1 23 ? 7.564 -1.086 0.168 1.00 1.00 23 THR A N 5
ATOM 2318 C CA . THR A 1 23 ? 6.380 -0.270 0.400 1.00 1.00 23 THR A CA 5
ATOM 2319 C C . THR A 1 23 ? 5.755 -0.583 1.753 1.00 1.00 23 THR A C 5
ATOM 2320 O O . THR A 1 23 ? 6.082 -1.587 2.386 1.00 1.00 23 THR A O 5
ATOM 2331 N N . THR A 1 24 ? 4.853 0.287 2.188 1.00 1.00 24 THR A N 5
ATOM 2332 C CA . THR A 1 24 ? 4.173 0.114 3.466 1.00 1.00 24 THR A CA 5
ATOM 2333 C C . THR A 1 24 ? 2.757 0.678 3.409 1.00 1.00 24 THR A C 5
ATOM 2334 O O . THR A 1 24 ? 2.522 1.734 2.822 1.00 1.00 24 THR A O 5
ATOM 2345 N N . CYS A 1 25 ? 1.818 -0.034 4.022 1.00 1.00 25 CYS A N 5
ATOM 2346 C CA . CYS A 1 25 ? 0.424 0.394 4.040 1.00 1.00 25 CYS A CA 5
ATOM 2347 C C . CYS A 1 25 ? 0.208 1.503 5.066 1.00 1.00 25 CYS A C 5
ATOM 2348 O O . CYS A 1 25 ? 0.795 1.484 6.148 1.00 1.00 25 CYS A O 5
ATOM 2355 N N . MET A 1 26 ? -0.639 2.467 4.719 1.00 1.00 26 MET A N 5
ATOM 2356 C CA . MET A 1 26 ? -0.934 3.582 5.609 1.00 1.00 26 MET A CA 5
ATOM 2357 C C . MET A 1 26 ? -2.346 3.465 6.174 1.00 1.00 26 MET A C 5
ATOM 2358 O O . MET A 1 26 ? -3.315 3.329 5.427 1.00 1.00 26 MET A O 5
ATOM 2372 N N . PHE A 1 27 ? -2.453 3.507 7.498 1.00 1.00 27 PHE A N 5
ATOM 2373 C CA . PHE A 1 27 ? -3.735 3.394 8.169 1.00 1.00 27 PHE A CA 5
ATOM 2374 C C . PHE A 1 27 ? -4.532 4.689 8.085 1.00 1.00 27 PHE A C 5
ATOM 2375 O O . PHE A 1 27 ? -5.682 4.699 7.647 1.00 1.00 27 PHE A O 5
ATOM 2392 N N . TYR A 1 28 ? -3.913 5.772 8.520 1.00 1.00 28 TYR A N 5
ATOM 2393 C CA . TYR A 1 28 ? -4.560 7.081 8.518 1.00 1.00 28 TYR A CA 5
ATOM 2394 C C . TYR A 1 28 ? -4.763 7.601 7.099 1.00 1.00 28 TYR A C 5
ATOM 2395 O O . TYR A 1 28 ? -5.838 8.093 6.759 1.00 1.00 28 TYR A O 5
ATOM 2413 N N . ALA A 1 29 ? -3.733 7.479 6.270 1.00 1.00 29 ALA A N 5
ATOM 2414 C CA . ALA A 1 29 ? -3.817 7.927 4.887 1.00 1.00 29 ALA A CA 5
ATOM 2415 C C . ALA A 1 29 ? -4.726 7.005 4.090 1.00 1.00 29 ALA A C 5
ATOM 2416 O O . ALA A 1 29 ? -5.276 7.391 3.058 1.00 1.00 29 ALA A O 5
ATOM 2423 N N . ASN A 1 30 ? -4.875 5.780 4.581 1.00 1.00 30 ASN A N 5
ATOM 2424 C CA . ASN A 1 30 ? -5.717 4.787 3.923 1.00 1.00 30 ASN A CA 5
ATOM 2425 C C . ASN A 1 30 ? -5.244 4.536 2.493 1.00 1.00 30 ASN A C 5
ATOM 2426 O O . ASN A 1 30 ? -6.030 4.592 1.547 1.00 1.00 30 ASN A O 5
ATOM 2437 N N . ARG A 1 31 ? -3.953 4.257 2.345 1.00 1.00 31 ARG A N 5
ATOM 2438 C CA . ARG A 1 31 ? -3.372 3.996 1.036 1.00 1.00 31 ARG A CA 5
ATOM 2439 C C . ARG A 1 31 ? -1.921 3.549 1.166 1.00 1.00 31 ARG A C 5
ATOM 2440 O O . ARG A 1 31 ? -1.169 4.079 1.984 1.00 1.00 31 ARG A O 5
ATOM 2461 N N . CYS A 1 32 ? -1.534 2.569 0.357 1.00 1.00 32 CYS A N 5
ATOM 2462 C CA . CYS A 1 32 ? -0.172 2.050 0.385 1.00 1.00 32 CYS A CA 5
ATOM 2463 C C . CYS A 1 32 ? 0.817 3.082 -0.145 1.00 1.00 32 CYS A C 5
ATOM 2464 O O . CYS A 1 32 ? 0.551 3.760 -1.137 1.00 1.00 32 CYS A O 5
ATOM 2471 N N . VAL A 1 33 ? 1.961 3.191 0.522 1.00 1.00 33 VAL A N 5
ATOM 2472 C CA . VAL A 1 33 ? 2.994 4.128 0.126 1.00 1.00 33 VAL A CA 5
ATOM 2473 C C . VAL A 1 33 ? 4.362 3.680 0.630 1.00 1.00 33 VAL A C 5
ATOM 2474 O O . VAL A 1 33 ? 4.461 2.909 1.585 1.00 1.00 33 VAL A O 5
ATOM 2487 N N . GLY A 1 34 ? 5.415 4.169 -0.017 1.00 1.00 34 GLY A N 5
ATOM 2488 C CA . GLY A 1 34 ? 6.763 3.808 0.380 1.00 1.00 34 GLY A CA 5
ATOM 2489 C C . GLY A 1 34 ? 7.071 4.174 1.810 1.00 1.00 34 GLY A C 5
ATOM 2490 O O . GLY A 1 34 ? 6.384 4.991 2.422 1.00 1.00 34 GLY A O 5
ATOM 2494 N N . VAL A 1 35 ? 8.113 3.556 2.333 1.00 1.00 35 VAL A N 5
ATOM 2495 C CA . VAL A 1 35 ? 8.545 3.796 3.704 1.00 1.00 35 VAL A CA 5
ATOM 2496 C C . VAL A 1 35 ? 9.044 5.226 3.880 1.00 1.00 35 VAL A C 5
ATOM 2497 O O . VAL A 1 35 ? 9.102 5.693 5.037 1.00 1.00 35 VAL A O 5
ATOM 2511 N N . ALA A 1 1 ? 4.796 -13.711 -3.826 1.00 1.00 1 ALA A N 6
ATOM 2512 C CA . ALA A 1 1 ? 5.308 -13.458 -5.198 1.00 1.00 1 ALA A CA 6
ATOM 2513 C C . ALA A 1 1 ? 4.932 -12.059 -5.673 1.00 1.00 1 ALA A C 6
ATOM 2514 O O . ALA A 1 1 ? 3.792 -11.623 -5.512 1.00 1.00 1 ALA A O 6
ATOM 2523 N N . ASP A 1 2 ? 5.897 -11.359 -6.259 1.00 1.00 2 ASP A N 6
ATOM 2524 C CA . ASP A 1 2 ? 5.667 -10.008 -6.758 1.00 1.00 2 ASP A CA 6
ATOM 2525 C C . ASP A 1 2 ? 4.579 -10.001 -7.827 1.00 1.00 2 ASP A C 6
ATOM 2526 O O . ASP A 1 2 ? 4.793 -10.466 -8.947 1.00 1.00 2 ASP A O 6
ATOM 2535 N N . ASP A 1 3 ? 3.413 -9.471 -7.474 1.00 1.00 3 ASP A N 6
ATOM 2536 C CA . ASP A 1 3 ? 2.292 -9.403 -8.404 1.00 1.00 3 ASP A CA 6
ATOM 2537 C C . ASP A 1 3 ? 2.081 -7.976 -8.900 1.00 1.00 3 ASP A C 6
ATOM 2538 O O . ASP A 1 3 ? 2.046 -7.726 -10.104 1.00 1.00 3 ASP A O 6
ATOM 2547 N N . ASP A 1 4 ? 1.941 -7.044 -7.963 1.00 1.00 4 ASP A N 6
ATOM 2548 C CA . ASP A 1 4 ? 1.735 -5.650 -8.297 1.00 1.00 4 ASP A CA 6
ATOM 2549 C C . ASP A 1 4 ? 2.155 -4.745 -7.142 1.00 1.00 4 ASP A C 6
ATOM 2550 O O . ASP A 1 4 ? 2.788 -5.193 -6.187 1.00 1.00 4 ASP A O 6
ATOM 2559 N N . CYS A 1 5 ? 1.797 -3.468 -7.238 1.00 1.00 5 CYS A N 6
ATOM 2560 C CA . CYS A 1 5 ? 2.135 -2.500 -6.203 1.00 1.00 5 CYS A CA 6
ATOM 2561 C C . CYS A 1 5 ? 1.071 -1.413 -6.106 1.00 1.00 5 CYS A C 6
ATOM 2562 O O . CYS A 1 5 ? 0.008 -1.515 -6.719 1.00 1.00 5 CYS A O 6
ATOM 2569 N N . LEU A 1 6 ? 1.363 -0.373 -5.332 1.00 1.00 6 LEU A N 6
ATOM 2570 C CA . LEU A 1 6 ? 0.430 0.732 -5.157 1.00 1.00 6 LEU A CA 6
ATOM 2571 C C . LEU A 1 6 ? 1.156 1.996 -4.697 1.00 1.00 6 LEU A C 6
ATOM 2572 O O . LEU A 1 6 ? 1.547 2.105 -3.535 1.00 1.00 6 LEU A O 6
ATOM 2588 N N . PRO A 1 7 ? 1.345 2.975 -5.602 1.00 1.00 7 PRO A N 6
ATOM 2589 C CA . PRO A 1 7 ? 2.024 4.231 -5.270 1.00 1.00 7 PRO A CA 6
ATOM 2590 C C . PRO A 1 7 ? 1.268 5.033 -4.224 1.00 1.00 7 PRO A C 6
ATOM 2591 O O . PRO A 1 7 ? 0.154 4.681 -3.835 1.00 1.00 7 PRO A O 6
ATOM 2602 N N . ARG A 1 8 ? 1.890 6.108 -3.765 1.00 1.00 8 ARG A N 6
ATOM 2603 C CA . ARG A 1 8 ? 1.299 6.960 -2.760 1.00 1.00 8 ARG A CA 6
ATOM 2604 C C . ARG A 1 8 ? 0.096 7.712 -3.317 1.00 1.00 8 ARG A C 6
ATOM 2605 O O . ARG A 1 8 ? 0.195 8.885 -3.678 1.00 1.00 8 ARG A O 6
ATOM 2626 N N . GLY A 1 9 ? -1.042 7.027 -3.385 1.00 1.00 9 GLY A N 6
ATOM 2627 C CA . GLY A 1 9 ? -2.249 7.645 -3.901 1.00 1.00 9 GLY A CA 6
ATOM 2628 C C . GLY A 1 9 ? -3.456 6.732 -3.821 1.00 1.00 9 GLY A C 6
ATOM 2629 O O . GLY A 1 9 ? -4.572 7.188 -3.573 1.00 1.00 9 GLY A O 6
ATOM 2633 N N . SER A 1 10 ? -3.233 5.441 -4.034 1.00 1.00 10 SER A N 6
ATOM 2634 C CA . SER A 1 10 ? -4.311 4.462 -3.988 1.00 1.00 10 SER A CA 6
ATOM 2635 C C . SER A 1 10 ? -4.489 3.911 -2.576 1.00 1.00 10 SER A C 6
ATOM 2636 O O . SER A 1 10 ? -3.516 3.716 -1.848 1.00 1.00 10 SER A O 6
ATOM 2644 N N . LYS A 1 11 ? -5.739 3.666 -2.196 1.00 1.00 11 LYS A N 6
ATOM 2645 C CA . LYS A 1 11 ? -6.047 3.142 -0.875 1.00 1.00 11 LYS A CA 6
ATOM 2646 C C . LYS A 1 11 ? -5.581 1.696 -0.739 1.00 1.00 11 LYS A C 6
ATOM 2647 O O . LYS A 1 11 ? -5.479 0.972 -1.729 1.00 1.00 11 LYS A O 6
ATOM 2666 N N . CYS A 1 12 ? -5.300 1.280 0.493 1.00 1.00 12 CYS A N 6
ATOM 2667 C CA . CYS A 1 12 ? -4.846 -0.083 0.749 1.00 1.00 12 CYS A CA 6
ATOM 2668 C C . CYS A 1 12 ? -5.173 -0.518 2.175 1.00 1.00 12 CYS A C 6
ATOM 2669 O O . CYS A 1 12 ? -4.372 -1.188 2.828 1.00 1.00 12 CYS A O 6
ATOM 2676 N N . LEU A 1 13 ? -6.353 -0.138 2.653 1.00 1.00 13 LEU A N 6
ATOM 2677 C CA . LEU A 1 13 ? -6.780 -0.497 4.002 1.00 1.00 13 LEU A CA 6
ATOM 2678 C C . LEU A 1 13 ? -7.134 -1.978 4.082 1.00 1.00 13 LEU A C 6
ATOM 2679 O O . LEU A 1 13 ? -6.385 -2.776 4.646 1.00 1.00 13 LEU A O 6
ATOM 2695 N N . GLY A 1 14 ? -8.279 -2.340 3.512 1.00 1.00 14 GLY A N 6
ATOM 2696 C CA . GLY A 1 14 ? -8.710 -3.724 3.529 1.00 1.00 14 GLY A CA 6
ATOM 2697 C C . GLY A 1 14 ? -8.126 -4.532 2.387 1.00 1.00 14 GLY A C 6
ATOM 2698 O O . GLY A 1 14 ? -8.114 -5.763 2.431 1.00 1.00 14 GLY A O 6
ATOM 2702 N N . GLU A 1 15 ? -7.646 -3.836 1.361 1.00 1.00 15 GLU A N 6
ATOM 2703 C CA . GLU A 1 15 ? -7.059 -4.475 0.191 1.00 1.00 15 GLU A CA 6
ATOM 2704 C C . GLU A 1 15 ? -6.167 -5.653 0.561 1.00 1.00 15 GLU A C 6
ATOM 2705 O O . GLU A 1 15 ? -5.287 -5.539 1.414 1.00 1.00 15 GLU A O 6
ATOM 2717 N N . ASN A 1 16 ? -6.389 -6.776 -0.108 1.00 1.00 16 ASN A N 6
ATOM 2718 C CA . ASN A 1 16 ? -5.595 -7.971 0.124 1.00 1.00 16 ASN A CA 6
ATOM 2719 C C . ASN A 1 16 ? -4.352 -7.962 -0.762 1.00 1.00 16 ASN A C 6
ATOM 2720 O O . ASN A 1 16 ? -3.503 -8.849 -0.665 1.00 1.00 16 ASN A O 6
ATOM 2731 N N . LYS A 1 17 ? -4.248 -6.951 -1.626 1.00 1.00 17 LYS A N 6
ATOM 2732 C CA . LYS A 1 17 ? -3.106 -6.829 -2.524 1.00 1.00 17 LYS A CA 6
ATOM 2733 C C . LYS A 1 17 ? -1.842 -6.470 -1.750 1.00 1.00 17 LYS A C 6
ATOM 2734 O O . LYS A 1 17 ? -1.909 -6.029 -0.603 1.00 1.00 17 LYS A O 6
ATOM 2753 N N . GLN A 1 18 ? -0.691 -6.662 -2.385 1.00 1.00 18 GLN A N 6
ATOM 2754 C CA . GLN A 1 18 ? 0.590 -6.359 -1.756 1.00 1.00 18 GLN A CA 6
ATOM 2755 C C . GLN A 1 18 ? 1.334 -5.274 -2.528 1.00 1.00 18 GLN A C 6
ATOM 2756 O O . GLN A 1 18 ? 1.512 -5.374 -3.742 1.00 1.00 18 GLN A O 6
ATOM 2770 N N . CYS A 1 19 ? 1.768 -4.240 -1.815 1.00 1.00 19 CYS A N 6
ATOM 2771 C CA . CYS A 1 19 ? 2.495 -3.137 -2.432 1.00 1.00 19 CYS A CA 6
ATOM 2772 C C . CYS A 1 19 ? 3.886 -3.584 -2.874 1.00 1.00 19 CYS A C 6
ATOM 2773 O O . CYS A 1 19 ? 4.238 -4.758 -2.752 1.00 1.00 19 CYS A O 6
ATOM 2780 N N . CYS A 1 20 ? 4.672 -2.643 -3.387 1.00 1.00 20 CYS A N 6
ATOM 2781 C CA . CYS A 1 20 ? 6.024 -2.944 -3.846 1.00 1.00 20 CYS A CA 6
ATOM 2782 C C . CYS A 1 20 ? 6.943 -3.254 -2.668 1.00 1.00 20 CYS A C 6
ATOM 2783 O O . CYS A 1 20 ? 6.560 -3.098 -1.509 1.00 1.00 20 CYS A O 6
ATOM 2790 N N . LYS A 1 21 ? 8.156 -3.700 -2.977 1.00 1.00 21 LYS A N 6
ATOM 2791 C CA . LYS A 1 21 ? 9.132 -4.041 -1.954 1.00 1.00 21 LYS A CA 6
ATOM 2792 C C . LYS A 1 21 ? 9.709 -2.789 -1.299 1.00 1.00 21 LYS A C 6
ATOM 2793 O O . LYS A 1 21 ? 10.366 -1.980 -1.954 1.00 1.00 21 LYS A O 6
ATOM 2812 N N . GLY A 1 22 ? 9.461 -2.637 -0.002 1.00 1.00 22 GLY A N 6
ATOM 2813 C CA . GLY A 1 22 ? 9.964 -1.484 0.721 1.00 1.00 22 GLY A CA 6
ATOM 2814 C C . GLY A 1 22 ? 8.867 -0.505 1.093 1.00 1.00 22 GLY A C 6
ATOM 2815 O O . GLY A 1 22 ? 9.047 0.334 1.975 1.00 1.00 22 GLY A O 6
ATOM 2819 N N . THR A 1 23 ? 7.729 -0.612 0.415 1.00 1.00 23 THR A N 6
ATOM 2820 C CA . THR A 1 23 ? 6.600 0.264 0.668 1.00 1.00 23 THR A CA 6
ATOM 2821 C C . THR A 1 23 ? 6.022 0.035 2.058 1.00 1.00 23 THR A C 6
ATOM 2822 O O . THR A 1 23 ? 6.339 -0.950 2.724 1.00 1.00 23 THR A O 6
ATOM 2833 N N . THR A 1 24 ? 5.167 0.956 2.483 1.00 1.00 24 THR A N 6
ATOM 2834 C CA . THR A 1 24 ? 4.530 0.869 3.792 1.00 1.00 24 THR A CA 6
ATOM 2835 C C . THR A 1 24 ? 3.085 1.352 3.721 1.00 1.00 24 THR A C 6
ATOM 2836 O O . THR A 1 24 ? 2.825 2.525 3.452 1.00 1.00 24 THR A O 6
ATOM 2847 N N . CYS A 1 25 ? 2.148 0.441 3.962 1.00 1.00 25 CYS A N 6
ATOM 2848 C CA . CYS A 1 25 ? 0.730 0.775 3.923 1.00 1.00 25 CYS A CA 6
ATOM 2849 C C . CYS A 1 25 ? 0.255 1.293 5.277 1.00 1.00 25 CYS A C 6
ATOM 2850 O O . CYS A 1 25 ? 0.620 0.756 6.322 1.00 1.00 25 CYS A O 6
ATOM 2857 N N . MET A 1 26 ? -0.561 2.343 5.249 1.00 1.00 26 MET A N 6
ATOM 2858 C CA . MET A 1 26 ? -1.085 2.936 6.472 1.00 1.00 26 MET A CA 6
ATOM 2859 C C . MET A 1 26 ? -2.529 2.509 6.711 1.00 1.00 26 MET A C 6
ATOM 2860 O O . MET A 1 26 ? -3.348 2.511 5.792 1.00 1.00 26 MET A O 6
ATOM 2874 N N . PHE A 1 27 ? -2.833 2.140 7.950 1.00 1.00 27 PHE A N 6
ATOM 2875 C CA . PHE A 1 27 ? -4.168 1.707 8.316 1.00 1.00 27 PHE A CA 6
ATOM 2876 C C . PHE A 1 27 ? -5.121 2.890 8.421 1.00 1.00 27 PHE A C 6
ATOM 2877 O O . PHE A 1 27 ? -6.187 2.905 7.808 1.00 1.00 27 PHE A O 6
ATOM 2894 N N . TYR A 1 28 ? -4.724 3.873 9.212 1.00 1.00 28 TYR A N 6
ATOM 2895 C CA . TYR A 1 28 ? -5.535 5.068 9.423 1.00 1.00 28 TYR A CA 6
ATOM 2896 C C . TYR A 1 28 ? -5.594 5.927 8.164 1.00 1.00 28 TYR A C 6
ATOM 2897 O O . TYR A 1 28 ? -6.644 6.474 7.826 1.00 1.00 28 TYR A O 6
ATOM 2915 N N . ALA A 1 29 ? -4.469 6.034 7.466 1.00 1.00 29 ALA A N 6
ATOM 2916 C CA . ALA A 1 29 ? -4.410 6.816 6.240 1.00 1.00 29 ALA A CA 6
ATOM 2917 C C . ALA A 1 29 ? -5.179 6.113 5.132 1.00 1.00 29 ALA A C 6
ATOM 2918 O O . ALA A 1 29 ? -5.705 6.750 4.219 1.00 1.00 29 ALA A O 6
ATOM 2925 N N . ASN A 1 30 ? -5.239 4.790 5.229 1.00 1.00 30 ASN A N 6
ATOM 2926 C CA . ASN A 1 30 ? -5.946 3.981 4.243 1.00 1.00 30 ASN A CA 6
ATOM 2927 C C . ASN A 1 30 ? -5.350 4.174 2.851 1.00 1.00 30 ASN A C 6
ATOM 2928 O O . ASN A 1 30 ? -6.068 4.442 1.887 1.00 1.00 30 ASN A O 6
ATOM 2939 N N . ARG A 1 31 ? -4.032 4.033 2.750 1.00 1.00 31 ARG A N 6
ATOM 2940 C CA . ARG A 1 31 ? -3.344 4.190 1.477 1.00 1.00 31 ARG A CA 6
ATOM 2941 C C . ARG A 1 31 ? -1.880 3.782 1.593 1.00 1.00 31 ARG A C 6
ATOM 2942 O O . ARG A 1 31 ? -1.265 3.928 2.649 1.00 1.00 31 ARG A O 6
ATOM 2963 N N . CYS A 1 32 ? -1.329 3.267 0.499 1.00 1.00 32 CYS A N 6
ATOM 2964 C CA . CYS A 1 32 ? 0.064 2.835 0.477 1.00 1.00 32 CYS A CA 6
ATOM 2965 C C . CYS A 1 32 ? 1.003 4.032 0.378 1.00 1.00 32 CYS A C 6
ATOM 2966 O O . CYS A 1 32 ? 0.637 5.077 -0.159 1.00 1.00 32 CYS A O 6
ATOM 2973 N N . VAL A 1 33 ? 2.217 3.871 0.896 1.00 1.00 33 VAL A N 6
ATOM 2974 C CA . VAL A 1 33 ? 3.210 4.927 0.866 1.00 1.00 33 VAL A CA 6
ATOM 2975 C C . VAL A 1 33 ? 4.620 4.354 0.953 1.00 1.00 33 VAL A C 6
ATOM 2976 O O . VAL A 1 33 ? 4.873 3.412 1.704 1.00 1.00 33 VAL A O 6
ATOM 2989 N N . GLY A 1 34 ? 5.535 4.929 0.180 1.00 1.00 34 GLY A N 6
ATOM 2990 C CA . GLY A 1 34 ? 6.909 4.463 0.185 1.00 1.00 34 GLY A CA 6
ATOM 2991 C C . GLY A 1 34 ? 7.732 5.079 1.287 1.00 1.00 34 GLY A C 6
ATOM 2992 O O . GLY A 1 34 ? 7.366 6.104 1.862 1.00 1.00 34 GLY A O 6
ATOM 2996 N N . VAL A 1 35 ? 8.851 4.439 1.574 1.00 1.00 35 VAL A N 6
ATOM 2997 C CA . VAL A 1 35 ? 9.761 4.903 2.614 1.00 1.00 35 VAL A CA 6
ATOM 2998 C C . VAL A 1 35 ? 10.354 6.262 2.258 1.00 1.00 35 VAL A C 6
ATOM 2999 O O . VAL A 1 35 ? 10.975 6.886 3.144 1.00 1.00 35 VAL A O 6
ATOM 3013 N N . ALA A 1 1 ? 4.321 -16.247 -7.135 1.00 1.00 1 ALA A N 7
ATOM 3014 C CA . ALA A 1 1 ? 3.509 -15.170 -7.759 1.00 1.00 1 ALA A CA 7
ATOM 3015 C C . ALA A 1 1 ? 4.249 -13.838 -7.724 1.00 1.00 1 ALA A C 7
ATOM 3016 O O . ALA A 1 1 ? 4.986 -13.549 -6.782 1.00 1.00 1 ALA A O 7
ATOM 3025 N N . ASP A 1 2 ? 4.047 -13.028 -8.759 1.00 1.00 2 ASP A N 7
ATOM 3026 C CA . ASP A 1 2 ? 4.695 -11.724 -8.847 1.00 1.00 2 ASP A CA 7
ATOM 3027 C C . ASP A 1 2 ? 3.976 -10.699 -7.976 1.00 1.00 2 ASP A C 7
ATOM 3028 O O . ASP A 1 2 ? 2.833 -10.331 -8.249 1.00 1.00 2 ASP A O 7
ATOM 3037 N N . ASP A 1 3 ? 4.653 -10.241 -6.928 1.00 1.00 3 ASP A N 7
ATOM 3038 C CA . ASP A 1 3 ? 4.078 -9.258 -6.017 1.00 1.00 3 ASP A CA 7
ATOM 3039 C C . ASP A 1 3 ? 3.847 -7.928 -6.728 1.00 1.00 3 ASP A C 7
ATOM 3040 O O . ASP A 1 3 ? 4.786 -7.307 -7.226 1.00 1.00 3 ASP A O 7
ATOM 3049 N N . ASP A 1 4 ? 2.591 -7.497 -6.771 1.00 1.00 4 ASP A N 7
ATOM 3050 C CA . ASP A 1 4 ? 2.233 -6.247 -7.416 1.00 1.00 4 ASP A CA 7
ATOM 3051 C C . ASP A 1 4 ? 2.795 -5.058 -6.638 1.00 1.00 4 ASP A C 7
ATOM 3052 O O . ASP A 1 4 ? 3.788 -5.188 -5.922 1.00 1.00 4 ASP A O 7
ATOM 3061 N N . CYS A 1 5 ? 2.157 -3.902 -6.782 1.00 1.00 5 CYS A N 7
ATOM 3062 C CA . CYS A 1 5 ? 2.595 -2.695 -6.092 1.00 1.00 5 CYS A CA 7
ATOM 3063 C C . CYS A 1 5 ? 1.418 -1.763 -5.824 1.00 1.00 5 CYS A C 7
ATOM 3064 O O . CYS A 1 5 ? 0.268 -2.106 -6.096 1.00 1.00 5 CYS A O 7
ATOM 3071 N N . LEU A 1 6 ? 1.715 -0.583 -5.290 1.00 1.00 6 LEU A N 7
ATOM 3072 C CA . LEU A 1 6 ? 0.680 0.398 -4.986 1.00 1.00 6 LEU A CA 7
ATOM 3073 C C . LEU A 1 6 ? 1.271 1.805 -4.894 1.00 1.00 6 LEU A C 7
ATOM 3074 O O . LEU A 1 6 ? 1.822 2.186 -3.862 1.00 1.00 6 LEU A O 7
ATOM 3090 N N . PRO A 1 7 ? 1.163 2.600 -5.974 1.00 1.00 7 PRO A N 7
ATOM 3091 C CA . PRO A 1 7 ? 1.689 3.969 -5.999 1.00 1.00 7 PRO A CA 7
ATOM 3092 C C . PRO A 1 7 ? 1.014 4.864 -4.971 1.00 1.00 7 PRO A C 7
ATOM 3093 O O . PRO A 1 7 ? 0.049 4.465 -4.319 1.00 1.00 7 PRO A O 7
ATOM 3104 N N . ARG A 1 8 ? 1.539 6.071 -4.827 1.00 1.00 8 ARG A N 7
ATOM 3105 C CA . ARG A 1 8 ? 1.011 7.024 -3.879 1.00 1.00 8 ARG A CA 7
ATOM 3106 C C . ARG A 1 8 ? -0.370 7.512 -4.306 1.00 1.00 8 ARG A C 7
ATOM 3107 O O . ARG A 1 8 ? -0.514 8.611 -4.842 1.00 1.00 8 ARG A O 7
ATOM 3128 N N . GLY A 1 9 ? -1.381 6.684 -4.065 1.00 1.00 9 GLY A N 7
ATOM 3129 C CA . GLY A 1 9 ? -2.739 7.043 -4.429 1.00 1.00 9 GLY A CA 7
ATOM 3130 C C . GLY A 1 9 ? -3.744 5.971 -4.058 1.00 1.00 9 GLY A C 7
ATOM 3131 O O . GLY A 1 9 ? -4.875 6.275 -3.679 1.00 1.00 9 GLY A O 7
ATOM 3135 N N . SER A 1 10 ? -3.329 4.714 -4.166 1.00 1.00 10 SER A N 7
ATOM 3136 C CA . SER A 1 10 ? -4.199 3.591 -3.838 1.00 1.00 10 SER A CA 7
ATOM 3137 C C . SER A 1 10 ? -4.377 3.464 -2.328 1.00 1.00 10 SER A C 7
ATOM 3138 O O . SER A 1 10 ? -3.414 3.571 -1.569 1.00 1.00 10 SER A O 7
ATOM 3146 N N . LYS A 1 11 ? -5.614 3.239 -1.900 1.00 1.00 11 LYS A N 7
ATOM 3147 C CA . LYS A 1 11 ? -5.920 3.102 -0.485 1.00 1.00 11 LYS A CA 7
ATOM 3148 C C . LYS A 1 11 ? -5.351 1.804 0.077 1.00 1.00 11 LYS A C 7
ATOM 3149 O O . LYS A 1 11 ? -4.845 0.962 -0.666 1.00 1.00 11 LYS A O 7
ATOM 3168 N N . CYS A 1 12 ? -5.437 1.649 1.394 1.00 1.00 12 CYS A N 7
ATOM 3169 C CA . CYS A 1 12 ? -4.931 0.453 2.058 1.00 1.00 12 CYS A CA 7
ATOM 3170 C C . CYS A 1 12 ? -5.838 0.044 3.215 1.00 1.00 12 CYS A C 7
ATOM 3171 O O . CYS A 1 12 ? -5.388 -0.581 4.175 1.00 1.00 12 CYS A O 7
ATOM 3178 N N . LEU A 1 13 ? -7.115 0.399 3.121 1.00 1.00 13 LEU A N 7
ATOM 3179 C CA . LEU A 1 13 ? -8.076 0.064 4.165 1.00 1.00 13 LEU A CA 7
ATOM 3180 C C . LEU A 1 13 ? -8.353 -1.437 4.184 1.00 1.00 13 LEU A C 7
ATOM 3181 O O . LEU A 1 13 ? -7.765 -2.174 4.975 1.00 1.00 13 LEU A O 7
ATOM 3197 N N . GLY A 1 14 ? -9.245 -1.887 3.306 1.00 1.00 14 GLY A N 7
ATOM 3198 C CA . GLY A 1 14 ? -9.572 -3.295 3.240 1.00 1.00 14 GLY A CA 7
ATOM 3199 C C . GLY A 1 14 ? -8.676 -4.051 2.280 1.00 1.00 14 GLY A C 7
ATOM 3200 O O . GLY A 1 14 ? -8.590 -5.278 2.333 1.00 1.00 14 GLY A O 7
ATOM 3204 N N . GLU A 1 15 ? -8.012 -3.313 1.396 1.00 1.00 15 GLU A N 7
ATOM 3205 C CA . GLU A 1 15 ? -7.120 -3.901 0.409 1.00 1.00 15 GLU A CA 7
ATOM 3206 C C . GLU A 1 15 ? -6.204 -4.956 1.014 1.00 1.00 15 GLU A C 7
ATOM 3207 O O . GLU A 1 15 ? -5.519 -4.710 2.006 1.00 1.00 15 GLU A O 7
ATOM 3219 N N . ASN A 1 16 ? -6.184 -6.125 0.388 1.00 1.00 16 ASN A N 7
ATOM 3220 C CA . ASN A 1 16 ? -5.338 -7.216 0.834 1.00 1.00 16 ASN A CA 7
ATOM 3221 C C . ASN A 1 16 ? -4.052 -7.259 0.013 1.00 1.00 16 ASN A C 7
ATOM 3222 O O . ASN A 1 16 ? -3.151 -8.050 0.293 1.00 1.00 16 ASN A O 7
ATOM 3233 N N . LYS A 1 17 ? -3.973 -6.399 -1.004 1.00 1.00 17 LYS A N 7
ATOM 3234 C CA . LYS A 1 17 ? -2.797 -6.338 -1.864 1.00 1.00 17 LYS A CA 7
ATOM 3235 C C . LYS A 1 17 ? -1.604 -5.754 -1.116 1.00 1.00 17 LYS A C 7
ATOM 3236 O O . LYS A 1 17 ? -1.759 -5.143 -0.059 1.00 1.00 17 LYS A O 7
ATOM 3255 N N . GLN A 1 18 ? -0.414 -5.945 -1.674 1.00 1.00 18 GLN A N 7
ATOM 3256 C CA . GLN A 1 18 ? 0.809 -5.436 -1.064 1.00 1.00 18 GLN A CA 7
ATOM 3257 C C . GLN A 1 18 ? 1.460 -4.383 -1.953 1.00 1.00 18 GLN A C 7
ATOM 3258 O O . GLN A 1 18 ? 1.425 -4.484 -3.179 1.00 1.00 18 GLN A O 7
ATOM 3272 N N . CYS A 1 19 ? 2.055 -3.371 -1.328 1.00 1.00 19 CYS A N 7
ATOM 3273 C CA . CYS A 1 19 ? 2.713 -2.300 -2.066 1.00 1.00 19 CYS A CA 7
ATOM 3274 C C . CYS A 1 19 ? 3.985 -2.806 -2.739 1.00 1.00 19 CYS A C 7
ATOM 3275 O O . CYS A 1 19 ? 4.346 -3.975 -2.607 1.00 1.00 19 CYS A O 7
ATOM 3282 N N . CYS A 1 20 ? 4.660 -1.918 -3.463 1.00 1.00 20 CYS A N 7
ATOM 3283 C CA . CYS A 1 20 ? 5.891 -2.276 -4.158 1.00 1.00 20 CYS A CA 7
ATOM 3284 C C . CYS A 1 20 ? 7.024 -2.525 -3.167 1.00 1.00 20 CYS A C 7
ATOM 3285 O O . CYS A 1 20 ? 6.838 -2.410 -1.955 1.00 1.00 20 CYS A O 7
ATOM 3292 N N . LYS A 1 21 ? 8.195 -2.871 -3.690 1.00 1.00 21 LYS A N 7
ATOM 3293 C CA . LYS A 1 21 ? 9.355 -3.140 -2.855 1.00 1.00 21 LYS A CA 7
ATOM 3294 C C . LYS A 1 21 ? 9.872 -1.860 -2.208 1.00 1.00 21 LYS A C 7
ATOM 3295 O O . LYS A 1 21 ? 10.354 -0.957 -2.891 1.00 1.00 21 LYS A O 7
ATOM 3314 N N . GLY A 1 22 ? 9.763 -1.788 -0.885 1.00 1.00 22 GLY A N 7
ATOM 3315 C CA . GLY A 1 22 ? 10.220 -0.614 -0.166 1.00 1.00 22 GLY A CA 7
ATOM 3316 C C . GLY A 1 22 ? 9.072 0.228 0.357 1.00 1.00 22 GLY A C 7
ATOM 3317 O O . GLY A 1 22 ? 9.257 1.057 1.248 1.00 1.00 22 GLY A O 7
ATOM 3321 N N . THR A 1 23 ? 7.882 0.015 -0.199 1.00 1.00 23 THR A N 7
ATOM 3322 C CA . THR A 1 23 ? 6.702 0.760 0.215 1.00 1.00 23 THR A CA 7
ATOM 3323 C C . THR A 1 23 ? 5.924 0.002 1.282 1.00 1.00 23 THR A C 7
ATOM 3324 O O . THR A 1 23 ? 6.154 -1.185 1.513 1.00 1.00 23 THR A O 7
ATOM 3335 N N . THR A 1 24 ? 5.000 0.701 1.929 1.00 1.00 24 THR A N 7
ATOM 3336 C CA . THR A 1 24 ? 4.179 0.104 2.975 1.00 1.00 24 THR A CA 7
ATOM 3337 C C . THR A 1 24 ? 2.795 0.737 3.011 1.00 1.00 24 THR A C 7
ATOM 3338 O O . THR A 1 24 ? 2.632 1.924 2.731 1.00 1.00 24 THR A O 7
ATOM 3349 N N . CYS A 1 25 ? 1.805 -0.072 3.358 1.00 1.00 25 CYS A N 7
ATOM 3350 C CA . CYS A 1 25 ? 0.427 0.389 3.435 1.00 1.00 25 CYS A CA 7
ATOM 3351 C C . CYS A 1 25 ? 0.108 0.909 4.835 1.00 1.00 25 CYS A C 7
ATOM 3352 O O . CYS A 1 25 ? 0.582 0.363 5.831 1.00 1.00 25 CYS A O 7
ATOM 3359 N N . MET A 1 26 ? -0.694 1.967 4.904 1.00 1.00 26 MET A N 7
ATOM 3360 C CA . MET A 1 26 ? -1.070 2.557 6.181 1.00 1.00 26 MET A CA 7
ATOM 3361 C C . MET A 1 26 ? -2.533 2.271 6.509 1.00 1.00 26 MET A C 7
ATOM 3362 O O . MET A 1 26 ? -3.413 2.436 5.664 1.00 1.00 26 MET A O 7
ATOM 3376 N N . PHE A 1 27 ? -2.783 1.839 7.741 1.00 1.00 27 PHE A N 7
ATOM 3377 C CA . PHE A 1 27 ? -4.130 1.526 8.185 1.00 1.00 27 PHE A CA 7
ATOM 3378 C C . PHE A 1 27 ? -4.948 2.793 8.396 1.00 1.00 27 PHE A C 7
ATOM 3379 O O . PHE A 1 27 ? -6.028 2.955 7.827 1.00 1.00 27 PHE A O 7
ATOM 3396 N N . TYR A 1 28 ? -4.422 3.681 9.223 1.00 1.00 28 TYR A N 7
ATOM 3397 C CA . TYR A 1 28 ? -5.093 4.941 9.529 1.00 1.00 28 TYR A CA 7
ATOM 3398 C C . TYR A 1 28 ? -5.088 5.873 8.322 1.00 1.00 28 TYR A C 7
ATOM 3399 O O . TYR A 1 28 ? -6.099 6.501 8.008 1.00 1.00 28 TYR A O 7
ATOM 3417 N N . ALA A 1 29 ? -3.951 5.948 7.640 1.00 1.00 29 ALA A N 7
ATOM 3418 C CA . ALA A 1 29 ? -3.824 6.790 6.459 1.00 1.00 29 ALA A CA 7
ATOM 3419 C C . ALA A 1 29 ? -4.618 6.200 5.304 1.00 1.00 29 ALA A C 7
ATOM 3420 O O . ALA A 1 29 ? -4.954 6.893 4.344 1.00 1.00 29 ALA A O 7
ATOM 3427 N N . ASN A 1 30 ? -4.911 4.906 5.413 1.00 1.00 30 ASN A N 7
ATOM 3428 C CA . ASN A 1 30 ? -5.668 4.192 4.392 1.00 1.00 30 ASN A CA 7
ATOM 3429 C C . ASN A 1 30 ? -5.131 4.487 2.993 1.00 1.00 30 ASN A C 7
ATOM 3430 O O . ASN A 1 30 ? -5.891 4.748 2.062 1.00 1.00 30 ASN A O 7
ATOM 3441 N N . ARG A 1 31 ? -3.811 4.430 2.855 1.00 1.00 31 ARG A N 7
ATOM 3442 C CA . ARG A 1 31 ? -3.161 4.679 1.578 1.00 1.00 31 ARG A CA 7
ATOM 3443 C C . ARG A 1 31 ? -1.694 4.265 1.633 1.00 1.00 31 ARG A C 7
ATOM 3444 O O . ARG A 1 31 ? -1.021 4.466 2.643 1.00 1.00 31 ARG A O 7
ATOM 3465 N N . CYS A 1 32 ? -1.206 3.682 0.543 1.00 1.00 32 CYS A N 7
ATOM 3466 C CA . CYS A 1 32 ? 0.182 3.235 0.475 1.00 1.00 32 CYS A CA 7
ATOM 3467 C C . CYS A 1 32 ? 1.141 4.388 0.746 1.00 1.00 32 CYS A C 7
ATOM 3468 O O . CYS A 1 32 ? 0.821 5.550 0.495 1.00 1.00 32 CYS A O 7
ATOM 3475 N N . VAL A 1 33 ? 2.321 4.054 1.255 1.00 1.00 33 VAL A N 7
ATOM 3476 C CA . VAL A 1 33 ? 3.335 5.046 1.559 1.00 1.00 33 VAL A CA 7
ATOM 3477 C C . VAL A 1 33 ? 4.727 4.423 1.564 1.00 1.00 33 VAL A C 7
ATOM 3478 O O . VAL A 1 33 ? 4.910 3.290 2.009 1.00 1.00 33 VAL A O 7
ATOM 3491 N N . GLY A 1 34 ? 5.707 5.172 1.068 1.00 1.00 34 GLY A N 7
ATOM 3492 C CA . GLY A 1 34 ? 7.070 4.677 1.025 1.00 1.00 34 GLY A CA 7
ATOM 3493 C C . GLY A 1 34 ? 7.701 4.583 2.391 1.00 1.00 34 GLY A C 7
ATOM 3494 O O . GLY A 1 34 ? 7.233 5.190 3.354 1.00 1.00 34 GLY A O 7
ATOM 3498 N N . VAL A 1 35 ? 8.771 3.814 2.460 1.00 1.00 35 VAL A N 7
ATOM 3499 C CA . VAL A 1 35 ? 9.500 3.615 3.707 1.00 1.00 35 VAL A CA 7
ATOM 3500 C C . VAL A 1 35 ? 10.027 4.940 4.252 1.00 1.00 35 VAL A C 7
ATOM 3501 O O . VAL A 1 35 ? 9.927 5.156 5.478 1.00 1.00 35 VAL A O 7
ATOM 3515 N N . ALA A 1 1 ? 9.682 -5.195 -12.398 1.00 1.00 1 ALA A N 8
ATOM 3516 C CA . ALA A 1 1 ? 9.112 -6.557 -12.228 1.00 1.00 1 ALA A CA 8
ATOM 3517 C C . ALA A 1 1 ? 7.614 -6.493 -11.951 1.00 1.00 1 ALA A C 8
ATOM 3518 O O . ALA A 1 1 ? 7.175 -5.838 -11.006 1.00 1.00 1 ALA A O 8
ATOM 3527 N N . ASP A 1 2 ? 6.835 -7.177 -12.782 1.00 1.00 2 ASP A N 8
ATOM 3528 C CA . ASP A 1 2 ? 5.385 -7.198 -12.626 1.00 1.00 2 ASP A CA 8
ATOM 3529 C C . ASP A 1 2 ? 4.988 -7.881 -11.321 1.00 1.00 2 ASP A C 8
ATOM 3530 O O . ASP A 1 2 ? 5.602 -8.865 -10.912 1.00 1.00 2 ASP A O 8
ATOM 3539 N N . ASP A 1 3 ? 3.956 -7.350 -10.672 1.00 1.00 3 ASP A N 8
ATOM 3540 C CA . ASP A 1 3 ? 3.476 -7.908 -9.413 1.00 1.00 3 ASP A CA 8
ATOM 3541 C C . ASP A 1 3 ? 2.235 -7.167 -8.928 1.00 1.00 3 ASP A C 8
ATOM 3542 O O . ASP A 1 3 ? 1.911 -6.087 -9.422 1.00 1.00 3 ASP A O 8
ATOM 3551 N N . ASP A 1 4 ? 1.543 -7.755 -7.957 1.00 1.00 4 ASP A N 8
ATOM 3552 C CA . ASP A 1 4 ? 0.337 -7.150 -7.404 1.00 1.00 4 ASP A CA 8
ATOM 3553 C C . ASP A 1 4 ? 0.644 -5.787 -6.792 1.00 1.00 4 ASP A C 8
ATOM 3554 O O . ASP A 1 4 ? 0.398 -4.749 -7.405 1.00 1.00 4 ASP A O 8
ATOM 3563 N N . CYS A 1 5 ? 1.183 -5.801 -5.580 1.00 1.00 5 CYS A N 8
ATOM 3564 C CA . CYS A 1 5 ? 1.530 -4.574 -4.875 1.00 1.00 5 CYS A CA 8
ATOM 3565 C C . CYS A 1 5 ? 0.368 -3.585 -4.876 1.00 1.00 5 CYS A C 8
ATOM 3566 O O . CYS A 1 5 ? -0.754 -3.929 -5.249 1.00 1.00 5 CYS A O 8
ATOM 3573 N N . LEU A 1 6 ? 0.649 -2.354 -4.461 1.00 1.00 6 LEU A N 8
ATOM 3574 C CA . LEU A 1 6 ? -0.365 -1.311 -4.415 1.00 1.00 6 LEU A CA 8
ATOM 3575 C C . LEU A 1 6 ? 0.280 0.075 -4.406 1.00 1.00 6 LEU A C 8
ATOM 3576 O O . LEU A 1 6 ? 0.872 0.481 -3.406 1.00 1.00 6 LEU A O 8
ATOM 3592 N N . PRO A 1 7 ? 0.172 0.826 -5.517 1.00 1.00 7 PRO A N 8
ATOM 3593 C CA . PRO A 1 7 ? 0.748 2.171 -5.616 1.00 1.00 7 PRO A CA 8
ATOM 3594 C C . PRO A 1 7 ? 0.137 3.129 -4.607 1.00 1.00 7 PRO A C 8
ATOM 3595 O O . PRO A 1 7 ? -0.812 2.788 -3.901 1.00 1.00 7 PRO A O 8
ATOM 3606 N N . ARG A 1 8 ? 0.697 4.328 -4.538 1.00 1.00 8 ARG A N 8
ATOM 3607 C CA . ARG A 1 8 ? 0.234 5.344 -3.617 1.00 1.00 8 ARG A CA 8
ATOM 3608 C C . ARG A 1 8 ? -1.142 5.893 -4.004 1.00 1.00 8 ARG A C 8
ATOM 3609 O O . ARG A 1 8 ? -1.489 7.018 -3.643 1.00 1.00 8 ARG A O 8
ATOM 3630 N N . GLY A 1 9 ? -1.923 5.101 -4.735 1.00 1.00 9 GLY A N 8
ATOM 3631 C CA . GLY A 1 9 ? -3.245 5.536 -5.146 1.00 1.00 9 GLY A CA 8
ATOM 3632 C C . GLY A 1 9 ? -4.341 4.603 -4.665 1.00 1.00 9 GLY A C 8
ATOM 3633 O O . GLY A 1 9 ? -5.484 5.023 -4.485 1.00 1.00 9 GLY A O 8
ATOM 3637 N N . SER A 1 10 ? -3.995 3.335 -4.458 1.00 1.00 10 SER A N 8
ATOM 3638 C CA . SER A 1 10 ? -4.959 2.347 -3.997 1.00 1.00 10 SER A CA 8
ATOM 3639 C C . SER A 1 10 ? -4.937 2.236 -2.477 1.00 1.00 10 SER A C 8
ATOM 3640 O O . SER A 1 10 ? -3.876 2.302 -1.855 1.00 1.00 10 SER A O 8
ATOM 3648 N N . LYS A 1 11 ? -6.113 2.072 -1.883 1.00 1.00 11 LYS A N 8
ATOM 3649 C CA . LYS A 1 11 ? -6.227 1.957 -0.438 1.00 1.00 11 LYS A CA 8
ATOM 3650 C C . LYS A 1 11 ? -5.644 0.636 0.052 1.00 1.00 11 LYS A C 8
ATOM 3651 O O . LYS A 1 11 ? -5.606 -0.348 -0.686 1.00 1.00 11 LYS A O 8
ATOM 3670 N N . CYS A 1 12 ? -5.189 0.622 1.302 1.00 1.00 12 CYS A N 8
ATOM 3671 C CA . CYS A 1 12 ? -4.608 -0.583 1.885 1.00 1.00 12 CYS A CA 8
ATOM 3672 C C . CYS A 1 12 ? -5.010 -0.743 3.349 1.00 1.00 12 CYS A C 8
ATOM 3673 O O . CYS A 1 12 ? -4.330 -1.425 4.115 1.00 1.00 12 CYS A O 8
ATOM 3680 N N . LEU A 1 13 ? -6.120 -0.119 3.733 1.00 1.00 13 LEU A N 8
ATOM 3681 C CA . LEU A 1 13 ? -6.601 -0.207 5.107 1.00 1.00 13 LEU A CA 8
ATOM 3682 C C . LEU A 1 13 ? -7.114 -1.612 5.406 1.00 1.00 13 LEU A C 8
ATOM 3683 O O . LEU A 1 13 ? -6.436 -2.402 6.064 1.00 1.00 13 LEU A O 8
ATOM 3699 N N . GLY A 1 14 ? -8.308 -1.922 4.913 1.00 1.00 14 GLY A N 8
ATOM 3700 C CA . GLY A 1 14 ? -8.879 -3.236 5.134 1.00 1.00 14 GLY A CA 8
ATOM 3701 C C . GLY A 1 14 ? -8.347 -4.263 4.159 1.00 1.00 14 GLY A C 8
ATOM 3702 O O . GLY A 1 14 ? -8.343 -5.461 4.441 1.00 1.00 14 GLY A O 8
ATOM 3706 N N . GLU A 1 15 ? -7.898 -3.784 3.008 1.00 1.00 15 GLU A N 8
ATOM 3707 C CA . GLU A 1 15 ? -7.356 -4.639 1.965 1.00 1.00 15 GLU A CA 8
ATOM 3708 C C . GLU A 1 15 ? -6.393 -5.681 2.516 1.00 1.00 15 GLU A C 8
ATOM 3709 O O . GLU A 1 15 ? -5.557 -5.386 3.370 1.00 1.00 15 GLU A O 8
ATOM 3721 N N . ASN A 1 16 ? -6.502 -6.895 1.994 1.00 1.00 16 ASN A N 8
ATOM 3722 C CA . ASN A 1 16 ? -5.626 -7.978 2.402 1.00 1.00 16 ASN A CA 8
ATOM 3723 C C . ASN A 1 16 ? -4.370 -7.990 1.536 1.00 1.00 16 ASN A C 8
ATOM 3724 O O . ASN A 1 16 ? -3.431 -8.743 1.793 1.00 1.00 16 ASN A O 8
ATOM 3735 N N . LYS A 1 17 ? -4.361 -7.141 0.508 1.00 1.00 17 LYS A N 8
ATOM 3736 C CA . LYS A 1 17 ? -3.221 -7.045 -0.396 1.00 1.00 17 LYS A CA 8
ATOM 3737 C C . LYS A 1 17 ? -2.027 -6.406 0.302 1.00 1.00 17 LYS A C 8
ATOM 3738 O O . LYS A 1 17 ? -2.169 -5.790 1.359 1.00 1.00 17 LYS A O 8
ATOM 3757 N N . GLN A 1 18 ? -0.850 -6.556 -0.295 1.00 1.00 18 GLN A N 8
ATOM 3758 C CA . GLN A 1 18 ? 0.371 -5.992 0.270 1.00 1.00 18 GLN A CA 8
ATOM 3759 C C . GLN A 1 18 ? 1.252 -5.392 -0.822 1.00 1.00 18 GLN A C 8
ATOM 3760 O O . GLN A 1 18 ? 1.412 -5.975 -1.894 1.00 1.00 18 GLN A O 8
ATOM 3774 N N . CYS A 1 19 ? 1.823 -4.225 -0.540 1.00 1.00 19 CYS A N 8
ATOM 3775 C CA . CYS A 1 19 ? 2.690 -3.547 -1.496 1.00 1.00 19 CYS A CA 8
ATOM 3776 C C . CYS A 1 19 ? 4.005 -4.304 -1.661 1.00 1.00 19 CYS A C 8
ATOM 3777 O O . CYS A 1 19 ? 4.216 -5.340 -1.032 1.00 1.00 19 CYS A O 8
ATOM 3784 N N . CYS A 1 20 ? 4.885 -3.785 -2.512 1.00 1.00 20 CYS A N 8
ATOM 3785 C CA . CYS A 1 20 ? 6.170 -4.414 -2.757 1.00 1.00 20 CYS A CA 8
ATOM 3786 C C . CYS A 1 20 ? 7.075 -4.294 -1.535 1.00 1.00 20 CYS A C 8
ATOM 3787 O O . CYS A 1 20 ? 6.738 -3.617 -0.564 1.00 1.00 20 CYS A O 8
ATOM 3794 N N . LYS A 1 21 ? 8.226 -4.957 -1.590 1.00 1.00 21 LYS A N 8
ATOM 3795 C CA . LYS A 1 21 ? 9.177 -4.926 -0.491 1.00 1.00 21 LYS A CA 8
ATOM 3796 C C . LYS A 1 21 ? 9.823 -3.550 -0.369 1.00 1.00 21 LYS A C 8
ATOM 3797 O O . LYS A 1 21 ? 10.452 -3.063 -1.308 1.00 1.00 21 LYS A O 8
ATOM 3816 N N . GLY A 1 22 ? 9.662 -2.928 0.795 1.00 1.00 22 GLY A N 8
ATOM 3817 C CA . GLY A 1 22 ? 10.233 -1.613 1.019 1.00 1.00 22 GLY A CA 8
ATOM 3818 C C . GLY A 1 22 ? 9.176 -0.559 1.283 1.00 1.00 22 GLY A C 8
ATOM 3819 O O . GLY A 1 22 ? 9.451 0.461 1.915 1.00 1.00 22 GLY A O 8
ATOM 3823 N N . THR A 1 23 ? 7.963 -0.805 0.797 1.00 1.00 23 THR A N 8
ATOM 3824 C CA . THR A 1 23 ? 6.861 0.132 0.985 1.00 1.00 23 THR A CA 8
ATOM 3825 C C . THR A 1 23 ? 6.157 -0.115 2.312 1.00 1.00 23 THR A C 8
ATOM 3826 O O . THR A 1 23 ? 6.354 -1.148 2.952 1.00 1.00 23 THR A O 8
ATOM 3837 N N . THR A 1 24 ? 5.334 0.843 2.718 1.00 1.00 24 THR A N 8
ATOM 3838 C CA . THR A 1 24 ? 4.596 0.738 3.971 1.00 1.00 24 THR A CA 8
ATOM 3839 C C . THR A 1 24 ? 3.176 1.272 3.814 1.00 1.00 24 THR A C 8
ATOM 3840 O O . THR A 1 24 ? 2.959 2.320 3.206 1.00 1.00 24 THR A O 8
ATOM 3851 N N . CYS A 1 25 ? 2.212 0.544 4.369 1.00 1.00 25 CYS A N 8
ATOM 3852 C CA . CYS A 1 25 ? 0.812 0.943 4.295 1.00 1.00 25 CYS A CA 8
ATOM 3853 C C . CYS A 1 25 ? 0.473 1.934 5.405 1.00 1.00 25 CYS A C 8
ATOM 3854 O O . CYS A 1 25 ? 0.913 1.778 6.545 1.00 1.00 25 CYS A O 8
ATOM 3861 N N . MET A 1 26 ? -0.308 2.954 5.065 1.00 1.00 26 MET A N 8
ATOM 3862 C CA . MET A 1 26 ? -0.702 3.969 6.032 1.00 1.00 26 MET A CA 8
ATOM 3863 C C . MET A 1 26 ? -2.125 3.728 6.526 1.00 1.00 26 MET A C 8
ATOM 3864 O O . MET A 1 26 ? -3.041 3.513 5.732 1.00 1.00 26 MET A O 8
ATOM 3878 N N . PHE A 1 27 ? -2.300 3.763 7.842 1.00 1.00 27 PHE A N 8
ATOM 3879 C CA . PHE A 1 27 ? -3.601 3.546 8.448 1.00 1.00 27 PHE A CA 8
ATOM 3880 C C . PHE A 1 27 ? -4.503 4.758 8.263 1.00 1.00 27 PHE A C 8
ATOM 3881 O O . PHE A 1 27 ? -5.632 4.643 7.786 1.00 1.00 27 PHE A O 8
ATOM 3898 N N . TYR A 1 28 ? -3.994 5.914 8.655 1.00 1.00 28 TYR A N 8
ATOM 3899 C CA . TYR A 1 28 ? -4.746 7.160 8.552 1.00 1.00 28 TYR A CA 8
ATOM 3900 C C . TYR A 1 28 ? -4.929 7.579 7.097 1.00 1.00 28 TYR A C 8
ATOM 3901 O O . TYR A 1 28 ? -5.998 8.049 6.709 1.00 1.00 28 TYR A O 8
ATOM 3919 N N . ALA A 1 29 ? -3.889 7.395 6.291 1.00 1.00 29 ALA A N 8
ATOM 3920 C CA . ALA A 1 29 ? -3.955 7.743 4.879 1.00 1.00 29 ALA A CA 8
ATOM 3921 C C . ALA A 1 29 ? -4.860 6.770 4.142 1.00 1.00 29 ALA A C 8
ATOM 3922 O O . ALA A 1 29 ? -5.477 7.114 3.134 1.00 1.00 29 ALA A O 8
ATOM 3929 N N . ASN A 1 30 ? -4.933 5.550 4.662 1.00 1.00 30 ASN A N 8
ATOM 3930 C CA . ASN A 1 30 ? -5.765 4.511 4.064 1.00 1.00 30 ASN A CA 8
ATOM 3931 C C . ASN A 1 30 ? -5.310 4.203 2.641 1.00 1.00 30 ASN A C 8
ATOM 3932 O O . ASN A 1 30 ? -6.131 3.993 1.748 1.00 1.00 30 ASN A O 8
ATOM 3943 N N . ARG A 1 31 ? -3.998 4.174 2.438 1.00 1.00 31 ARG A N 8
ATOM 3944 C CA . ARG A 1 31 ? -3.433 3.889 1.128 1.00 1.00 31 ARG A CA 8
ATOM 3945 C C . ARG A 1 31 ? -1.932 3.643 1.224 1.00 1.00 31 ARG A C 8
ATOM 3946 O O . ARG A 1 31 ? -1.263 4.162 2.117 1.00 1.00 31 ARG A O 8
ATOM 3967 N N . CYS A 1 32 ? -1.409 2.844 0.299 1.00 1.00 32 CYS A N 8
ATOM 3968 C CA . CYS A 1 32 ? 0.015 2.525 0.283 1.00 1.00 32 CYS A CA 8
ATOM 3969 C C . CYS A 1 32 ? 0.856 3.790 0.141 1.00 1.00 32 CYS A C 8
ATOM 3970 O O . CYS A 1 32 ? 0.409 4.783 -0.432 1.00 1.00 32 CYS A O 8
ATOM 3977 N N . VAL A 1 33 ? 2.077 3.741 0.664 1.00 1.00 33 VAL A N 8
ATOM 3978 C CA . VAL A 1 33 ? 2.985 4.870 0.597 1.00 1.00 33 VAL A CA 8
ATOM 3979 C C . VAL A 1 33 ? 4.436 4.412 0.716 1.00 1.00 33 VAL A C 8
ATOM 3980 O O . VAL A 1 33 ? 4.744 3.482 1.461 1.00 1.00 33 VAL A O 8
ATOM 3993 N N . GLY A 1 34 ? 5.322 5.072 -0.022 1.00 1.00 34 GLY A N 8
ATOM 3994 C CA . GLY A 1 34 ? 6.728 4.718 0.015 1.00 1.00 34 GLY A CA 8
ATOM 3995 C C . GLY A 1 34 ? 7.363 4.985 1.357 1.00 1.00 34 GLY A C 8
ATOM 3996 O O . GLY A 1 34 ? 6.834 5.736 2.176 1.00 1.00 34 GLY A O 8
ATOM 4000 N N . VAL A 1 35 ? 8.505 4.359 1.569 1.00 1.00 35 VAL A N 8
ATOM 4001 C CA . VAL A 1 35 ? 9.248 4.509 2.814 1.00 1.00 35 VAL A CA 8
ATOM 4002 C C . VAL A 1 35 ? 9.797 5.925 2.959 1.00 1.00 35 VAL A C 8
ATOM 4003 O O . VAL A 1 35 ? 10.209 6.287 4.082 1.00 1.00 35 VAL A O 8
ATOM 4017 N N . ALA A 1 1 ? -1.832 -3.040 -14.541 1.00 1.00 1 ALA A N 9
ATOM 4018 C CA . ALA A 1 1 ? -1.271 -4.415 -14.500 1.00 1.00 1 ALA A CA 9
ATOM 4019 C C . ALA A 1 1 ? -0.109 -4.502 -13.516 1.00 1.00 1 ALA A C 9
ATOM 4020 O O . ALA A 1 1 ? 0.939 -3.890 -13.721 1.00 1.00 1 ALA A O 9
ATOM 4029 N N . ASP A 1 2 ? -0.303 -5.268 -12.447 1.00 1.00 2 ASP A N 9
ATOM 4030 C CA . ASP A 1 2 ? 0.729 -5.436 -11.431 1.00 1.00 2 ASP A CA 9
ATOM 4031 C C . ASP A 1 2 ? 0.837 -6.896 -11.002 1.00 1.00 2 ASP A C 9
ATOM 4032 O O . ASP A 1 2 ? -0.121 -7.660 -11.116 1.00 1.00 2 ASP A O 9
ATOM 4041 N N . ASP A 1 3 ? 2.011 -7.277 -10.508 1.00 1.00 3 ASP A N 9
ATOM 4042 C CA . ASP A 1 3 ? 2.245 -8.645 -10.061 1.00 1.00 3 ASP A CA 9
ATOM 4043 C C . ASP A 1 3 ? 2.232 -8.730 -8.539 1.00 1.00 3 ASP A C 9
ATOM 4044 O O . ASP A 1 3 ? 1.695 -9.677 -7.964 1.00 1.00 3 ASP A O 9
ATOM 4053 N N . ASP A 1 4 ? 2.828 -7.734 -7.890 1.00 1.00 4 ASP A N 9
ATOM 4054 C CA . ASP A 1 4 ? 2.887 -7.693 -6.444 1.00 1.00 4 ASP A CA 9
ATOM 4055 C C . ASP A 1 4 ? 3.094 -6.265 -5.948 1.00 1.00 4 ASP A C 9
ATOM 4056 O O . ASP A 1 4 ? 2.982 -5.308 -6.714 1.00 1.00 4 ASP A O 9
ATOM 4065 N N . CYS A 1 5 ? 3.399 -6.129 -4.661 1.00 1.00 5 CYS A N 9
ATOM 4066 C CA . CYS A 1 5 ? 3.623 -4.819 -4.061 1.00 1.00 5 CYS A CA 9
ATOM 4067 C C . CYS A 1 5 ? 2.395 -3.929 -4.219 1.00 1.00 5 CYS A C 9
ATOM 4068 O O . CYS A 1 5 ? 1.327 -4.392 -4.620 1.00 1.00 5 CYS A O 9
ATOM 4075 N N . LEU A 1 6 ? 2.554 -2.649 -3.900 1.00 1.00 6 LEU A N 9
ATOM 4076 C CA . LEU A 1 6 ? 1.458 -1.694 -4.006 1.00 1.00 6 LEU A CA 9
ATOM 4077 C C . LEU A 1 6 ? 1.987 -0.263 -4.100 1.00 1.00 6 LEU A C 9
ATOM 4078 O O . LEU A 1 6 ? 2.338 0.342 -3.087 1.00 1.00 6 LEU A O 9
ATOM 4094 N N . PRO A 1 7 ? 2.049 0.302 -5.319 1.00 1.00 7 PRO A N 9
ATOM 4095 C CA . PRO A 1 7 ? 2.536 1.670 -5.527 1.00 1.00 7 PRO A CA 9
ATOM 4096 C C . PRO A 1 7 ? 1.670 2.703 -4.823 1.00 1.00 7 PRO A C 9
ATOM 4097 O O . PRO A 1 7 ? 0.614 2.380 -4.278 1.00 1.00 7 PRO A O 9
ATOM 4108 N N . ARG A 1 8 ? 2.132 3.944 -4.833 1.00 1.00 8 ARG A N 9
ATOM 4109 C CA . ARG A 1 8 ? 1.422 5.028 -4.194 1.00 1.00 8 ARG A CA 9
ATOM 4110 C C . ARG A 1 8 ? 0.128 5.347 -4.934 1.00 1.00 8 ARG A C 9
ATOM 4111 O O . ARG A 1 8 ? 0.045 6.332 -5.668 1.00 1.00 8 ARG A O 9
ATOM 4132 N N . GLY A 1 9 ? -0.881 4.503 -4.736 1.00 1.00 9 GLY A N 9
ATOM 4133 C CA . GLY A 1 9 ? -2.159 4.708 -5.391 1.00 1.00 9 GLY A CA 9
ATOM 4134 C C . GLY A 1 9 ? -3.227 3.755 -4.895 1.00 1.00 9 GLY A C 9
ATOM 4135 O O . GLY A 1 9 ? -4.389 4.133 -4.747 1.00 1.00 9 GLY A O 9
ATOM 4139 N N . SER A 1 10 ? -2.831 2.515 -4.637 1.00 1.00 10 SER A N 9
ATOM 4140 C CA . SER A 1 10 ? -3.759 1.500 -4.154 1.00 1.00 10 SER A CA 9
ATOM 4141 C C . SER A 1 10 ? -4.051 1.692 -2.669 1.00 1.00 10 SER A C 9
ATOM 4142 O O . SER A 1 10 ? -3.253 2.281 -1.940 1.00 1.00 10 SER A O 9
ATOM 4150 N N . LYS A 1 11 ? -5.202 1.194 -2.228 1.00 1.00 11 LYS A N 9
ATOM 4151 C CA . LYS A 1 11 ? -5.604 1.312 -0.835 1.00 1.00 11 LYS A CA 9
ATOM 4152 C C . LYS A 1 11 ? -4.732 0.440 0.062 1.00 1.00 11 LYS A C 9
ATOM 4153 O O . LYS A 1 11 ? -3.927 -0.356 -0.422 1.00 1.00 11 LYS A O 9
ATOM 4172 N N . CYS A 1 12 ? -4.895 0.596 1.373 1.00 1.00 12 CYS A N 9
ATOM 4173 C CA . CYS A 1 12 ? -4.118 -0.179 2.334 1.00 1.00 12 CYS A CA 9
ATOM 4174 C C . CYS A 1 12 ? -4.947 -0.525 3.568 1.00 1.00 12 CYS A C 9
ATOM 4175 O O . CYS A 1 12 ? -4.436 -0.536 4.688 1.00 1.00 12 CYS A O 9
ATOM 4182 N N . LEU A 1 13 ? -6.227 -0.815 3.356 1.00 1.00 13 LEU A N 9
ATOM 4183 C CA . LEU A 1 13 ? -7.122 -1.170 4.452 1.00 1.00 13 LEU A CA 9
ATOM 4184 C C . LEU A 1 13 ? -6.752 -2.549 5.012 1.00 1.00 13 LEU A C 9
ATOM 4185 O O . LEU A 1 13 ? -5.582 -2.930 4.998 1.00 1.00 13 LEU A O 9
ATOM 4201 N N . GLY A 1 14 ? -7.741 -3.296 5.508 1.00 1.00 14 GLY A N 9
ATOM 4202 C CA . GLY A 1 14 ? -7.470 -4.613 6.060 1.00 1.00 14 GLY A CA 9
ATOM 4203 C C . GLY A 1 14 ? -6.703 -5.509 5.107 1.00 1.00 14 GLY A C 9
ATOM 4204 O O . GLY A 1 14 ? -6.072 -6.477 5.529 1.00 1.00 14 GLY A O 9
ATOM 4208 N N . GLU A 1 15 ? -6.763 -5.183 3.820 1.00 1.00 15 GLU A N 9
ATOM 4209 C CA . GLU A 1 15 ? -6.081 -5.948 2.783 1.00 1.00 15 GLU A CA 9
ATOM 4210 C C . GLU A 1 15 ? -4.720 -6.460 3.239 1.00 1.00 15 GLU A C 9
ATOM 4211 O O . GLU A 1 15 ? -3.900 -5.703 3.759 1.00 1.00 15 GLU A O 9
ATOM 4223 N N . ASN A 1 16 ? -4.484 -7.746 3.018 1.00 1.00 16 ASN A N 9
ATOM 4224 C CA . ASN A 1 16 ? -3.216 -8.359 3.382 1.00 1.00 16 ASN A CA 9
ATOM 4225 C C . ASN A 1 16 ? -2.160 -8.069 2.319 1.00 1.00 16 ASN A C 9
ATOM 4226 O O . ASN A 1 16 ? -0.993 -8.429 2.477 1.00 1.00 16 ASN A O 9
ATOM 4237 N N . LYS A 1 17 ? -2.575 -7.414 1.235 1.00 1.00 17 LYS A N 9
ATOM 4238 C CA . LYS A 1 17 ? -1.660 -7.076 0.151 1.00 1.00 17 LYS A CA 9
ATOM 4239 C C . LYS A 1 17 ? -0.676 -5.997 0.590 1.00 1.00 17 LYS A C 9
ATOM 4240 O O . LYS A 1 17 ? -1.013 -4.813 0.627 1.00 1.00 17 LYS A O 9
ATOM 4259 N N . GLN A 1 18 ? 0.541 -6.413 0.925 1.00 1.00 18 GLN A N 9
ATOM 4260 C CA . GLN A 1 18 ? 1.574 -5.481 1.364 1.00 1.00 18 GLN A CA 9
ATOM 4261 C C . GLN A 1 18 ? 2.280 -4.847 0.170 1.00 1.00 18 GLN A C 9
ATOM 4262 O O . GLN A 1 18 ? 2.386 -5.455 -0.896 1.00 1.00 18 GLN A O 9
ATOM 4276 N N . CYS A 1 19 ? 2.760 -3.622 0.355 1.00 1.00 19 CYS A N 9
ATOM 4277 C CA . CYS A 1 19 ? 3.456 -2.905 -0.706 1.00 1.00 19 CYS A CA 9
ATOM 4278 C C . CYS A 1 19 ? 4.850 -3.483 -0.929 1.00 1.00 19 CYS A C 9
ATOM 4279 O O . CYS A 1 19 ? 5.248 -4.443 -0.269 1.00 1.00 19 CYS A O 9
ATOM 4286 N N . CYS A 1 20 ? 5.587 -2.893 -1.863 1.00 1.00 20 CYS A N 9
ATOM 4287 C CA . CYS A 1 20 ? 6.937 -3.349 -2.174 1.00 1.00 20 CYS A CA 9
ATOM 4288 C C . CYS A 1 20 ? 7.895 -3.030 -1.030 1.00 1.00 20 CYS A C 9
ATOM 4289 O O . CYS A 1 20 ? 7.505 -2.428 -0.030 1.00 1.00 20 CYS A O 9
ATOM 4296 N N . LYS A 1 21 ? 9.149 -3.442 -1.183 1.00 1.00 21 LYS A N 9
ATOM 4297 C CA . LYS A 1 21 ? 10.161 -3.206 -0.166 1.00 1.00 21 LYS A CA 9
ATOM 4298 C C . LYS A 1 21 ? 10.519 -1.726 -0.083 1.00 1.00 21 LYS A C 9
ATOM 4299 O O . LYS A 1 21 ? 11.007 -1.140 -1.049 1.00 1.00 21 LYS A O 9
ATOM 4318 N N . GLY A 1 22 ? 10.274 -1.127 1.078 1.00 1.00 22 GLY A N 9
ATOM 4319 C CA . GLY A 1 22 ? 10.576 0.279 1.267 1.00 1.00 22 GLY A CA 9
ATOM 4320 C C . GLY A 1 22 ? 9.329 1.123 1.450 1.00 1.00 22 GLY A C 9
ATOM 4321 O O . GLY A 1 22 ? 9.391 2.224 1.996 1.00 1.00 22 GLY A O 9
ATOM 4325 N N . THR A 1 23 ? 8.193 0.607 0.990 1.00 1.00 23 THR A N 9
ATOM 4326 C CA . THR A 1 23 ? 6.928 1.320 1.104 1.00 1.00 23 THR A CA 9
ATOM 4327 C C . THR A 1 23 ? 6.214 0.965 2.401 1.00 1.00 23 THR A C 9
ATOM 4328 O O . THR A 1 23 ? 6.565 -0.004 3.074 1.00 1.00 23 THR A O 9
ATOM 4339 N N . THR A 1 24 ? 5.207 1.759 2.742 1.00 1.00 24 THR A N 9
ATOM 4340 C CA . THR A 1 24 ? 4.432 1.537 3.958 1.00 1.00 24 THR A CA 9
ATOM 4341 C C . THR A 1 24 ? 2.943 1.732 3.693 1.00 1.00 24 THR A C 9
ATOM 4342 O O . THR A 1 24 ? 2.541 2.676 3.013 1.00 1.00 24 THR A O 9
ATOM 4353 N N . CYS A 1 25 ? 2.128 0.832 4.233 1.00 1.00 25 CYS A N 9
ATOM 4354 C CA . CYS A 1 25 ? 0.682 0.905 4.053 1.00 1.00 25 CYS A CA 9
ATOM 4355 C C . CYS A 1 25 ? 0.036 1.735 5.158 1.00 1.00 25 CYS A C 9
ATOM 4356 O O . CYS A 1 25 ? 0.439 1.663 6.319 1.00 1.00 25 CYS A O 9
ATOM 4363 N N . MET A 1 26 ? -0.971 2.520 4.788 1.00 1.00 26 MET A N 9
ATOM 4364 C CA . MET A 1 26 ? -1.676 3.361 5.745 1.00 1.00 26 MET A CA 9
ATOM 4365 C C . MET A 1 26 ? -3.063 2.798 6.039 1.00 1.00 26 MET A C 9
ATOM 4366 O O . MET A 1 26 ? -3.866 2.591 5.129 1.00 1.00 26 MET A O 9
ATOM 4380 N N . PHE A 1 27 ? -3.332 2.540 7.314 1.00 1.00 27 PHE A N 9
ATOM 4381 C CA . PHE A 1 27 ? -4.609 1.988 7.734 1.00 1.00 27 PHE A CA 9
ATOM 4382 C C . PHE A 1 27 ? -5.721 3.026 7.669 1.00 1.00 27 PHE A C 9
ATOM 4383 O O . PHE A 1 27 ? -6.747 2.818 7.022 1.00 1.00 27 PHE A O 9
ATOM 4400 N N . TYR A 1 28 ? -5.512 4.135 8.357 1.00 1.00 28 TYR A N 9
ATOM 4401 C CA . TYR A 1 28 ? -6.500 5.209 8.403 1.00 1.00 28 TYR A CA 9
ATOM 4402 C C . TYR A 1 28 ? -6.626 5.912 7.056 1.00 1.00 28 TYR A C 9
ATOM 4403 O O . TYR A 1 28 ? -7.733 6.190 6.594 1.00 1.00 28 TYR A O 9
ATOM 4421 N N . ALA A 1 29 ? -5.493 6.188 6.422 1.00 1.00 29 ALA A N 9
ATOM 4422 C CA . ALA A 1 29 ? -5.492 6.845 5.123 1.00 1.00 29 ALA A CA 9
ATOM 4423 C C . ALA A 1 29 ? -6.002 5.894 4.051 1.00 1.00 29 ALA A C 9
ATOM 4424 O O . ALA A 1 29 ? -6.498 6.319 3.007 1.00 1.00 29 ALA A O 9
ATOM 4431 N N . ASN A 1 30 ? -5.873 4.600 4.322 1.00 1.00 30 ASN A N 9
ATOM 4432 C CA . ASN A 1 30 ? -6.319 3.572 3.387 1.00 1.00 30 ASN A CA 9
ATOM 4433 C C . ASN A 1 30 ? -5.629 3.731 2.034 1.00 1.00 30 ASN A C 9
ATOM 4434 O O . ASN A 1 30 ? -6.282 3.752 0.991 1.00 1.00 30 ASN A O 9
ATOM 4445 N N . ARG A 1 31 ? -4.306 3.842 2.060 1.00 1.00 31 ARG A N 9
ATOM 4446 C CA . ARG A 1 31 ? -3.529 3.998 0.840 1.00 1.00 31 ARG A CA 9
ATOM 4447 C C . ARG A 1 31 ? -2.036 3.871 1.125 1.00 1.00 31 ARG A C 9
ATOM 4448 O O . ARG A 1 31 ? -1.531 4.426 2.101 1.00 1.00 31 ARG A O 9
ATOM 4469 N N . CYS A 1 32 ? -1.336 3.135 0.268 1.00 1.00 32 CYS A N 9
ATOM 4470 C CA . CYS A 1 32 ? 0.099 2.933 0.429 1.00 1.00 32 CYS A CA 9
ATOM 4471 C C . CYS A 1 32 ? 0.842 4.265 0.410 1.00 1.00 32 CYS A C 9
ATOM 4472 O O . CYS A 1 32 ? 0.386 5.233 -0.197 1.00 1.00 32 CYS A O 9
ATOM 4479 N N . VAL A 1 33 ? 1.992 4.303 1.076 1.00 1.00 33 VAL A N 9
ATOM 4480 C CA . VAL A 1 33 ? 2.805 5.503 1.137 1.00 1.00 33 VAL A CA 9
ATOM 4481 C C . VAL A 1 33 ? 4.266 5.161 1.409 1.00 1.00 33 VAL A C 9
ATOM 4482 O O . VAL A 1 33 ? 4.568 4.274 2.208 1.00 1.00 33 VAL A O 9
ATOM 4495 N N . GLY A 1 34 ? 5.168 5.869 0.739 1.00 1.00 34 GLY A N 9
ATOM 4496 C CA . GLY A 1 34 ? 6.587 5.625 0.922 1.00 1.00 34 GLY A CA 9
ATOM 4497 C C . GLY A 1 34 ? 7.416 6.092 -0.248 1.00 1.00 34 GLY A C 9
ATOM 4498 O O . GLY A 1 34 ? 6.969 6.894 -1.068 1.00 1.00 34 GLY A O 9
ATOM 4502 N N . VAL A 1 35 ? 8.630 5.580 -0.312 1.00 1.00 35 VAL A N 9
ATOM 4503 C CA . VAL A 1 35 ? 9.560 5.927 -1.379 1.00 1.00 35 VAL A CA 9
ATOM 4504 C C . VAL A 1 35 ? 8.989 5.559 -2.746 1.00 1.00 35 VAL A C 9
ATOM 4505 O O . VAL A 1 35 ? 9.396 6.188 -3.745 1.00 1.00 35 VAL A O 9
ATOM 4519 N N . ALA A 1 1 ? -1.093 -10.755 -15.201 1.00 1.00 1 ALA A N 10
ATOM 4520 C CA . ALA A 1 1 ? -1.882 -9.838 -14.337 1.00 1.00 1 ALA A CA 10
ATOM 4521 C C . ALA A 1 1 ? -1.585 -10.084 -12.862 1.00 1.00 1 ALA A C 10
ATOM 4522 O O . ALA A 1 1 ? -1.904 -11.144 -12.323 1.00 1.00 1 ALA A O 10
ATOM 4531 N N . ASP A 1 2 ? -0.972 -9.099 -12.214 1.00 1.00 2 ASP A N 10
ATOM 4532 C CA . ASP A 1 2 ? -0.632 -9.209 -10.801 1.00 1.00 2 ASP A CA 10
ATOM 4533 C C . ASP A 1 2 ? -0.016 -7.912 -10.287 1.00 1.00 2 ASP A C 10
ATOM 4534 O O . ASP A 1 2 ? 0.894 -7.357 -10.904 1.00 1.00 2 ASP A O 10
ATOM 4543 N N . ASP A 1 3 ? -0.517 -7.434 -9.152 1.00 1.00 3 ASP A N 10
ATOM 4544 C CA . ASP A 1 3 ? -0.016 -6.201 -8.555 1.00 1.00 3 ASP A CA 10
ATOM 4545 C C . ASP A 1 3 ? 0.396 -6.429 -7.103 1.00 1.00 3 ASP A C 10
ATOM 4546 O O . ASP A 1 3 ? -0.350 -6.105 -6.179 1.00 1.00 3 ASP A O 10
ATOM 4555 N N . ASP A 1 4 ? 1.586 -6.988 -6.912 1.00 1.00 4 ASP A N 10
ATOM 4556 C CA . ASP A 1 4 ? 2.102 -7.262 -5.585 1.00 1.00 4 ASP A CA 10
ATOM 4557 C C . ASP A 1 4 ? 2.175 -5.989 -4.749 1.00 1.00 4 ASP A C 10
ATOM 4558 O O . ASP A 1 4 ? 1.320 -5.741 -3.899 1.00 1.00 4 ASP A O 10
ATOM 4567 N N . CYS A 1 5 ? 3.201 -5.188 -4.997 1.00 1.00 5 CYS A N 10
ATOM 4568 C CA . CYS A 1 5 ? 3.392 -3.938 -4.271 1.00 1.00 5 CYS A CA 10
ATOM 4569 C C . CYS A 1 5 ? 2.200 -3.008 -4.464 1.00 1.00 5 CYS A C 10
ATOM 4570 O O . CYS A 1 5 ? 1.169 -3.407 -5.006 1.00 1.00 5 CYS A O 10
ATOM 4577 N N . LEU A 1 6 ? 2.347 -1.765 -4.017 1.00 1.00 6 LEU A N 10
ATOM 4578 C CA . LEU A 1 6 ? 1.282 -0.778 -4.141 1.00 1.00 6 LEU A CA 10
ATOM 4579 C C . LEU A 1 6 ? 1.839 0.643 -4.043 1.00 1.00 6 LEU A C 10
ATOM 4580 O O . LEU A 1 6 ? 2.148 1.119 -2.951 1.00 1.00 6 LEU A O 10
ATOM 4596 N N . PRO A 1 7 ? 1.972 1.344 -5.184 1.00 1.00 7 PRO A N 10
ATOM 4597 C CA . PRO A 1 7 ? 2.491 2.715 -5.208 1.00 1.00 7 PRO A CA 10
ATOM 4598 C C . PRO A 1 7 ? 1.599 3.682 -4.445 1.00 1.00 7 PRO A C 10
ATOM 4599 O O . PRO A 1 7 ? 0.512 3.321 -3.994 1.00 1.00 7 PRO A O 10
ATOM 4610 N N . ARG A 1 8 ? 2.076 4.909 -4.297 1.00 1.00 8 ARG A N 10
ATOM 4611 C CA . ARG A 1 8 ? 1.345 5.930 -3.585 1.00 1.00 8 ARG A CA 10
ATOM 4612 C C . ARG A 1 8 ? 0.096 6.346 -4.354 1.00 1.00 8 ARG A C 10
ATOM 4613 O O . ARG A 1 8 ? 0.092 7.359 -5.055 1.00 1.00 8 ARG A O 10
ATOM 4634 N N . GLY A 1 9 ? -0.964 5.555 -4.218 1.00 1.00 9 GLY A N 10
ATOM 4635 C CA . GLY A 1 9 ? -2.207 5.852 -4.905 1.00 1.00 9 GLY A CA 10
ATOM 4636 C C . GLY A 1 9 ? -3.259 4.782 -4.691 1.00 1.00 9 GLY A C 10
ATOM 4637 O O . GLY A 1 9 ? -4.452 5.078 -4.632 1.00 1.00 9 GLY A O 10
ATOM 4641 N N . SER A 1 10 ? -2.816 3.535 -4.575 1.00 1.00 10 SER A N 10
ATOM 4642 C CA . SER A 1 10 ? -3.727 2.416 -4.367 1.00 1.00 10 SER A CA 10
ATOM 4643 C C . SER A 1 10 ? -3.967 2.181 -2.879 1.00 1.00 10 SER A C 10
ATOM 4644 O O . SER A 1 10 ? -3.032 2.205 -2.078 1.00 1.00 10 SER A O 10
ATOM 4652 N N . LYS A 1 11 ? -5.225 1.956 -2.516 1.00 1.00 11 LYS A N 10
ATOM 4653 C CA . LYS A 1 11 ? -5.588 1.719 -1.128 1.00 1.00 11 LYS A CA 10
ATOM 4654 C C . LYS A 1 11 ? -5.068 0.367 -0.650 1.00 1.00 11 LYS A C 10
ATOM 4655 O O . LYS A 1 11 ? -4.858 -0.545 -1.450 1.00 1.00 11 LYS A O 10
ATOM 4674 N N . CYS A 1 12 ? -4.864 0.244 0.657 1.00 1.00 12 CYS A N 10
ATOM 4675 C CA . CYS A 1 12 ? -4.369 -0.998 1.238 1.00 1.00 12 CYS A CA 10
ATOM 4676 C C . CYS A 1 12 ? -4.868 -1.171 2.670 1.00 1.00 12 CYS A C 10
ATOM 4677 O O . CYS A 1 12 ? -4.123 -1.601 3.550 1.00 1.00 12 CYS A O 10
ATOM 4684 N N . LEU A 1 13 ? -6.134 -0.837 2.896 1.00 1.00 13 LEU A N 10
ATOM 4685 C CA . LEU A 1 13 ? -6.729 -0.959 4.222 1.00 1.00 13 LEU A CA 10
ATOM 4686 C C . LEU A 1 13 ? -6.902 -2.425 4.606 1.00 1.00 13 LEU A C 10
ATOM 4687 O O . LEU A 1 13 ? -6.153 -2.953 5.428 1.00 1.00 13 LEU A O 10
ATOM 4703 N N . GLY A 1 14 ? -7.890 -3.079 4.005 1.00 1.00 14 GLY A N 10
ATOM 4704 C CA . GLY A 1 14 ? -8.136 -4.478 4.297 1.00 1.00 14 GLY A CA 10
ATOM 4705 C C . GLY A 1 14 ? -7.226 -5.403 3.517 1.00 1.00 14 GLY A C 10
ATOM 4706 O O . GLY A 1 14 ? -7.002 -6.548 3.911 1.00 1.00 14 GLY A O 10
ATOM 4710 N N . GLU A 1 15 ? -6.705 -4.902 2.405 1.00 1.00 15 GLU A N 10
ATOM 4711 C CA . GLU A 1 15 ? -5.815 -5.668 1.546 1.00 1.00 15 GLU A CA 10
ATOM 4712 C C . GLU A 1 15 ? -4.775 -6.445 2.341 1.00 1.00 15 GLU A C 10
ATOM 4713 O O . GLU A 1 15 ? -4.089 -5.892 3.200 1.00 1.00 15 GLU A O 10
ATOM 4725 N N . ASN A 1 16 ? -4.648 -7.726 2.024 1.00 1.00 16 ASN A N 10
ATOM 4726 C CA . ASN A 1 16 ? -3.674 -8.580 2.683 1.00 1.00 16 ASN A CA 10
ATOM 4727 C C . ASN A 1 16 ? -2.336 -8.516 1.951 1.00 1.00 16 ASN A C 10
ATOM 4728 O O . ASN A 1 16 ? -1.344 -9.092 2.398 1.00 1.00 16 ASN A O 10
ATOM 4739 N N . LYS A 1 17 ? -2.316 -7.808 0.820 1.00 1.00 17 LYS A N 10
ATOM 4740 C CA . LYS A 1 17 ? -1.099 -7.667 0.029 1.00 1.00 17 LYS A CA 10
ATOM 4741 C C . LYS A 1 17 ? -0.082 -6.788 0.748 1.00 1.00 17 LYS A C 10
ATOM 4742 O O . LYS A 1 17 ? -0.422 -6.066 1.685 1.00 1.00 17 LYS A O 10
ATOM 4761 N N . GLN A 1 18 ? 1.168 -6.853 0.302 1.00 1.00 18 GLN A N 10
ATOM 4762 C CA . GLN A 1 18 ? 2.237 -6.062 0.901 1.00 1.00 18 GLN A CA 10
ATOM 4763 C C . GLN A 1 18 ? 2.888 -5.153 -0.136 1.00 1.00 18 GLN A C 10
ATOM 4764 O O . GLN A 1 18 ? 3.118 -5.559 -1.275 1.00 1.00 18 GLN A O 10
ATOM 4778 N N . CYS A 1 19 ? 3.184 -3.920 0.265 1.00 1.00 19 CYS A N 10
ATOM 4779 C CA . CYS A 1 19 ? 3.809 -2.954 -0.631 1.00 1.00 19 CYS A CA 10
ATOM 4780 C C . CYS A 1 19 ? 5.253 -3.346 -0.928 1.00 1.00 19 CYS A C 10
ATOM 4781 O O . CYS A 1 19 ? 5.775 -4.307 -0.362 1.00 1.00 19 CYS A O 10
ATOM 4788 N N . CYS A 1 20 ? 5.894 -2.598 -1.819 1.00 1.00 20 CYS A N 10
ATOM 4789 C CA . CYS A 1 20 ? 7.278 -2.870 -2.191 1.00 1.00 20 CYS A CA 10
ATOM 4790 C C . CYS A 1 20 ? 8.227 -2.543 -1.042 1.00 1.00 20 CYS A C 10
ATOM 4791 O O . CYS A 1 20 ? 7.816 -1.989 -0.023 1.00 1.00 20 CYS A O 10
ATOM 4798 N N . LYS A 1 21 ? 9.496 -2.893 -1.216 1.00 1.00 21 LYS A N 10
ATOM 4799 C CA . LYS A 1 21 ? 10.505 -2.644 -0.199 1.00 1.00 21 LYS A CA 10
ATOM 4800 C C . LYS A 1 21 ? 10.802 -1.153 -0.075 1.00 1.00 21 LYS A C 10
ATOM 4801 O O . LYS A 1 21 ? 11.260 -0.520 -1.026 1.00 1.00 21 LYS A O 10
ATOM 4820 N N . GLY A 1 22 ? 10.538 -0.598 1.104 1.00 1.00 22 GLY A N 10
ATOM 4821 C CA . GLY A 1 22 ? 10.783 0.815 1.331 1.00 1.00 22 GLY A CA 10
ATOM 4822 C C . GLY A 1 22 ? 9.502 1.603 1.527 1.00 1.00 22 GLY A C 10
ATOM 4823 O O . GLY A 1 22 ? 9.519 2.693 2.098 1.00 1.00 22 GLY A O 10
ATOM 4827 N N . THR A 1 23 ? 8.390 1.051 1.052 1.00 1.00 23 THR A N 10
ATOM 4828 C CA . THR A 1 23 ? 7.097 1.710 1.178 1.00 1.00 23 THR A CA 10
ATOM 4829 C C . THR A 1 23 ? 6.400 1.304 2.469 1.00 1.00 23 THR A C 10
ATOM 4830 O O . THR A 1 23 ? 6.793 0.341 3.127 1.00 1.00 23 THR A O 10
ATOM 4841 N N . THR A 1 24 ? 5.361 2.049 2.824 1.00 1.00 24 THR A N 10
ATOM 4842 C CA . THR A 1 24 ? 4.599 1.774 4.037 1.00 1.00 24 THR A CA 10
ATOM 4843 C C . THR A 1 24 ? 3.108 1.999 3.805 1.00 1.00 24 THR A C 10
ATOM 4844 O O . THR A 1 24 ? 2.708 2.979 3.177 1.00 1.00 24 THR A O 10
ATOM 4855 N N . CYS A 1 25 ? 2.291 1.085 4.317 1.00 1.00 25 CYS A N 10
ATOM 4856 C CA . CYS A 1 25 ? 0.843 1.183 4.166 1.00 1.00 25 CYS A CA 10
ATOM 4857 C C . CYS A 1 25 ? 0.207 1.788 5.414 1.00 1.00 25 CYS A C 10
ATOM 4858 O O . CYS A 1 25 ? 0.557 1.429 6.539 1.00 1.00 25 CYS A O 10
ATOM 4865 N N . MET A 1 26 ? -0.729 2.708 5.206 1.00 1.00 26 MET A N 10
ATOM 4866 C CA . MET A 1 26 ? -1.415 3.364 6.312 1.00 1.00 26 MET A CA 10
ATOM 4867 C C . MET A 1 26 ? -2.819 2.797 6.496 1.00 1.00 26 MET A C 10
ATOM 4868 O O . MET A 1 26 ? -3.573 2.653 5.533 1.00 1.00 26 MET A O 10
ATOM 4882 N N . PHE A 1 27 ? -3.162 2.475 7.739 1.00 1.00 27 PHE A N 10
ATOM 4883 C CA . PHE A 1 27 ? -4.468 1.923 8.058 1.00 1.00 27 PHE A CA 10
ATOM 4884 C C . PHE A 1 27 ? -5.559 2.973 7.910 1.00 1.00 27 PHE A C 10
ATOM 4885 O O . PHE A 1 27 ? -6.552 2.765 7.212 1.00 1.00 27 PHE A O 10
ATOM 4902 N N . TYR A 1 28 ? -5.364 4.096 8.581 1.00 1.00 28 TYR A N 10
ATOM 4903 C CA . TYR A 1 28 ? -6.326 5.192 8.544 1.00 1.00 28 TYR A CA 10
ATOM 4904 C C . TYR A 1 28 ? -6.344 5.862 7.174 1.00 1.00 28 TYR A C 10
ATOM 4905 O O . TYR A 1 28 ? -7.409 6.148 6.627 1.00 1.00 28 TYR A O 10
ATOM 4923 N N . ALA A 1 29 ? -5.160 6.097 6.618 1.00 1.00 29 ALA A N 10
ATOM 4924 C CA . ALA A 1 29 ? -5.046 6.717 5.305 1.00 1.00 29 ALA A CA 10
ATOM 4925 C C . ALA A 1 29 ? -5.496 5.747 4.223 1.00 1.00 29 ALA A C 10
ATOM 4926 O O . ALA A 1 29 ? -5.844 6.150 3.113 1.00 1.00 29 ALA A O 10
ATOM 4933 N N . ASN A 1 30 ? -5.483 4.461 4.565 1.00 1.00 30 ASN A N 10
ATOM 4934 C CA . ASN A 1 30 ? -5.889 3.408 3.642 1.00 1.00 30 ASN A CA 10
ATOM 4935 C C . ASN A 1 30 ? -5.258 3.601 2.264 1.00 1.00 30 ASN A C 10
ATOM 4936 O O . ASN A 1 30 ? -5.938 3.558 1.241 1.00 1.00 30 ASN A O 10
ATOM 4947 N N . ARG A 1 31 ? -3.945 3.804 2.250 1.00 1.00 31 ARG A N 10
ATOM 4948 C CA . ARG A 1 31 ? -3.212 3.996 1.009 1.00 1.00 31 ARG A CA 10
ATOM 4949 C C . ARG A 1 31 ? -1.709 3.920 1.252 1.00 1.00 31 ARG A C 10
ATOM 4950 O O . ARG A 1 31 ? -1.187 4.543 2.177 1.00 1.00 31 ARG A O 10
ATOM 4971 N N . CYS A 1 32 ? -1.017 3.149 0.419 1.00 1.00 32 CYS A N 10
ATOM 4972 C CA . CYS A 1 32 ? 0.426 2.990 0.548 1.00 1.00 32 CYS A CA 10
ATOM 4973 C C . CYS A 1 32 ? 1.138 4.330 0.405 1.00 1.00 32 CYS A C 10
ATOM 4974 O O . CYS A 1 32 ? 0.676 5.218 -0.310 1.00 1.00 32 CYS A O 10
ATOM 4981 N N . VAL A 1 33 ? 2.270 4.464 1.087 1.00 1.00 33 VAL A N 10
ATOM 4982 C CA . VAL A 1 33 ? 3.056 5.682 1.040 1.00 1.00 33 VAL A CA 10
ATOM 4983 C C . VAL A 1 33 ? 4.516 5.404 1.380 1.00 1.00 33 VAL A C 10
ATOM 4984 O O . VAL A 1 33 ? 4.817 4.613 2.274 1.00 1.00 33 VAL A O 10
ATOM 4997 N N . GLY A 1 34 ? 5.421 6.060 0.660 1.00 1.00 34 GLY A N 10
ATOM 4998 C CA . GLY A 1 34 ? 6.839 5.870 0.900 1.00 1.00 34 GLY A CA 10
ATOM 4999 C C . GLY A 1 34 ? 7.687 6.233 -0.293 1.00 1.00 34 GLY A C 10
ATOM 5000 O O . GLY A 1 34 ? 7.245 6.934 -1.202 1.00 1.00 34 GLY A O 10
ATOM 5004 N N . VAL A 1 35 ? 8.913 5.745 -0.276 1.00 1.00 35 VAL A N 10
ATOM 5005 C CA . VAL A 1 35 ? 9.862 6.001 -1.352 1.00 1.00 35 VAL A CA 10
ATOM 5006 C C . VAL A 1 35 ? 9.338 5.474 -2.684 1.00 1.00 35 VAL A C 10
ATOM 5007 O O . VAL A 1 35 ? 8.259 4.843 -2.686 1.00 1.00 35 VAL A O 10
ATOM 5021 N N . ALA A 1 1 ? 0.489 -11.317 -11.245 1.00 1.00 1 ALA A N 11
ATOM 5022 C CA . ALA A 1 1 ? 1.230 -12.099 -10.221 1.00 1.00 1 ALA A CA 11
ATOM 5023 C C . ALA A 1 1 ? 0.763 -11.742 -8.815 1.00 1.00 1 ALA A C 11
ATOM 5024 O O . ALA A 1 1 ? 0.041 -10.764 -8.620 1.00 1.00 1 ALA A O 11
ATOM 5033 N N . ASP A 1 2 ? 1.180 -12.540 -7.838 1.00 1.00 2 ASP A N 11
ATOM 5034 C CA . ASP A 1 2 ? 0.804 -12.308 -6.448 1.00 1.00 2 ASP A CA 11
ATOM 5035 C C . ASP A 1 2 ? 1.914 -11.579 -5.698 1.00 1.00 2 ASP A C 11
ATOM 5036 O O . ASP A 1 2 ? 2.144 -11.827 -4.514 1.00 1.00 2 ASP A O 11
ATOM 5045 N N . ASP A 1 3 ? 2.601 -10.680 -6.395 1.00 1.00 3 ASP A N 11
ATOM 5046 C CA . ASP A 1 3 ? 3.688 -9.916 -5.795 1.00 1.00 3 ASP A CA 11
ATOM 5047 C C . ASP A 1 3 ? 3.796 -8.533 -6.431 1.00 1.00 3 ASP A C 11
ATOM 5048 O O . ASP A 1 3 ? 4.893 -8.000 -6.597 1.00 1.00 3 ASP A O 11
ATOM 5057 N N . ASP A 1 4 ? 2.651 -7.958 -6.783 1.00 1.00 4 ASP A N 11
ATOM 5058 C CA . ASP A 1 4 ? 2.613 -6.644 -7.398 1.00 1.00 4 ASP A CA 11
ATOM 5059 C C . ASP A 1 4 ? 3.043 -5.570 -6.401 1.00 1.00 4 ASP A C 11
ATOM 5060 O O . ASP A 1 4 ? 3.775 -5.850 -5.452 1.00 1.00 4 ASP A O 11
ATOM 5069 N N . CYS A 1 5 ? 2.585 -4.342 -6.620 1.00 1.00 5 CYS A N 11
ATOM 5070 C CA . CYS A 1 5 ? 2.924 -3.230 -5.740 1.00 1.00 5 CYS A CA 11
ATOM 5071 C C . CYS A 1 5 ? 1.783 -2.223 -5.672 1.00 1.00 5 CYS A C 11
ATOM 5072 O O . CYS A 1 5 ? 0.690 -2.472 -6.181 1.00 1.00 5 CYS A O 11
ATOM 5079 N N . LEU A 1 6 ? 2.044 -1.083 -5.042 1.00 1.00 6 LEU A N 11
ATOM 5080 C CA . LEU A 1 6 ? 1.038 -0.037 -4.909 1.00 1.00 6 LEU A CA 11
ATOM 5081 C C . LEU A 1 6 ? 1.688 1.318 -4.634 1.00 1.00 6 LEU A C 11
ATOM 5082 O O . LEU A 1 6 ? 2.022 1.633 -3.492 1.00 1.00 6 LEU A O 11
ATOM 5098 N N . PRO A 1 7 ? 1.871 2.146 -5.679 1.00 1.00 7 PRO A N 11
ATOM 5099 C CA . PRO A 1 7 ? 2.477 3.473 -5.535 1.00 1.00 7 PRO A CA 11
ATOM 5100 C C . PRO A 1 7 ? 1.642 4.390 -4.657 1.00 1.00 7 PRO A C 11
ATOM 5101 O O . PRO A 1 7 ? 0.538 4.040 -4.242 1.00 1.00 7 PRO A O 11
ATOM 5112 N N . ARG A 1 8 ? 2.186 5.562 -4.371 1.00 1.00 8 ARG A N 11
ATOM 5113 C CA . ARG A 1 8 ? 1.514 6.531 -3.538 1.00 1.00 8 ARG A CA 11
ATOM 5114 C C . ARG A 1 8 ? 0.286 7.096 -4.244 1.00 1.00 8 ARG A C 11
ATOM 5115 O O . ARG A 1 8 ? 0.336 8.174 -4.836 1.00 1.00 8 ARG A O 11
ATOM 5136 N N . GLY A 1 9 ? -0.816 6.355 -4.176 1.00 1.00 9 GLY A N 11
ATOM 5137 C CA . GLY A 1 9 ? -2.045 6.791 -4.813 1.00 1.00 9 GLY A CA 11
ATOM 5138 C C . GLY A 1 9 ? -3.219 5.883 -4.504 1.00 1.00 9 GLY A C 11
ATOM 5139 O O . GLY A 1 9 ? -4.354 6.344 -4.382 1.00 1.00 9 GLY A O 11
ATOM 5143 N N . SER A 1 10 ? -2.947 4.589 -4.378 1.00 1.00 10 SER A N 11
ATOM 5144 C CA . SER A 1 10 ? -3.990 3.614 -4.083 1.00 1.00 10 SER A CA 11
ATOM 5145 C C . SER A 1 10 ? -4.215 3.495 -2.579 1.00 1.00 10 SER A C 11
ATOM 5146 O O . SER A 1 10 ? -3.320 3.780 -1.783 1.00 1.00 10 SER A O 11
ATOM 5154 N N . LYS A 1 11 ? -5.416 3.073 -2.197 1.00 1.00 11 LYS A N 11
ATOM 5155 C CA . LYS A 1 11 ? -5.762 2.918 -0.794 1.00 1.00 11 LYS A CA 11
ATOM 5156 C C . LYS A 1 11 ? -5.009 1.749 -0.170 1.00 1.00 11 LYS A C 11
ATOM 5157 O O . LYS A 1 11 ? -4.317 1.002 -0.860 1.00 1.00 11 LYS A O 11
ATOM 5176 N N . CYS A 1 12 ? -5.151 1.600 1.142 1.00 1.00 12 CYS A N 11
ATOM 5177 C CA . CYS A 1 12 ? -4.486 0.524 1.866 1.00 1.00 12 CYS A CA 11
ATOM 5178 C C . CYS A 1 12 ? -5.427 -0.112 2.886 1.00 1.00 12 CYS A C 11
ATOM 5179 O O . CYS A 1 12 ? -5.002 -0.538 3.959 1.00 1.00 12 CYS A O 11
ATOM 5186 N N . LEU A 1 13 ? -6.708 -0.171 2.539 1.00 1.00 13 LEU A N 11
ATOM 5187 C CA . LEU A 1 13 ? -7.717 -0.752 3.417 1.00 1.00 13 LEU A CA 11
ATOM 5188 C C . LEU A 1 13 ? -7.523 -2.268 3.531 1.00 1.00 13 LEU A C 11
ATOM 5189 O O . LEU A 1 13 ? -6.398 -2.760 3.451 1.00 1.00 13 LEU A O 11
ATOM 5205 N N . GLY A 1 14 ? -8.618 -3.007 3.722 1.00 1.00 14 GLY A N 11
ATOM 5206 C CA . GLY A 1 14 ? -8.529 -4.452 3.847 1.00 1.00 14 GLY A CA 11
ATOM 5207 C C . GLY A 1 14 ? -7.771 -5.102 2.707 1.00 1.00 14 GLY A C 11
ATOM 5208 O O . GLY A 1 14 ? -7.276 -6.221 2.843 1.00 1.00 14 GLY A O 11
ATOM 5212 N N . GLU A 1 15 ? -7.687 -4.400 1.583 1.00 1.00 15 GLU A N 11
ATOM 5213 C CA . GLU A 1 15 ? -6.994 -4.895 0.399 1.00 1.00 15 GLU A CA 11
ATOM 5214 C C . GLU A 1 15 ? -5.729 -5.668 0.751 1.00 1.00 15 GLU A C 11
ATOM 5215 O O . GLU A 1 15 ? -4.843 -5.156 1.436 1.00 1.00 15 GLU A O 11
ATOM 5227 N N . ASN A 1 16 ? -5.646 -6.897 0.259 1.00 1.00 16 ASN A N 11
ATOM 5228 C CA . ASN A 1 16 ? -4.483 -7.735 0.501 1.00 1.00 16 ASN A CA 11
ATOM 5229 C C . ASN A 1 16 ? -3.339 -7.343 -0.430 1.00 1.00 16 ASN A C 11
ATOM 5230 O O . ASN A 1 16 ? -2.230 -7.866 -0.320 1.00 1.00 16 ASN A O 11
ATOM 5241 N N . LYS A 1 17 ? -3.615 -6.414 -1.346 1.00 1.00 17 LYS A N 11
ATOM 5242 C CA . LYS A 1 17 ? -2.605 -5.952 -2.290 1.00 1.00 17 LYS A CA 11
ATOM 5243 C C . LYS A 1 17 ? -1.539 -5.124 -1.581 1.00 1.00 17 LYS A C 11
ATOM 5244 O O . LYS A 1 17 ? -1.761 -3.959 -1.252 1.00 1.00 17 LYS A O 11
ATOM 5263 N N . GLN A 1 18 ? -0.381 -5.734 -1.345 1.00 1.00 18 GLN A N 11
ATOM 5264 C CA . GLN A 1 18 ? 0.718 -5.052 -0.672 1.00 1.00 18 GLN A CA 11
ATOM 5265 C C . GLN A 1 18 ? 1.512 -4.197 -1.654 1.00 1.00 18 GLN A C 11
ATOM 5266 O O . GLN A 1 18 ? 1.632 -4.535 -2.831 1.00 1.00 18 GLN A O 11
ATOM 5280 N N . CYS A 1 19 ? 2.054 -3.088 -1.161 1.00 1.00 19 CYS A N 11
ATOM 5281 C CA . CYS A 1 19 ? 2.837 -2.184 -1.995 1.00 1.00 19 CYS A CA 11
ATOM 5282 C C . CYS A 1 19 ? 4.178 -2.812 -2.364 1.00 1.00 19 CYS A C 11
ATOM 5283 O O . CYS A 1 19 ? 4.476 -3.940 -1.970 1.00 1.00 19 CYS A O 11
ATOM 5290 N N . CYS A 1 20 ? 4.982 -2.078 -3.126 1.00 1.00 20 CYS A N 11
ATOM 5291 C CA . CYS A 1 20 ? 6.289 -2.567 -3.551 1.00 1.00 20 CYS A CA 11
ATOM 5292 C C . CYS A 1 20 ? 7.257 -2.639 -2.374 1.00 1.00 20 CYS A C 11
ATOM 5293 O O . CYS A 1 20 ? 6.923 -2.252 -1.255 1.00 1.00 20 CYS A O 11
ATOM 5300 N N . LYS A 1 21 ? 8.457 -3.141 -2.640 1.00 1.00 21 LYS A N 11
ATOM 5301 C CA . LYS A 1 21 ? 9.478 -3.273 -1.615 1.00 1.00 21 LYS A CA 11
ATOM 5302 C C . LYS A 1 21 ? 10.084 -1.917 -1.264 1.00 1.00 21 LYS A C 11
ATOM 5303 O O . LYS A 1 21 ? 10.539 -1.184 -2.142 1.00 1.00 21 LYS A O 11
ATOM 5322 N N . GLY A 1 22 ? 10.088 -1.591 0.024 1.00 1.00 22 GLY A N 11
ATOM 5323 C CA . GLY A 1 22 ? 10.642 -0.326 0.467 1.00 1.00 22 GLY A CA 11
ATOM 5324 C C . GLY A 1 22 ? 9.572 0.672 0.870 1.00 1.00 22 GLY A C 11
ATOM 5325 O O . GLY A 1 22 ? 9.862 1.665 1.537 1.00 1.00 22 GLY A O 11
ATOM 5329 N N . THR A 1 23 ? 8.334 0.410 0.464 1.00 1.00 23 THR A N 11
ATOM 5330 C CA . THR A 1 23 ? 7.223 1.294 0.786 1.00 1.00 23 THR A CA 11
ATOM 5331 C C . THR A 1 23 ? 6.507 0.835 2.050 1.00 1.00 23 THR A C 11
ATOM 5332 O O . THR A 1 23 ? 6.708 -0.284 2.523 1.00 1.00 23 THR A O 11
ATOM 5343 N N . THR A 1 24 ? 5.670 1.712 2.589 1.00 1.00 24 THR A N 11
ATOM 5344 C CA . THR A 1 24 ? 4.914 1.410 3.799 1.00 1.00 24 THR A CA 11
ATOM 5345 C C . THR A 1 24 ? 3.417 1.553 3.550 1.00 1.00 24 THR A C 11
ATOM 5346 O O . THR A 1 24 ? 2.977 2.455 2.838 1.00 1.00 24 THR A O 11
ATOM 5357 N N . CYS A 1 25 ? 2.640 0.654 4.141 1.00 1.00 25 CYS A N 11
ATOM 5358 C CA . CYS A 1 25 ? 1.190 0.674 3.984 1.00 1.00 25 CYS A CA 11
ATOM 5359 C C . CYS A 1 25 ? 0.512 1.136 5.272 1.00 1.00 25 CYS A C 11
ATOM 5360 O O . CYS A 1 25 ? 0.883 0.712 6.366 1.00 1.00 25 CYS A O 11
ATOM 5367 N N . MET A 1 26 ? -0.481 2.011 5.135 1.00 1.00 26 MET A N 11
ATOM 5368 C CA . MET A 1 26 ? -1.205 2.533 6.285 1.00 1.00 26 MET A CA 11
ATOM 5369 C C . MET A 1 26 ? -2.598 1.920 6.378 1.00 1.00 26 MET A C 11
ATOM 5370 O O . MET A 1 26 ? -3.410 2.060 5.464 1.00 1.00 26 MET A O 11
ATOM 5384 N N . PHE A 1 27 ? -2.867 1.239 7.485 1.00 1.00 27 PHE A N 11
ATOM 5385 C CA . PHE A 1 27 ? -4.154 0.601 7.697 1.00 1.00 27 PHE A CA 11
ATOM 5386 C C . PHE A 1 27 ? -5.242 1.623 7.995 1.00 1.00 27 PHE A C 11
ATOM 5387 O O . PHE A 1 27 ? -6.276 1.663 7.330 1.00 1.00 27 PHE A O 11
ATOM 5404 N N . TYR A 1 28 ? -5.004 2.435 9.011 1.00 1.00 28 TYR A N 11
ATOM 5405 C CA . TYR A 1 28 ? -5.964 3.453 9.426 1.00 1.00 28 TYR A CA 11
ATOM 5406 C C . TYR A 1 28 ? -6.075 4.584 8.405 1.00 1.00 28 TYR A C 11
ATOM 5407 O O . TYR A 1 28 ? -7.173 5.055 8.108 1.00 1.00 28 TYR A O 11
ATOM 5425 N N . ALA A 1 29 ? -4.940 5.014 7.866 1.00 1.00 29 ALA A N 11
ATOM 5426 C CA . ALA A 1 29 ? -4.924 6.084 6.878 1.00 1.00 29 ALA A CA 11
ATOM 5427 C C . ALA A 1 29 ? -5.491 5.596 5.556 1.00 1.00 29 ALA A C 11
ATOM 5428 O O . ALA A 1 29 ? -5.966 6.384 4.738 1.00 1.00 29 ALA A O 11
ATOM 5435 N N . ASN A 1 30 ? -5.444 4.283 5.360 1.00 1.00 30 ASN A N 11
ATOM 5436 C CA . ASN A 1 30 ? -5.953 3.672 4.154 1.00 1.00 30 ASN A CA 11
ATOM 5437 C C . ASN A 1 30 ? -5.330 4.305 2.913 1.00 1.00 30 ASN A C 11
ATOM 5438 O O . ASN A 1 30 ? -6.030 4.856 2.062 1.00 1.00 30 ASN A O 11
ATOM 5449 N N . ARG A 1 31 ? -4.008 4.222 2.820 1.00 1.00 31 ARG A N 11
ATOM 5450 C CA . ARG A 1 31 ? -3.280 4.782 1.695 1.00 1.00 31 ARG A CA 11
ATOM 5451 C C . ARG A 1 31 ? -1.800 4.436 1.800 1.00 1.00 31 ARG A C 11
ATOM 5452 O O . ARG A 1 31 ? -1.187 4.592 2.856 1.00 1.00 31 ARG A O 11
ATOM 5473 N N . CYS A 1 32 ? -1.235 3.963 0.700 1.00 1.00 32 CYS A N 11
ATOM 5474 C CA . CYS A 1 32 ? 0.175 3.591 0.668 1.00 1.00 32 CYS A CA 11
ATOM 5475 C C . CYS A 1 32 ? 1.061 4.821 0.813 1.00 1.00 32 CYS A C 11
ATOM 5476 O O . CYS A 1 32 ? 0.675 5.925 0.430 1.00 1.00 32 CYS A O 11
ATOM 5483 N N . VAL A 1 33 ? 2.250 4.624 1.368 1.00 1.00 33 VAL A N 11
ATOM 5484 C CA . VAL A 1 33 ? 3.188 5.714 1.562 1.00 1.00 33 VAL A CA 11
ATOM 5485 C C . VAL A 1 33 ? 4.593 5.197 1.851 1.00 1.00 33 VAL A C 11
ATOM 5486 O O . VAL A 1 33 ? 4.767 4.075 2.323 1.00 1.00 33 VAL A O 11
ATOM 5499 N N . GLY A 1 34 ? 5.592 6.024 1.564 1.00 1.00 34 GLY A N 11
ATOM 5500 C CA . GLY A 1 34 ? 6.969 5.633 1.799 1.00 1.00 34 GLY A CA 11
ATOM 5501 C C . GLY A 1 34 ? 7.946 6.375 0.922 1.00 1.00 34 GLY A C 11
ATOM 5502 O O . GLY A 1 34 ? 7.631 7.422 0.357 1.00 1.00 34 GLY A O 11
ATOM 5506 N N . VAL A 1 35 ? 9.137 5.817 0.818 1.00 1.00 35 VAL A N 11
ATOM 5507 C CA . VAL A 1 35 ? 10.197 6.405 0.009 1.00 1.00 35 VAL A CA 11
ATOM 5508 C C . VAL A 1 35 ? 9.805 6.444 -1.465 1.00 1.00 35 VAL A C 11
ATOM 5509 O O . VAL A 1 35 ? 9.793 7.551 -2.044 1.00 1.00 35 VAL A O 11
ATOM 5523 N N . ALA A 1 1 ? -0.752 -15.815 -10.293 1.00 1.00 1 ALA A N 12
ATOM 5524 C CA . ALA A 1 1 ? -0.196 -14.503 -10.714 1.00 1.00 1 ALA A CA 12
ATOM 5525 C C . ALA A 1 1 ? 1.056 -14.157 -9.915 1.00 1.00 1 ALA A C 12
ATOM 5526 O O . ALA A 1 1 ? 1.517 -14.948 -9.092 1.00 1.00 1 ALA A O 12
ATOM 5535 N N . ASP A 1 2 ? 1.602 -12.971 -10.163 1.00 1.00 2 ASP A N 12
ATOM 5536 C CA . ASP A 1 2 ? 2.801 -12.520 -9.466 1.00 1.00 2 ASP A CA 12
ATOM 5537 C C . ASP A 1 2 ? 2.461 -11.447 -8.437 1.00 1.00 2 ASP A C 12
ATOM 5538 O O . ASP A 1 2 ? 1.319 -10.995 -8.350 1.00 1.00 2 ASP A O 12
ATOM 5547 N N . ASP A 1 3 ? 3.459 -11.044 -7.659 1.00 1.00 3 ASP A N 12
ATOM 5548 C CA . ASP A 1 3 ? 3.266 -10.023 -6.635 1.00 1.00 3 ASP A CA 12
ATOM 5549 C C . ASP A 1 3 ? 2.801 -8.710 -7.256 1.00 1.00 3 ASP A C 12
ATOM 5550 O O . ASP A 1 3 ? 2.528 -8.642 -8.455 1.00 1.00 3 ASP A O 12
ATOM 5559 N N . ASP A 1 4 ? 2.712 -7.671 -6.433 1.00 1.00 4 ASP A N 12
ATOM 5560 C CA . ASP A 1 4 ? 2.283 -6.366 -6.894 1.00 1.00 4 ASP A CA 12
ATOM 5561 C C . ASP A 1 4 ? 2.782 -5.267 -5.961 1.00 1.00 4 ASP A C 12
ATOM 5562 O O . ASP A 1 4 ? 3.624 -5.508 -5.095 1.00 1.00 4 ASP A O 12
ATOM 5571 N N . CYS A 1 5 ? 2.258 -4.059 -6.144 1.00 1.00 5 CYS A N 12
ATOM 5572 C CA . CYS A 1 5 ? 2.650 -2.922 -5.319 1.00 1.00 5 CYS A CA 12
ATOM 5573 C C . CYS A 1 5 ? 1.513 -1.913 -5.207 1.00 1.00 5 CYS A C 12
ATOM 5574 O O . CYS A 1 5 ? 0.406 -2.155 -5.688 1.00 1.00 5 CYS A O 12
ATOM 5581 N N . LEU A 1 6 ? 1.794 -0.781 -4.570 1.00 1.00 6 LEU A N 12
ATOM 5582 C CA . LEU A 1 6 ? 0.794 0.264 -4.396 1.00 1.00 6 LEU A CA 12
ATOM 5583 C C . LEU A 1 6 ? 1.454 1.617 -4.131 1.00 1.00 6 LEU A C 12
ATOM 5584 O O . LEU A 1 6 ? 1.888 1.893 -3.013 1.00 1.00 6 LEU A O 12
ATOM 5600 N N . PRO A 1 7 ? 1.537 2.485 -5.157 1.00 1.00 7 PRO A N 12
ATOM 5601 C CA . PRO A 1 7 ? 2.146 3.811 -5.015 1.00 1.00 7 PRO A CA 12
ATOM 5602 C C . PRO A 1 7 ? 1.392 4.687 -4.028 1.00 1.00 7 PRO A C 12
ATOM 5603 O O . PRO A 1 7 ? 0.325 4.318 -3.538 1.00 1.00 7 PRO A O 12
ATOM 5614 N N . ARG A 1 8 ? 1.963 5.845 -3.734 1.00 1.00 8 ARG A N 12
ATOM 5615 C CA . ARG A 1 8 ? 1.368 6.775 -2.803 1.00 1.00 8 ARG A CA 12
ATOM 5616 C C . ARG A 1 8 ? 0.091 7.380 -3.374 1.00 1.00 8 ARG A C 12
ATOM 5617 O O . ARG A 1 8 ? 0.101 8.490 -3.906 1.00 1.00 8 ARG A O 12
ATOM 5638 N N . GLY A 1 9 ? -1.007 6.639 -3.262 1.00 1.00 9 GLY A N 12
ATOM 5639 C CA . GLY A 1 9 ? -2.279 7.116 -3.772 1.00 1.00 9 GLY A CA 12
ATOM 5640 C C . GLY A 1 9 ? -3.368 6.063 -3.703 1.00 1.00 9 GLY A C 12
ATOM 5641 O O . GLY A 1 9 ? -4.543 6.387 -3.527 1.00 1.00 9 GLY A O 12
ATOM 5645 N N . SER A 1 10 ? -2.980 4.799 -3.841 1.00 1.00 10 SER A N 12
ATOM 5646 C CA . SER A 1 10 ? -3.934 3.698 -3.794 1.00 1.00 10 SER A CA 12
ATOM 5647 C C . SER A 1 10 ? -4.177 3.250 -2.356 1.00 1.00 10 SER A C 12
ATOM 5648 O O . SER A 1 10 ? -3.268 3.276 -1.526 1.00 1.00 10 SER A O 12
ATOM 5656 N N . LYS A 1 11 ? -5.408 2.842 -2.069 1.00 1.00 11 LYS A N 12
ATOM 5657 C CA . LYS A 1 11 ? -5.771 2.393 -0.734 1.00 1.00 11 LYS A CA 12
ATOM 5658 C C . LYS A 1 11 ? -5.107 1.058 -0.407 1.00 1.00 11 LYS A C 12
ATOM 5659 O O . LYS A 1 11 ? -4.831 0.257 -1.300 1.00 1.00 11 LYS A O 12
ATOM 5678 N N . CYS A 1 12 ? -4.853 0.824 0.877 1.00 1.00 12 CYS A N 12
ATOM 5679 C CA . CYS A 1 12 ? -4.220 -0.417 1.312 1.00 1.00 12 CYS A CA 12
ATOM 5680 C C . CYS A 1 12 ? -4.808 -0.913 2.633 1.00 1.00 12 CYS A C 12
ATOM 5681 O O . CYS A 1 12 ? -4.204 -1.741 3.314 1.00 1.00 12 CYS A O 12
ATOM 5688 N N . LEU A 1 13 ? -5.985 -0.408 2.991 1.00 1.00 13 LEU A N 12
ATOM 5689 C CA . LEU A 1 13 ? -6.638 -0.812 4.230 1.00 1.00 13 LEU A CA 12
ATOM 5690 C C . LEU A 1 13 ? -7.127 -2.254 4.140 1.00 1.00 13 LEU A C 12
ATOM 5691 O O . LEU A 1 13 ? -6.597 -3.141 4.809 1.00 1.00 13 LEU A O 12
ATOM 5707 N N . GLY A 1 14 ? -8.138 -2.484 3.309 1.00 1.00 14 GLY A N 12
ATOM 5708 C CA . GLY A 1 14 ? -8.674 -3.820 3.148 1.00 1.00 14 GLY A CA 12
ATOM 5709 C C . GLY A 1 14 ? -7.937 -4.617 2.093 1.00 1.00 14 GLY A C 12
ATOM 5710 O O . GLY A 1 14 ? -7.959 -5.848 2.102 1.00 1.00 14 GLY A O 12
ATOM 5714 N N . GLU A 1 15 ? -7.288 -3.908 1.181 1.00 1.00 15 GLU A N 12
ATOM 5715 C CA . GLU A 1 15 ? -6.537 -4.530 0.101 1.00 1.00 15 GLU A CA 12
ATOM 5716 C C . GLU A 1 15 ? -5.676 -5.686 0.590 1.00 1.00 15 GLU A C 12
ATOM 5717 O O . GLU A 1 15 ? -4.931 -5.558 1.561 1.00 1.00 15 GLU A O 12
ATOM 5729 N N . ASN A 1 16 ? -5.769 -6.807 -0.112 1.00 1.00 16 ASN A N 12
ATOM 5730 C CA . ASN A 1 16 ? -4.984 -7.982 0.221 1.00 1.00 16 ASN A CA 12
ATOM 5731 C C . ASN A 1 16 ? -3.681 -7.990 -0.574 1.00 1.00 16 ASN A C 12
ATOM 5732 O O . ASN A 1 16 ? -2.824 -8.850 -0.371 1.00 1.00 16 ASN A O 12
ATOM 5743 N N . LYS A 1 17 ? -3.537 -7.022 -1.480 1.00 1.00 17 LYS A N 12
ATOM 5744 C CA . LYS A 1 17 ? -2.337 -6.917 -2.303 1.00 1.00 17 LYS A CA 12
ATOM 5745 C C . LYS A 1 17 ? -1.139 -6.484 -1.465 1.00 1.00 17 LYS A C 12
ATOM 5746 O O . LYS A 1 17 ? -1.295 -5.989 -0.349 1.00 1.00 17 LYS A O 12
ATOM 5765 N N . GLN A 1 18 ? 0.057 -6.673 -2.012 1.00 1.00 18 GLN A N 12
ATOM 5766 C CA . GLN A 1 18 ? 1.284 -6.300 -1.317 1.00 1.00 18 GLN A CA 12
ATOM 5767 C C . GLN A 1 18 ? 1.951 -5.107 -1.994 1.00 1.00 18 GLN A C 12
ATOM 5768 O O . GLN A 1 18 ? 2.052 -5.052 -3.219 1.00 1.00 18 GLN A O 12
ATOM 5782 N N . CYS A 1 19 ? 2.404 -4.152 -1.188 1.00 1.00 19 CYS A N 12
ATOM 5783 C CA . CYS A 1 19 ? 3.061 -2.959 -1.709 1.00 1.00 19 CYS A CA 12
ATOM 5784 C C . CYS A 1 19 ? 4.449 -3.294 -2.247 1.00 1.00 19 CYS A C 12
ATOM 5785 O O . CYS A 1 19 ? 4.843 -4.459 -2.293 1.00 1.00 19 CYS A O 12
ATOM 5792 N N . CYS A 1 20 ? 5.186 -2.264 -2.652 1.00 1.00 20 CYS A N 12
ATOM 5793 C CA . CYS A 1 20 ? 6.529 -2.450 -3.186 1.00 1.00 20 CYS A CA 12
ATOM 5794 C C . CYS A 1 20 ? 7.573 -2.369 -2.076 1.00 1.00 20 CYS A C 12
ATOM 5795 O O . CYS A 1 20 ? 7.250 -2.075 -0.925 1.00 1.00 20 CYS A O 12
ATOM 5802 N N . LYS A 1 21 ? 8.824 -2.635 -2.433 1.00 1.00 21 LYS A N 12
ATOM 5803 C CA . LYS A 1 21 ? 9.917 -2.597 -1.476 1.00 1.00 21 LYS A CA 12
ATOM 5804 C C . LYS A 1 21 ? 10.253 -1.161 -1.083 1.00 1.00 21 LYS A C 12
ATOM 5805 O O . LYS A 1 21 ? 10.658 -0.357 -1.922 1.00 1.00 21 LYS A O 12
ATOM 5824 N N . GLY A 1 22 ? 10.083 -0.847 0.197 1.00 1.00 22 GLY A N 12
ATOM 5825 C CA . GLY A 1 22 ? 10.375 0.491 0.677 1.00 1.00 22 GLY A CA 12
ATOM 5826 C C . GLY A 1 22 ? 9.127 1.255 1.078 1.00 1.00 22 GLY A C 12
ATOM 5827 O O . GLY A 1 22 ? 9.205 2.236 1.818 1.00 1.00 22 GLY A O 12
ATOM 5831 N N . THR A 1 23 ? 7.974 0.808 0.590 1.00 1.00 23 THR A N 12
ATOM 5832 C CA . THR A 1 23 ? 6.709 1.460 0.904 1.00 1.00 23 THR A CA 12
ATOM 5833 C C . THR A 1 23 ? 6.122 0.918 2.200 1.00 1.00 23 THR A C 12
ATOM 5834 O O . THR A 1 23 ? 6.554 -0.117 2.708 1.00 1.00 23 THR A O 12
ATOM 5845 N N . THR A 1 24 ? 5.134 1.628 2.729 1.00 1.00 24 THR A N 12
ATOM 5846 C CA . THR A 1 24 ? 4.479 1.227 3.969 1.00 1.00 24 THR A CA 12
ATOM 5847 C C . THR A 1 24 ? 2.989 1.550 3.925 1.00 1.00 24 THR A C 12
ATOM 5848 O O . THR A 1 24 ? 2.589 2.623 3.473 1.00 1.00 24 THR A O 12
ATOM 5859 N N . CYS A 1 25 ? 2.172 0.614 4.396 1.00 1.00 25 CYS A N 12
ATOM 5860 C CA . CYS A 1 25 ? 0.725 0.799 4.410 1.00 1.00 25 CYS A CA 12
ATOM 5861 C C . CYS A 1 25 ? 0.283 1.539 5.668 1.00 1.00 25 CYS A C 12
ATOM 5862 O O . CYS A 1 25 ? 0.761 1.257 6.767 1.00 1.00 25 CYS A O 12
ATOM 5869 N N . MET A 1 26 ? -0.633 2.489 5.499 1.00 1.00 26 MET A N 12
ATOM 5870 C CA . MET A 1 26 ? -1.139 3.269 6.620 1.00 1.00 26 MET A CA 12
ATOM 5871 C C . MET A 1 26 ? -2.591 2.913 6.920 1.00 1.00 26 MET A C 12
ATOM 5872 O O . MET A 1 26 ? -3.417 2.811 6.013 1.00 1.00 26 MET A O 12
ATOM 5886 N N . PHE A 1 27 ? -2.894 2.724 8.199 1.00 1.00 27 PHE A N 12
ATOM 5887 C CA . PHE A 1 27 ? -4.236 2.378 8.625 1.00 1.00 27 PHE A CA 12
ATOM 5888 C C . PHE A 1 27 ? -5.161 3.585 8.566 1.00 1.00 27 PHE A C 12
ATOM 5889 O O . PHE A 1 27 ? -6.230 3.540 7.959 1.00 1.00 27 PHE A O 12
ATOM 5906 N N . TYR A 1 28 ? -4.737 4.660 9.211 1.00 1.00 28 TYR A N 12
ATOM 5907 C CA . TYR A 1 28 ? -5.520 5.891 9.255 1.00 1.00 28 TYR A CA 12
ATOM 5908 C C . TYR A 1 28 ? -5.570 6.566 7.888 1.00 1.00 28 TYR A C 12
ATOM 5909 O O . TYR A 1 28 ? -6.609 7.088 7.484 1.00 1.00 28 TYR A O 12
ATOM 5927 N N . ALA A 1 29 ? -4.451 6.543 7.173 1.00 1.00 29 ALA A N 12
ATOM 5928 C CA . ALA A 1 29 ? -4.387 7.143 5.849 1.00 1.00 29 ALA A CA 12
ATOM 5929 C C . ALA A 1 29 ? -5.186 6.312 4.859 1.00 1.00 29 ALA A C 12
ATOM 5930 O O . ALA A 1 29 ? -5.717 6.828 3.875 1.00 1.00 29 ALA A O 12
ATOM 5937 N N . ASN A 1 30 ? -5.268 5.015 5.136 1.00 1.00 30 ASN A N 12
ATOM 5938 C CA . ASN A 1 30 ? -6.006 4.094 4.277 1.00 1.00 30 ASN A CA 12
ATOM 5939 C C . ASN A 1 30 ? -5.396 4.045 2.881 1.00 1.00 30 ASN A C 12
ATOM 5940 O O . ASN A 1 30 ? -6.111 3.985 1.881 1.00 1.00 30 ASN A O 12
ATOM 5951 N N . ARG A 1 31 ? -4.069 4.067 2.821 1.00 1.00 31 ARG A N 12
ATOM 5952 C CA . ARG A 1 31 ? -3.361 4.024 1.551 1.00 1.00 31 ARG A CA 12
ATOM 5953 C C . ARG A 1 31 ? -1.867 3.814 1.766 1.00 1.00 31 ARG A C 12
ATOM 5954 O O . ARG A 1 31 ? -1.307 4.247 2.773 1.00 1.00 31 ARG A O 12
ATOM 5975 N N . CYS A 1 32 ? -1.227 3.143 0.814 1.00 1.00 32 CYS A N 12
ATOM 5976 C CA . CYS A 1 32 ? 0.203 2.872 0.899 1.00 1.00 32 CYS A CA 12
ATOM 5977 C C . CYS A 1 32 ? 1.012 4.152 0.717 1.00 1.00 32 CYS A C 12
ATOM 5978 O O . CYS A 1 32 ? 0.669 5.004 -0.102 1.00 1.00 32 CYS A O 12
ATOM 5985 N N . VAL A 1 33 ? 2.091 4.276 1.484 1.00 1.00 33 VAL A N 12
ATOM 5986 C CA . VAL A 1 33 ? 2.954 5.439 1.411 1.00 1.00 33 VAL A CA 12
ATOM 5987 C C . VAL A 1 33 ? 4.359 5.110 1.907 1.00 1.00 33 VAL A C 12
ATOM 5988 O O . VAL A 1 33 ? 4.529 4.352 2.861 1.00 1.00 33 VAL A O 12
ATOM 6001 N N . GLY A 1 34 ? 5.362 5.686 1.252 1.00 1.00 34 GLY A N 12
ATOM 6002 C CA . GLY A 1 34 ? 6.738 5.442 1.641 1.00 1.00 34 GLY A CA 12
ATOM 6003 C C . GLY A 1 34 ? 7.731 5.948 0.625 1.00 1.00 34 GLY A C 12
ATOM 6004 O O . GLY A 1 34 ? 7.408 6.774 -0.228 1.00 1.00 34 GLY A O 12
ATOM 6008 N N . VAL A 1 35 ? 8.944 5.440 0.729 1.00 1.00 35 VAL A N 12
ATOM 6009 C CA . VAL A 1 35 ? 10.022 5.824 -0.174 1.00 1.00 35 VAL A CA 12
ATOM 6010 C C . VAL A 1 35 ? 9.666 5.499 -1.622 1.00 1.00 35 VAL A C 12
ATOM 6011 O O . VAL A 1 35 ? 8.708 4.728 -1.836 1.00 1.00 35 VAL A O 12
ATOM 6025 N N . ALA A 1 1 ? -2.579 -3.231 -13.360 1.00 1.00 1 ALA A N 13
ATOM 6026 C CA . ALA A 1 1 ? -1.693 -2.987 -12.192 1.00 1.00 1 ALA A CA 13
ATOM 6027 C C . ALA A 1 1 ? -0.372 -3.732 -12.343 1.00 1.00 1 ALA A C 13
ATOM 6028 O O . ALA A 1 1 ? -0.071 -4.275 -13.406 1.00 1.00 1 ALA A O 13
ATOM 6037 N N . ASP A 1 2 ? 0.415 -3.755 -11.272 1.00 1.00 2 ASP A N 13
ATOM 6038 C CA . ASP A 1 2 ? 1.705 -4.435 -11.285 1.00 1.00 2 ASP A CA 13
ATOM 6039 C C . ASP A 1 2 ? 1.553 -5.899 -10.886 1.00 1.00 2 ASP A C 13
ATOM 6040 O O . ASP A 1 2 ? 0.474 -6.335 -10.484 1.00 1.00 2 ASP A O 13
ATOM 6049 N N . ASP A 1 3 ? 2.641 -6.653 -10.999 1.00 1.00 3 ASP A N 13
ATOM 6050 C CA . ASP A 1 3 ? 2.629 -8.069 -10.650 1.00 1.00 3 ASP A CA 13
ATOM 6051 C C . ASP A 1 3 ? 2.454 -8.257 -9.147 1.00 1.00 3 ASP A C 13
ATOM 6052 O O . ASP A 1 3 ? 1.871 -9.245 -8.698 1.00 1.00 3 ASP A O 13
ATOM 6061 N N . ASP A 1 4 ? 2.962 -7.304 -8.373 1.00 1.00 4 ASP A N 13
ATOM 6062 C CA . ASP A 1 4 ? 2.864 -7.359 -6.929 1.00 1.00 4 ASP A CA 13
ATOM 6063 C C . ASP A 1 4 ? 2.997 -5.967 -6.319 1.00 1.00 4 ASP A C 13
ATOM 6064 O O . ASP A 1 4 ? 2.953 -4.961 -7.028 1.00 1.00 4 ASP A O 13
ATOM 6073 N N . CYS A 1 5 ? 3.159 -5.917 -5.001 1.00 1.00 5 CYS A N 13
ATOM 6074 C CA . CYS A 1 5 ? 3.299 -4.649 -4.295 1.00 1.00 5 CYS A CA 13
ATOM 6075 C C . CYS A 1 5 ? 2.080 -3.761 -4.521 1.00 1.00 5 CYS A C 13
ATOM 6076 O O . CYS A 1 5 ? 1.063 -4.208 -5.052 1.00 1.00 5 CYS A O 13
ATOM 6083 N N . LEU A 1 6 ? 2.190 -2.500 -4.116 1.00 1.00 6 LEU A N 13
ATOM 6084 C CA . LEU A 1 6 ? 1.097 -1.550 -4.275 1.00 1.00 6 LEU A CA 13
ATOM 6085 C C . LEU A 1 6 ? 1.609 -0.111 -4.222 1.00 1.00 6 LEU A C 13
ATOM 6086 O O . LEU A 1 6 ? 1.880 0.417 -3.143 1.00 1.00 6 LEU A O 13
ATOM 6102 N N . PRO A 1 7 ? 1.747 0.549 -5.386 1.00 1.00 7 PRO A N 13
ATOM 6103 C CA . PRO A 1 7 ? 2.226 1.933 -5.452 1.00 1.00 7 PRO A CA 13
ATOM 6104 C C . PRO A 1 7 ? 1.299 2.897 -4.729 1.00 1.00 7 PRO A C 13
ATOM 6105 O O . PRO A 1 7 ? 0.214 2.520 -4.284 1.00 1.00 7 PRO A O 13
ATOM 6116 N N . ARG A 1 8 ? 1.741 4.139 -4.606 1.00 1.00 8 ARG A N 13
ATOM 6117 C CA . ARG A 1 8 ? 0.972 5.159 -3.932 1.00 1.00 8 ARG A CA 13
ATOM 6118 C C . ARG A 1 8 ? -0.274 5.522 -4.733 1.00 1.00 8 ARG A C 13
ATOM 6119 O O . ARG A 1 8 ? -0.316 6.554 -5.402 1.00 1.00 8 ARG A O 13
ATOM 6140 N N . GLY A 1 9 ? -1.287 4.665 -4.658 1.00 1.00 9 GLY A N 13
ATOM 6141 C CA . GLY A 1 9 ? -2.522 4.910 -5.380 1.00 1.00 9 GLY A CA 13
ATOM 6142 C C . GLY A 1 9 ? -3.639 3.977 -4.960 1.00 1.00 9 GLY A C 13
ATOM 6143 O O . GLY A 1 9 ? -4.798 4.384 -4.873 1.00 1.00 9 GLY A O 13
ATOM 6147 N N . SER A 1 10 ? -3.291 2.724 -4.699 1.00 1.00 10 SER A N 13
ATOM 6148 C CA . SER A 1 10 ? -4.273 1.728 -4.285 1.00 1.00 10 SER A CA 13
ATOM 6149 C C . SER A 1 10 ? -4.477 1.761 -2.774 1.00 1.00 10 SER A C 13
ATOM 6150 O O . SER A 1 10 ? -3.566 2.107 -2.022 1.00 1.00 10 SER A O 13
ATOM 6158 N N . LYS A 1 11 ? -5.679 1.403 -2.336 1.00 1.00 11 LYS A N 13
ATOM 6159 C CA . LYS A 1 11 ? -6.004 1.395 -0.919 1.00 1.00 11 LYS A CA 13
ATOM 6160 C C . LYS A 1 11 ? -5.261 0.278 -0.194 1.00 1.00 11 LYS A C 13
ATOM 6161 O O . LYS A 1 11 ? -4.618 -0.562 -0.823 1.00 1.00 11 LYS A O 13
ATOM 6180 N N . CYS A 1 12 ? -5.351 0.277 1.132 1.00 1.00 12 CYS A N 13
ATOM 6181 C CA . CYS A 1 12 ? -4.683 -0.737 1.940 1.00 1.00 12 CYS A CA 13
ATOM 6182 C C . CYS A 1 12 ? -5.359 -0.887 3.299 1.00 1.00 12 CYS A C 13
ATOM 6183 O O . CYS A 1 12 ? -4.701 -1.169 4.301 1.00 1.00 12 CYS A O 13
ATOM 6190 N N . LEU A 1 13 ? -6.674 -0.699 3.329 1.00 1.00 13 LEU A N 13
ATOM 6191 C CA . LEU A 1 13 ? -7.433 -0.817 4.568 1.00 1.00 13 LEU A CA 13
ATOM 6192 C C . LEU A 1 13 ? -7.495 -2.270 5.029 1.00 1.00 13 LEU A C 13
ATOM 6193 O O . LEU A 1 13 ? -6.865 -2.645 6.018 1.00 1.00 13 LEU A O 13
ATOM 6209 N N . GLY A 1 14 ? -8.258 -3.084 4.306 1.00 1.00 14 GLY A N 13
ATOM 6210 C CA . GLY A 1 14 ? -8.386 -4.482 4.655 1.00 1.00 14 GLY A CA 13
ATOM 6211 C C . GLY A 1 14 ? -7.376 -5.357 3.940 1.00 1.00 14 GLY A C 13
ATOM 6212 O O . GLY A 1 14 ? -7.121 -6.488 4.352 1.00 1.00 14 GLY A O 13
ATOM 6216 N N . GLU A 1 15 ? -6.806 -4.831 2.860 1.00 1.00 15 GLU A N 13
ATOM 6217 C CA . GLU A 1 15 ? -5.822 -5.555 2.068 1.00 1.00 15 GLU A CA 13
ATOM 6218 C C . GLU A 1 15 ? -4.807 -6.287 2.937 1.00 1.00 15 GLU A C 13
ATOM 6219 O O . GLU A 1 15 ? -4.109 -5.678 3.747 1.00 1.00 15 GLU A O 13
ATOM 6231 N N . ASN A 1 16 ? -4.720 -7.596 2.741 1.00 1.00 16 ASN A N 13
ATOM 6232 C CA . ASN A 1 16 ? -3.778 -8.417 3.480 1.00 1.00 16 ASN A CA 13
ATOM 6233 C C . ASN A 1 16 ? -2.470 -8.556 2.705 1.00 1.00 16 ASN A C 13
ATOM 6234 O O . ASN A 1 16 ? -1.509 -9.152 3.192 1.00 1.00 16 ASN A O 13
ATOM 6245 N N . LYS A 1 17 ? -2.439 -8.001 1.492 1.00 1.00 17 LYS A N 13
ATOM 6246 C CA . LYS A 1 17 ? -1.247 -8.064 0.654 1.00 1.00 17 LYS A CA 13
ATOM 6247 C C . LYS A 1 17 ? -0.134 -7.191 1.222 1.00 1.00 17 LYS A C 13
ATOM 6248 O O . LYS A 1 17 ? -0.376 -6.330 2.067 1.00 1.00 17 LYS A O 13
ATOM 6267 N N . GLN A 1 18 ? 1.088 -7.420 0.752 1.00 1.00 18 GLN A N 13
ATOM 6268 C CA . GLN A 1 18 ? 2.241 -6.654 1.211 1.00 1.00 18 GLN A CA 13
ATOM 6269 C C . GLN A 1 18 ? 2.839 -5.838 0.071 1.00 1.00 18 GLN A C 13
ATOM 6270 O O . GLN A 1 18 ? 3.077 -6.357 -1.020 1.00 1.00 18 GLN A O 13
ATOM 6284 N N . CYS A 1 19 ? 3.082 -4.557 0.329 1.00 1.00 19 CYS A N 13
ATOM 6285 C CA . CYS A 1 19 ? 3.653 -3.669 -0.677 1.00 1.00 19 CYS A CA 13
ATOM 6286 C C . CYS A 1 19 ? 5.111 -4.026 -0.951 1.00 1.00 19 CYS A C 13
ATOM 6287 O O . CYS A 1 19 ? 5.645 -4.977 -0.379 1.00 1.00 19 CYS A O 13
ATOM 6294 N N . CYS A 1 20 ? 5.749 -3.260 -1.829 1.00 1.00 20 CYS A N 13
ATOM 6295 C CA . CYS A 1 20 ? 7.145 -3.498 -2.178 1.00 1.00 20 CYS A CA 13
ATOM 6296 C C . CYS A 1 20 ? 8.065 -3.154 -1.012 1.00 1.00 20 CYS A C 13
ATOM 6297 O O . CYS A 1 20 ? 7.627 -2.603 -0.002 1.00 1.00 20 CYS A O 13
ATOM 6304 N N . LYS A 1 21 ? 9.342 -3.488 -1.159 1.00 1.00 21 LYS A N 13
ATOM 6305 C CA . LYS A 1 21 ? 10.328 -3.222 -0.124 1.00 1.00 21 LYS A CA 13
ATOM 6306 C C . LYS A 1 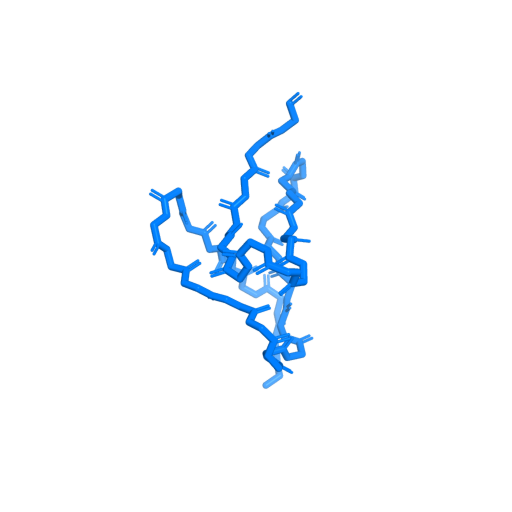21 ? 10.635 -1.731 -0.027 1.00 1.00 21 LYS A C 13
ATOM 6307 O O . LYS A 1 21 ? 11.067 -1.112 -1.000 1.00 1.00 21 LYS A O 13
ATOM 6326 N N . GLY A 1 22 ? 10.413 -1.160 1.152 1.00 1.00 22 GLY A N 13
ATOM 6327 C CA . GLY A 1 22 ? 10.675 0.253 1.353 1.00 1.00 22 GLY A CA 13
ATOM 6328 C C . GLY A 1 22 ? 9.406 1.063 1.541 1.00 1.00 22 GLY A C 13
ATOM 6329 O O . GLY A 1 22 ? 9.447 2.177 2.063 1.00 1.00 22 GLY A O 13
ATOM 6333 N N . THR A 1 23 ? 8.277 0.506 1.114 1.00 1.00 23 THR A N 13
ATOM 6334 C CA . THR A 1 23 ? 6.996 1.188 1.238 1.00 1.00 23 THR A CA 13
ATOM 6335 C C . THR A 1 23 ? 6.318 0.844 2.559 1.00 1.00 23 THR A C 13
ATOM 6336 O O . THR A 1 23 ? 6.710 -0.099 3.246 1.00 1.00 23 THR A O 13
ATOM 6347 N N . THR A 1 24 ? 5.298 1.619 2.903 1.00 1.00 24 THR A N 13
ATOM 6348 C CA . THR A 1 24 ? 4.555 1.406 4.140 1.00 1.00 24 THR A CA 13
ATOM 6349 C C . THR A 1 24 ? 3.067 1.675 3.932 1.00 1.00 24 THR A C 13
ATOM 6350 O O . THR A 1 24 ? 2.684 2.711 3.389 1.00 1.00 24 THR A O 13
ATOM 6361 N N . CYS A 1 25 ? 2.235 0.735 4.368 1.00 1.00 25 CYS A N 13
ATOM 6362 C CA . CYS A 1 25 ? 0.790 0.870 4.230 1.00 1.00 25 CYS A CA 13
ATOM 6363 C C . CYS A 1 25 ? 0.203 1.660 5.397 1.00 1.00 25 CYS A C 13
ATOM 6364 O O . CYS A 1 25 ? 0.554 1.428 6.553 1.00 1.00 25 CYS A O 13
ATOM 6371 N N . MET A 1 26 ? -0.690 2.594 5.085 1.00 1.00 26 MET A N 13
ATOM 6372 C CA . MET A 1 26 ? -1.322 3.417 6.108 1.00 1.00 26 MET A CA 13
ATOM 6373 C C . MET A 1 26 ? -2.737 2.931 6.402 1.00 1.00 26 MET A C 13
ATOM 6374 O O . MET A 1 26 ? -3.521 2.678 5.486 1.00 1.00 26 MET A O 13
ATOM 6388 N N . PHE A 1 27 ? -3.055 2.798 7.684 1.00 1.00 27 PHE A N 13
ATOM 6389 C CA . PHE A 1 27 ? -4.366 2.340 8.105 1.00 1.00 27 PHE A CA 13
ATOM 6390 C C . PHE A 1 27 ? -5.409 3.439 7.959 1.00 1.00 27 PHE A C 13
ATOM 6391 O O . PHE A 1 27 ? -6.454 3.246 7.338 1.00 1.00 27 PHE A O 13
ATOM 6408 N N . TYR A 1 28 ? -5.115 4.587 8.546 1.00 1.00 28 TYR A N 13
ATOM 6409 C CA . TYR A 1 28 ? -6.023 5.729 8.504 1.00 1.00 28 TYR A CA 13
ATOM 6410 C C . TYR A 1 28 ? -6.113 6.315 7.099 1.00 1.00 28 TYR A C 13
ATOM 6411 O O . TYR A 1 28 ? -7.191 6.701 6.647 1.00 1.00 28 TYR A O 13
ATOM 6429 N N . ALA A 1 29 ? -4.982 6.368 6.404 1.00 1.00 29 ALA A N 13
ATOM 6430 C CA . ALA A 1 29 ? -4.951 6.893 5.047 1.00 1.00 29 ALA A CA 13
ATOM 6431 C C . ALA A 1 29 ? -5.638 5.927 4.096 1.00 1.00 29 ALA A C 13
ATOM 6432 O O . ALA A 1 29 ? -6.198 6.327 3.075 1.00 1.00 29 ALA A O 13
ATOM 6439 N N . ASN A 1 30 ? -5.589 4.648 4.448 1.00 1.00 30 ASN A N 13
ATOM 6440 C CA . ASN A 1 30 ? -6.206 3.606 3.635 1.00 1.00 30 ASN A CA 13
ATOM 6441 C C . ASN A 1 30 ? -5.607 3.585 2.231 1.00 1.00 30 ASN A C 13
ATOM 6442 O O . ASN A 1 30 ? -6.330 3.6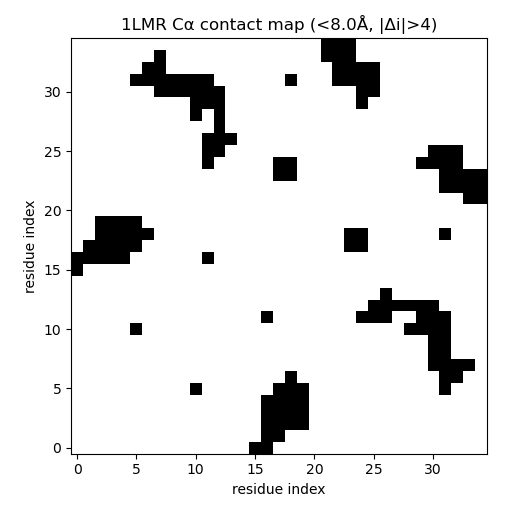14 1.235 1.00 1.00 30 ASN A O 13
ATOM 6453 N N . ARG A 1 31 ? -4.282 3.533 2.162 1.00 1.00 31 ARG A N 13
ATOM 6454 C CA . ARG A 1 31 ? -3.584 3.508 0.884 1.00 1.00 31 ARG A CA 13
ATOM 6455 C C . ARG A 1 31 ? -2.085 3.327 1.088 1.00 1.00 31 ARG A C 13
ATOM 6456 O O . ARG A 1 31 ? -1.490 3.943 1.973 1.00 1.00 31 ARG A O 13
ATOM 6477 N N . CYS A 1 32 ? -1.479 2.478 0.266 1.00 1.00 32 CYS A N 13
ATOM 6478 C CA . CYS A 1 32 ? -0.047 2.217 0.361 1.00 1.00 32 CYS A CA 13
ATOM 6479 C C . CYS A 1 32 ? 0.758 3.439 -0.068 1.00 1.00 32 CYS A C 13
ATOM 6480 O O . CYS A 1 32 ? 0.278 4.274 -0.835 1.00 1.00 32 CYS A O 13
ATOM 6487 N N . VAL A 1 33 ? 1.986 3.534 0.430 1.00 1.00 33 VAL A N 13
ATOM 6488 C CA . VAL A 1 33 ? 2.864 4.641 0.103 1.00 1.00 33 VAL A CA 13
ATOM 6489 C C . VAL A 1 33 ? 4.326 4.247 0.289 1.00 1.00 33 VAL A C 13
ATOM 6490 O O . VAL A 1 33 ? 4.635 3.300 1.011 1.00 1.00 33 VAL A O 13
ATOM 6503 N N . GLY A 1 34 ? 5.221 4.979 -0.366 1.00 1.00 34 GLY A N 13
ATOM 6504 C CA . GLY A 1 34 ? 6.634 4.687 -0.257 1.00 1.00 34 GLY A CA 13
ATOM 6505 C C . GLY A 1 34 ? 7.486 5.927 -0.170 1.00 1.00 34 GLY A C 13
ATOM 6506 O O . GLY A 1 34 ? 7.055 7.026 -0.519 1.00 1.00 34 GLY A O 13
ATOM 6510 N N . VAL A 1 35 ? 8.703 5.733 0.302 1.00 1.00 35 VAL A N 13
ATOM 6511 C CA . VAL A 1 35 ? 9.657 6.814 0.454 1.00 1.00 35 VAL A CA 13
ATOM 6512 C C . VAL A 1 35 ? 10.009 7.433 -0.895 1.00 1.00 35 VAL A C 13
ATOM 6513 O O . VAL A 1 35 ? 10.879 6.872 -1.593 1.00 1.00 35 VAL A O 13
ATOM 6527 N N . ALA A 1 1 ? -3.711 -8.413 -8.551 1.00 1.00 1 ALA A N 14
ATOM 6528 C CA . ALA A 1 1 ? -2.592 -8.449 -9.531 1.00 1.00 1 ALA A CA 14
ATOM 6529 C C . ALA A 1 1 ? -1.515 -7.427 -9.193 1.00 1.00 1 ALA A C 14
ATOM 6530 O O . ALA A 1 1 ? -0.583 -7.207 -9.968 1.00 1.00 1 ALA A O 14
ATOM 6539 N N . ASP A 1 2 ? -1.653 -6.812 -8.036 1.00 1.00 2 ASP A N 14
ATOM 6540 C CA . ASP A 1 2 ? -0.700 -5.808 -7.577 1.00 1.00 2 ASP A CA 14
ATOM 6541 C C . ASP A 1 2 ? 0.255 -6.397 -6.544 1.00 1.00 2 ASP A C 14
ATOM 6542 O O . ASP A 1 2 ? 0.719 -5.698 -5.643 1.00 1.00 2 ASP A O 14
ATOM 6551 N N . ASP A 1 3 ? 0.546 -7.686 -6.681 1.00 1.00 3 ASP A N 14
ATOM 6552 C CA . ASP A 1 3 ? 1.446 -8.369 -5.760 1.00 1.00 3 ASP A CA 14
ATOM 6553 C C . ASP A 1 3 ? 2.846 -7.766 -5.819 1.00 1.00 3 ASP A C 14
ATOM 6554 O O . ASP A 1 3 ? 3.571 -7.756 -4.824 1.00 1.00 3 ASP A O 14
ATOM 6563 N N . ASP A 1 4 ? 3.219 -7.264 -6.992 1.00 1.00 4 ASP A N 14
ATOM 6564 C CA . ASP A 1 4 ? 4.521 -6.661 -7.189 1.00 1.00 4 ASP A CA 14
ATOM 6565 C C . ASP A 1 4 ? 4.715 -5.462 -6.271 1.00 1.00 4 ASP A C 14
ATOM 6566 O O . ASP A 1 4 ? 5.536 -5.490 -5.355 1.00 1.00 4 ASP A O 14
ATOM 6575 N N . CYS A 1 5 ? 3.953 -4.412 -6.529 1.00 1.00 5 CYS A N 14
ATOM 6576 C CA . CYS A 1 5 ? 4.029 -3.192 -5.735 1.00 1.00 5 CYS A CA 14
ATOM 6577 C C . CYS A 1 5 ? 2.673 -2.497 -5.674 1.00 1.00 5 CYS A C 14
ATOM 6578 O O . CYS A 1 5 ? 1.657 -3.060 -6.081 1.00 1.00 5 CYS A O 14
ATOM 6585 N N . LEU A 1 6 ? 2.665 -1.270 -5.164 1.00 1.00 6 LEU A N 14
ATOM 6586 C CA . LEU A 1 6 ? 1.433 -0.499 -5.051 1.00 1.00 6 LEU A CA 14
ATOM 6587 C C . LEU A 1 6 ? 1.728 0.999 -4.985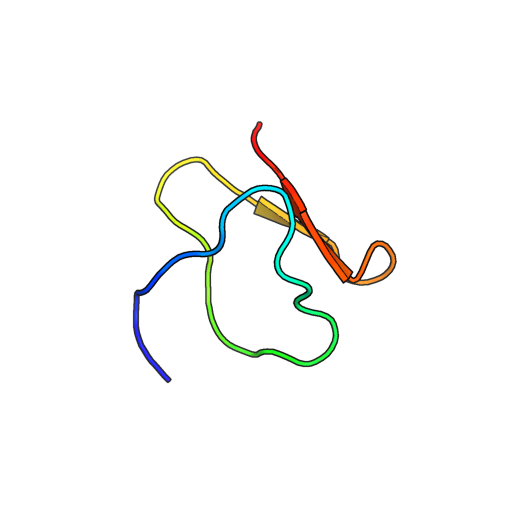 1.00 1.00 6 LEU A C 14
ATOM 6588 O O . LEU A 1 6 ? 2.064 1.525 -3.924 1.00 1.00 6 LEU A O 14
ATOM 6604 N N . PRO A 1 7 ? 1.602 1.712 -6.120 1.00 1.00 7 PRO A N 14
ATOM 6605 C CA . PRO A 1 7 ? 1.856 3.155 -6.174 1.00 1.00 7 PRO A CA 14
ATOM 6606 C C . PRO A 1 7 ? 0.902 3.941 -5.288 1.00 1.00 7 PRO A C 14
ATOM 6607 O O . PRO A 1 7 ? -0.042 3.387 -4.724 1.00 1.00 7 PRO A O 14
ATOM 6618 N N . ARG A 1 8 ? 1.164 5.234 -5.164 1.00 1.00 8 ARG A N 14
ATOM 6619 C CA . ARG A 1 8 ? 0.351 6.103 -4.346 1.00 1.00 8 ARG A CA 14
ATOM 6620 C C . ARG A 1 8 ? -1.035 6.291 -4.956 1.00 1.00 8 ARG A C 14
ATOM 6621 O O . ARG A 1 8 ? -1.358 7.359 -5.476 1.00 1.00 8 ARG A O 14
ATOM 6642 N N . GLY A 1 9 ? -1.849 5.242 -4.887 1.00 1.00 9 GLY A N 14
ATOM 6643 C CA . GLY A 1 9 ? -3.191 5.307 -5.434 1.00 1.00 9 GLY A CA 14
ATOM 6644 C C . GLY A 1 9 ? -4.090 4.211 -4.899 1.00 1.00 9 GLY A C 14
ATOM 6645 O O . GLY A 1 9 ? -5.258 4.448 -4.592 1.00 1.00 9 GLY A O 14
ATOM 6649 N N . SER A 1 10 ? -3.541 3.009 -4.788 1.00 1.00 10 SER A N 14
ATOM 6650 C CA . SER A 1 10 ? -4.294 1.866 -4.286 1.00 1.00 10 SER A CA 14
ATOM 6651 C C . SER A 1 10 ? -4.445 1.938 -2.770 1.00 1.00 10 SER A C 14
ATOM 6652 O O . SER A 1 10 ? -3.529 2.358 -2.064 1.00 1.00 10 SER A O 14
ATOM 6660 N N . LYS A 1 11 ? -5.610 1.529 -2.277 1.00 1.00 11 LYS A N 14
ATOM 6661 C CA . LYS A 1 11 ? -5.883 1.550 -0.848 1.00 1.00 11 LYS A CA 14
ATOM 6662 C C . LYS A 1 11 ? -5.054 0.499 -0.117 1.00 1.00 11 LYS A C 14
ATOM 6663 O O . LYS A 1 11 ? -4.410 -0.343 -0.743 1.00 1.00 11 LYS A O 14
ATOM 6682 N N . CYS A 1 12 ? -5.073 0.555 1.211 1.00 1.00 12 CYS A N 14
ATOM 6683 C CA . CYS A 1 12 ? -4.321 -0.394 2.025 1.00 1.00 12 CYS A CA 14
ATOM 6684 C C . CYS A 1 12 ? -5.117 -0.821 3.256 1.00 1.00 12 CYS A C 14
ATOM 6685 O O . CYS A 1 12 ? -4.546 -1.284 4.243 1.00 1.00 12 CYS A O 14
ATOM 6692 N N . LEU A 1 13 ? -6.437 -0.667 3.193 1.00 1.00 13 LEU A N 14
ATOM 6693 C CA . LEU A 1 13 ? -7.299 -1.043 4.307 1.00 1.00 13 LEU A CA 14
ATOM 6694 C C . LEU A 1 13 ? -7.345 -2.561 4.464 1.00 1.00 13 LEU A C 14
ATOM 6695 O O . LEU A 1 13 ? -6.641 -3.129 5.299 1.00 1.00 13 LEU A O 14
ATOM 6711 N N . GLY A 1 14 ? -8.174 -3.215 3.656 1.00 1.00 14 GLY A N 14
ATOM 6712 C CA . GLY A 1 14 ? -8.289 -4.656 3.721 1.00 1.00 14 GLY A CA 14
ATOM 6713 C C . GLY A 1 14 ? -7.317 -5.358 2.794 1.00 1.00 14 GLY A C 14
ATOM 6714 O O . GLY A 1 14 ? -7.062 -6.553 2.940 1.00 1.00 14 GLY A O 14
ATOM 6718 N N . GLU A 1 15 ? -6.780 -4.612 1.832 1.00 1.00 15 GLU A N 14
ATOM 6719 C CA . GLU A 1 15 ? -5.836 -5.152 0.864 1.00 1.00 15 GLU A CA 14
ATOM 6720 C C . GLU A 1 15 ? -4.793 -6.051 1.515 1.00 1.00 15 GLU A C 14
ATOM 6721 O O . GLU A 1 15 ? -4.143 -5.670 2.489 1.00 1.00 15 GLU A O 14
ATOM 6733 N N . ASN A 1 16 ? -4.627 -7.239 0.949 1.00 1.00 16 ASN A N 14
ATOM 6734 C CA . ASN A 1 16 ? -3.651 -8.192 1.445 1.00 1.00 16 ASN A CA 14
ATOM 6735 C C . ASN A 1 16 ? -2.377 -8.137 0.604 1.00 1.00 16 ASN A C 14
ATOM 6736 O O . ASN A 1 16 ? -1.396 -8.818 0.902 1.00 1.00 16 ASN A O 14
ATOM 6747 N N . LYS A 1 17 ? -2.398 -7.320 -0.451 1.00 1.00 17 LYS A N 14
ATOM 6748 C CA . LYS A 1 17 ? -1.244 -7.179 -1.331 1.00 1.00 17 LYS A CA 14
ATOM 6749 C C . LYS A 1 17 ? -0.107 -6.448 -0.626 1.00 1.00 17 LYS A C 14
ATOM 6750 O O . LYS A 1 17 ? -0.313 -5.806 0.404 1.00 1.00 17 LYS A O 14
ATOM 6769 N N . GLN A 1 18 ? 1.092 -6.549 -1.188 1.00 1.00 18 GLN A N 14
ATOM 6770 C CA . GLN A 1 18 ? 2.264 -5.896 -0.615 1.00 1.00 18 GLN A CA 14
ATOM 6771 C C . GLN A 1 18 ? 2.792 -4.810 -1.548 1.00 1.00 18 GLN A C 14
ATOM 6772 O O . GLN A 1 18 ? 2.821 -4.984 -2.766 1.00 1.00 18 GLN A O 14
ATOM 6786 N N . CYS A 1 19 ? 3.209 -3.690 -0.967 1.00 1.00 19 CYS A N 14
ATOM 6787 C CA . CYS A 1 19 ? 3.737 -2.576 -1.745 1.00 1.00 19 CYS A CA 14
ATOM 6788 C C . CYS A 1 19 ? 5.097 -2.927 -2.344 1.00 1.00 19 CYS A C 14
ATOM 6789 O O . CYS A 1 19 ? 5.497 -4.091 -2.359 1.00 1.00 19 CYS A O 14
ATOM 6796 N N . CYS A 1 20 ? 5.802 -1.915 -2.839 1.00 1.00 20 CYS A N 14
ATOM 6797 C CA . CYS A 1 20 ? 7.115 -2.119 -3.441 1.00 1.00 20 CYS A CA 14
ATOM 6798 C C . CYS A 1 20 ? 8.202 -2.190 -2.372 1.00 1.00 20 CYS A C 14
ATOM 6799 O O . CYS A 1 20 ? 7.924 -2.068 -1.179 1.00 1.00 20 CYS A O 14
ATOM 6806 N N . LYS A 1 21 ? 9.442 -2.393 -2.809 1.00 1.00 21 LYS A N 14
ATOM 6807 C CA . LYS A 1 21 ? 10.570 -2.486 -1.896 1.00 1.00 21 LYS A CA 14
ATOM 6808 C C . LYS A 1 21 ? 10.875 -1.131 -1.264 1.00 1.00 21 LYS A C 14
ATOM 6809 O O . LYS A 1 21 ? 11.286 -0.194 -1.949 1.00 1.00 21 LYS A O 14
ATOM 6828 N N . GLY A 1 22 ? 10.668 -1.035 0.045 1.00 1.00 22 GLY A N 14
ATOM 6829 C CA . GLY A 1 22 ? 10.922 0.210 0.747 1.00 1.00 22 GLY A CA 14
ATOM 6830 C C . GLY A 1 22 ? 9.643 0.936 1.117 1.00 1.00 22 GLY A C 14
ATOM 6831 O O . GLY A 1 22 ? 9.650 1.826 1.968 1.00 1.00 22 GLY A O 14
ATOM 6835 N N . THR A 1 23 ? 8.543 0.556 0.475 1.00 1.00 23 THR A N 14
ATOM 6836 C CA . THR A 1 23 ? 7.250 1.173 0.737 1.00 1.00 23 THR A CA 14
ATOM 6837 C C . THR A 1 23 ? 6.500 0.423 1.830 1.00 1.00 23 THR A C 14
ATOM 6838 O O . THR A 1 23 ? 6.867 -0.692 2.200 1.00 1.00 23 THR A O 14
ATOM 6849 N N . THR A 1 24 ? 5.447 1.047 2.342 1.00 1.00 24 THR A N 14
ATOM 6850 C CA . THR A 1 24 ? 4.638 0.446 3.397 1.00 1.00 24 THR A CA 14
ATOM 6851 C C . THR A 1 24 ? 3.182 0.892 3.292 1.00 1.00 24 THR A C 14
ATOM 6852 O O . THR A 1 24 ? 2.897 2.053 3.000 1.00 1.00 24 THR A O 14
ATOM 6863 N N . CYS A 1 25 ? 2.266 -0.039 3.536 1.00 1.00 25 CYS A N 14
ATOM 6864 C CA . CYS A 1 25 ? 0.838 0.255 3.472 1.00 1.00 25 CYS A CA 14
ATOM 6865 C C . CYS A 1 25 ? 0.410 1.126 4.649 1.00 1.00 25 CYS A C 14
ATOM 6866 O O . CYS A 1 25 ? 0.887 0.950 5.770 1.00 1.00 25 CYS A O 14
ATOM 6873 N N . MET A 1 26 ? -0.492 2.067 4.387 1.00 1.00 26 MET A N 14
ATOM 6874 C CA . MET A 1 26 ? -0.984 2.963 5.424 1.00 1.00 26 MET A CA 14
ATOM 6875 C C . MET A 1 26 ? -2.353 2.513 5.924 1.00 1.00 26 MET A C 14
ATOM 6876 O O . MET A 1 26 ? -3.306 2.414 5.151 1.00 1.00 26 MET A O 14
ATOM 6890 N N . PHE A 1 27 ? -2.440 2.231 7.219 1.00 1.00 27 PHE A N 14
ATOM 6891 C CA . PHE A 1 27 ? -3.679 1.779 7.826 1.00 1.00 27 PHE A CA 14
ATOM 6892 C C . PHE A 1 27 ? -4.673 2.921 7.991 1.00 1.00 27 PHE A C 14
ATOM 6893 O O . PHE A 1 27 ? -5.818 2.836 7.548 1.00 1.00 27 PHE A O 14
ATOM 6910 N N . TYR A 1 28 ? -4.225 3.980 8.643 1.00 1.00 28 TYR A N 14
ATOM 6911 C CA . TYR A 1 28 ? -5.070 5.144 8.894 1.00 1.00 28 TYR A CA 14
ATOM 6912 C C . TYR A 1 28 ? -5.372 5.900 7.604 1.00 1.00 28 TYR A C 14
ATOM 6913 O O . TYR A 1 28 ? -6.515 6.282 7.353 1.00 1.00 28 TYR A O 14
ATOM 6931 N N . ALA A 1 29 ? -4.349 6.102 6.784 1.00 1.00 29 ALA A N 14
ATOM 6932 C CA . ALA A 1 29 ? -4.518 6.798 5.517 1.00 1.00 29 ALA A CA 14
ATOM 6933 C C . ALA A 1 29 ? -5.289 5.929 4.536 1.00 1.00 29 ALA A C 14
ATOM 6934 O O . ALA A 1 29 ? -5.905 6.426 3.593 1.00 1.00 29 ALA A O 14
ATOM 6941 N N . ASN A 1 30 ? -5.246 4.622 4.770 1.00 1.00 30 ASN A N 14
ATOM 6942 C CA . ASN A 1 30 ? -5.938 3.667 3.913 1.00 1.00 30 ASN A CA 14
ATOM 6943 C C . ASN A 1 30 ? -5.405 3.736 2.485 1.00 1.00 30 ASN A C 14
ATOM 6944 O O . ASN A 1 30 ? -6.169 3.887 1.531 1.00 1.00 30 ASN A O 14
ATOM 6955 N N . ARG A 1 31 ? -4.088 3.624 2.346 1.00 1.00 31 ARG A N 14
ATOM 6956 C CA . ARG A 1 31 ? -3.450 3.672 1.038 1.00 1.00 31 ARG A CA 14
ATOM 6957 C C . ARG A 1 31 ? -1.967 3.339 1.147 1.00 1.00 31 ARG A C 14
ATOM 6958 O O . ARG A 1 31 ? -1.357 3.513 2.202 1.00 1.00 31 ARG A O 14
ATOM 6979 N N . CYS A 1 32 ? -1.392 2.856 0.050 1.00 1.00 32 CYS A N 14
ATOM 6980 C CA . CYS A 1 32 ? 0.017 2.497 0.023 1.00 1.00 32 CYS A CA 14
ATOM 6981 C C . CYS A 1 32 ? 0.892 3.739 -0.113 1.00 1.00 32 CYS A C 14
ATOM 6982 O O . CYS A 1 32 ? 0.576 4.653 -0.875 1.00 1.00 32 CYS A O 14
ATOM 6989 N N . VAL A 1 33 ? 1.994 3.764 0.629 1.00 1.00 33 VAL A N 14
ATOM 6990 C CA . VAL A 1 33 ? 2.916 4.883 0.596 1.00 1.00 33 VAL A CA 14
ATOM 6991 C C . VAL A 1 33 ? 4.316 4.446 1.016 1.00 1.00 33 VAL A C 14
ATOM 6992 O O . VAL A 1 33 ? 4.485 3.410 1.658 1.00 1.00 33 VAL A O 14
ATOM 7005 N N . GLY A 1 34 ? 5.317 5.239 0.647 1.00 1.00 34 GLY A N 14
ATOM 7006 C CA . GLY A 1 34 ? 6.687 4.909 0.994 1.00 1.00 34 GLY A CA 14
ATOM 7007 C C . GLY A 1 34 ? 6.894 4.743 2.479 1.00 1.00 34 GLY A C 14
ATOM 7008 O O . GLY A 1 34 ? 5.941 4.628 3.249 1.00 1.00 34 GLY A O 14
ATOM 7012 N N . VAL A 1 35 ? 8.155 4.731 2.868 1.00 1.00 35 VAL A N 14
ATOM 7013 C CA . VAL A 1 35 ? 8.530 4.579 4.269 1.00 1.00 35 VAL A CA 14
ATOM 7014 C C . VAL A 1 35 ? 8.073 5.779 5.093 1.00 1.00 35 VAL A C 14
ATOM 7015 O O . VAL A 1 35 ? 8.232 5.740 6.331 1.00 1.00 35 VAL A O 14
ATOM 7029 N N . ALA A 1 1 ? -4.944 -6.276 -13.770 1.00 1.00 1 ALA A N 15
ATOM 7030 C CA . ALA A 1 1 ? -4.162 -6.692 -12.577 1.00 1.00 1 ALA A CA 15
ATOM 7031 C C . ALA A 1 1 ? -3.367 -5.521 -12.009 1.00 1.00 1 ALA A C 15
ATOM 7032 O O . ALA A 1 1 ? -2.746 -4.761 -12.752 1.00 1.00 1 ALA A O 15
ATOM 7041 N N . ASP A 1 2 ? -3.391 -5.382 -10.687 1.00 1.00 2 ASP A N 15
ATOM 7042 C CA . ASP A 1 2 ? -2.672 -4.304 -10.019 1.00 1.00 2 ASP A CA 15
ATOM 7043 C C . ASP A 1 2 ? -1.175 -4.392 -10.300 1.00 1.00 2 ASP A C 15
ATOM 7044 O O . ASP A 1 2 ? -0.724 -5.259 -11.047 1.00 1.00 2 ASP A O 15
ATOM 7053 N N . ASP A 1 3 ? -0.411 -3.488 -9.696 1.00 1.00 3 ASP A N 15
ATOM 7054 C CA . ASP A 1 3 ? 1.035 -3.463 -9.881 1.00 1.00 3 ASP A CA 15
ATOM 7055 C C . ASP A 1 3 ? 1.690 -4.665 -9.206 1.00 1.00 3 ASP A C 15
ATOM 7056 O O . ASP A 1 3 ? 1.009 -5.595 -8.776 1.00 1.00 3 ASP A O 15
ATOM 7065 N N . ASP A 1 4 ? 3.016 -4.638 -9.118 1.00 1.00 4 ASP A N 15
ATOM 7066 C CA . ASP A 1 4 ? 3.763 -5.725 -8.497 1.00 1.00 4 ASP A CA 15
ATOM 7067 C C . ASP A 1 4 ? 3.366 -5.891 -7.033 1.00 1.00 4 ASP A C 15
ATOM 7068 O O . ASP A 1 4 ? 2.568 -6.763 -6.690 1.00 1.00 4 ASP A O 15
ATOM 7077 N N . CYS A 1 5 ? 3.928 -5.049 -6.177 1.00 1.00 5 CYS A N 15
ATOM 7078 C CA . CYS A 1 5 ? 3.635 -5.098 -4.749 1.00 1.00 5 CYS A CA 15
ATOM 7079 C C . CYS A 1 5 ? 2.412 -4.244 -4.415 1.00 1.00 5 CYS A C 15
ATOM 7080 O O . CYS A 1 5 ? 1.287 -4.742 -4.386 1.00 1.00 5 CYS A O 15
ATOM 7087 N N . LEU A 1 6 ? 2.639 -2.957 -4.167 1.00 1.00 6 LEU A N 15
ATOM 7088 C CA . LEU A 1 6 ? 1.558 -2.036 -3.839 1.00 1.00 6 LEU A CA 15
ATOM 7089 C C . LEU A 1 6 ? 2.054 -0.593 -3.872 1.00 1.00 6 LEU A C 15
ATOM 7090 O O . LEU A 1 6 ? 2.407 -0.024 -2.840 1.00 1.00 6 LEU A O 15
ATOM 7106 N N . PRO A 1 7 ? 2.086 0.015 -5.068 1.00 1.00 7 PRO A N 15
ATOM 7107 C CA . PRO A 1 7 ? 2.541 1.395 -5.238 1.00 1.00 7 PRO A CA 15
ATOM 7108 C C . PRO A 1 7 ? 1.548 2.407 -4.696 1.00 1.00 7 PRO A C 15
ATOM 7109 O O . PRO A 1 7 ? 0.461 2.054 -4.239 1.00 1.00 7 PRO A O 15
ATOM 7120 N N . ARG A 1 8 ? 1.944 3.668 -4.743 1.00 1.00 8 ARG A N 15
ATOM 7121 C CA . ARG A 1 8 ? 1.119 4.747 -4.254 1.00 1.00 8 ARG A CA 15
ATOM 7122 C C . ARG A 1 8 ? -0.107 4.942 -5.139 1.00 1.00 8 ARG A C 15
ATOM 7123 O O . ARG A 1 8 ? -0.153 5.855 -5.963 1.00 1.00 8 ARG A O 15
ATOM 7144 N N . GLY A 1 9 ? -1.098 4.075 -4.961 1.00 1.00 9 GLY A N 15
ATOM 7145 C CA . GLY A 1 9 ? -2.314 4.163 -5.748 1.00 1.00 9 GLY A CA 15
ATOM 7146 C C . GLY A 1 9 ? -3.376 3.186 -5.287 1.00 1.00 9 GLY A C 15
ATOM 7147 O O . GLY A 1 9 ? -4.567 3.501 -5.298 1.00 1.00 9 GLY A O 15
ATOM 7151 N N . SER A 1 10 ? -2.945 1.999 -4.879 1.00 1.00 10 SER A N 15
ATOM 7152 C CA . SER A 1 10 ? -3.864 0.970 -4.410 1.00 1.00 10 SER A CA 15
ATOM 7153 C C . SER A 1 10 ? -4.089 1.091 -2.907 1.00 1.00 10 SER A C 15
ATOM 7154 O O . SER A 1 10 ? -3.224 1.574 -2.177 1.00 1.00 10 SER A O 15
ATOM 7162 N N . LYS A 1 11 ? -5.258 0.653 -2.450 1.00 1.00 11 LYS A N 15
ATOM 7163 C CA . LYS A 1 11 ? -5.595 0.716 -1.038 1.00 1.00 11 LYS A CA 15
ATOM 7164 C C . LYS A 1 11 ? -4.756 -0.270 -0.233 1.00 1.00 11 LYS A C 15
ATOM 7165 O O . LYS A 1 11 ? -4.024 -1.083 -0.797 1.00 1.00 11 LYS A O 15
ATOM 7184 N N . CYS A 1 12 ? -4.863 -0.188 1.089 1.00 1.00 12 CYS A N 15
ATOM 7185 C CA . CYS A 1 12 ? -4.108 -1.071 1.968 1.00 1.00 12 CYS A CA 15
ATOM 7186 C C . CYS A 1 12 ? -4.788 -1.212 3.329 1.00 1.00 12 CYS A C 15
ATOM 7187 O O . CYS A 1 12 ? -4.134 -1.490 4.334 1.00 1.00 12 CYS A O 15
ATOM 7194 N N . LEU A 1 13 ? -6.104 -1.022 3.356 1.00 1.00 13 LEU A N 15
ATOM 7195 C CA . LEU A 1 13 ? -6.862 -1.134 4.598 1.00 1.00 13 LEU A CA 15
ATOM 7196 C C . LEU A 1 13 ? -6.949 -2.588 5.051 1.00 1.00 13 LEU A C 15
ATOM 7197 O O . LEU A 1 13 ? -6.314 -2.981 6.030 1.00 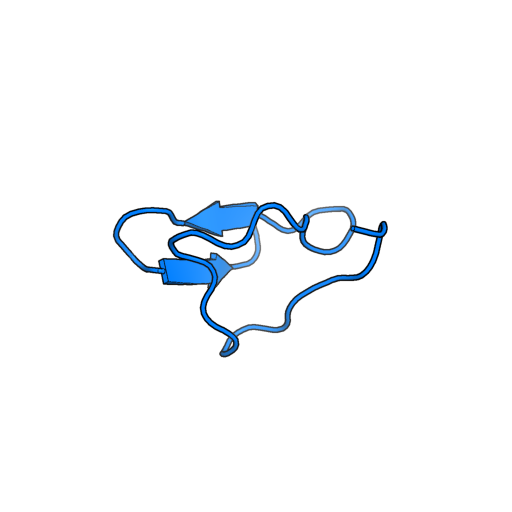1.00 13 LEU A O 15
ATOM 7213 N N . GLY A 1 14 ? -7.736 -3.383 4.333 1.00 1.00 14 GLY A N 15
ATOM 7214 C CA . GLY A 1 14 ? -7.888 -4.780 4.675 1.00 1.00 14 GLY A CA 15
ATOM 7215 C C . GLY A 1 14 ? -6.917 -5.672 3.929 1.00 1.00 14 GLY A C 15
ATOM 7216 O O . GLY A 1 14 ? -6.687 -6.816 4.321 1.00 1.00 14 GLY A O 15
ATOM 7220 N N . GLU A 1 15 ? -6.351 -5.147 2.846 1.00 1.00 15 GLU A N 15
ATOM 7221 C CA . GLU A 1 15 ? -5.404 -5.887 2.026 1.00 1.00 15 GLU A CA 15
ATOM 7222 C C . GLU A 1 15 ? -4.399 -6.665 2.866 1.00 1.00 15 GLU A C 15
ATOM 7223 O O . GLU A 1 15 ? -3.673 -6.092 3.678 1.00 1.00 15 GLU A O 15
ATOM 7235 N N . ASN A 1 16 ? -4.350 -7.971 2.642 1.00 1.00 16 ASN A N 15
ATOM 7236 C CA . ASN A 1 16 ? -3.418 -8.830 3.354 1.00 1.00 16 ASN A CA 15
ATOM 7237 C C . ASN A 1 16 ? -2.078 -8.880 2.625 1.00 1.00 16 ASN A C 15
ATOM 7238 O O . ASN A 1 16 ? -1.118 -9.477 3.110 1.00 1.00 16 ASN A O 15
ATOM 7249 N N . LYS A 1 17 ? -2.020 -8.244 1.454 1.00 1.00 17 LYS A N 15
ATOM 7250 C CA . LYS A 1 17 ? -0.797 -8.215 0.661 1.00 1.00 17 LYS A CA 15
ATOM 7251 C C . LYS A 1 17 ? 0.262 -7.346 1.330 1.00 1.00 17 LYS A C 15
ATOM 7252 O O . LYS A 1 17 ? -0.045 -6.546 2.214 1.00 1.00 17 LYS A O 15
ATOM 7271 N N . GLN A 1 18 ? 1.509 -7.507 0.902 1.00 1.00 18 GLN A N 15
ATOM 7272 C CA . GLN A 1 18 ? 2.614 -6.736 1.459 1.00 1.00 18 GLN A CA 15
ATOM 7273 C C . GLN A 1 18 ? 3.275 -5.880 0.383 1.00 1.00 18 GLN A C 15
ATOM 7274 O O . GLN A 1 18 ? 3.577 -6.362 -0.709 1.00 1.00 18 GLN A O 15
ATOM 7288 N N . CYS A 1 19 ? 3.499 -4.608 0.699 1.00 1.00 19 CYS A N 15
ATOM 7289 C CA . CYS A 1 19 ? 4.125 -3.688 -0.242 1.00 1.00 19 CYS A CA 15
ATOM 7290 C C . CYS A 1 19 ? 5.597 -4.038 -0.443 1.00 1.00 19 CYS A C 15
ATOM 7291 O O . CYS A 1 19 ? 6.190 -4.751 0.366 1.00 1.00 19 CYS A O 15
ATOM 7298 N N . CYS A 1 20 ? 6.178 -3.535 -1.527 1.00 1.00 20 CYS A N 15
ATOM 7299 C CA . CYS A 1 20 ? 7.579 -3.800 -1.833 1.00 1.00 20 CYS A CA 15
ATOM 7300 C C . CYS A 1 20 ? 8.499 -3.084 -0.848 1.00 1.00 20 CYS A C 15
ATOM 7301 O O . CYS A 1 20 ? 8.049 -2.269 -0.043 1.00 1.00 20 CYS A O 15
ATOM 7308 N N . LYS A 1 21 ? 9.788 -3.400 -0.916 1.00 1.00 21 LYS A N 15
ATOM 7309 C CA . LYS A 1 21 ? 10.771 -2.795 -0.031 1.00 1.00 21 LYS A CA 15
ATOM 7310 C C . LYS A 1 21 ? 10.979 -1.322 -0.369 1.00 1.00 21 LYS A C 15
ATOM 7311 O O . LYS A 1 21 ? 11.330 -0.977 -1.497 1.00 1.00 21 LYS A O 15
ATOM 7330 N N . GLY A 1 22 ? 10.759 -0.458 0.616 1.00 1.00 22 GLY A N 15
ATOM 7331 C CA . GLY A 1 22 ? 10.925 0.968 0.405 1.00 1.00 22 GLY A CA 15
ATOM 7332 C C . GLY A 1 22 ? 9.636 1.738 0.614 1.00 1.00 22 GLY A C 15
ATOM 7333 O O . GLY A 1 22 ? 9.660 2.926 0.933 1.00 1.00 22 GLY A O 15
ATOM 7337 N N . THR A 1 23 ? 8.508 1.059 0.433 1.00 1.00 23 THR A N 15
ATOM 7338 C CA . THR A 1 23 ? 7.205 1.682 0.602 1.00 1.00 23 THR A CA 15
ATOM 7339 C C . THR A 1 23 ? 6.610 1.345 1.962 1.00 1.00 23 THR A C 15
ATOM 7340 O O . THR A 1 23 ? 7.084 0.448 2.658 1.00 1.00 23 THR A O 15
ATOM 7351 N N . THR A 1 24 ? 5.565 2.075 2.330 1.00 1.00 24 THR A N 15
ATOM 7352 C CA . THR A 1 24 ? 4.893 1.864 3.607 1.00 1.00 24 THR A CA 15
ATOM 7353 C C . THR A 1 24 ? 3.381 1.889 3.439 1.00 1.00 24 THR A C 15
ATOM 7354 O O . THR A 1 24 ? 2.846 2.598 2.586 1.00 1.00 24 THR A O 15
ATOM 7365 N N . CYS A 1 25 ? 2.702 1.106 4.263 1.00 1.00 25 CYS A N 15
ATOM 7366 C CA . CYS A 1 25 ? 1.247 1.021 4.224 1.00 1.00 25 CYS A CA 15
ATOM 7367 C C . CYS A 1 25 ? 0.624 1.934 5.278 1.00 1.00 25 CYS A C 15
ATOM 7368 O O . CYS A 1 25 ? 1.048 1.940 6.434 1.00 1.00 25 CYS A O 15
ATOM 7375 N N . MET A 1 26 ? -0.382 2.705 4.873 1.00 1.00 26 MET A N 15
ATOM 7376 C CA . MET A 1 26 ? -1.056 3.618 5.782 1.00 1.00 26 MET A CA 15
ATOM 7377 C C . MET A 1 26 ? -2.444 3.101 6.144 1.00 1.00 26 MET A C 15
ATOM 7378 O O . MET A 1 26 ? -3.200 2.662 5.277 1.00 1.00 26 MET A O 15
ATOM 7392 N N . PHE A 1 27 ? -2.771 3.154 7.429 1.00 1.00 27 PHE A N 15
ATOM 7393 C CA . PHE A 1 27 ? -4.057 2.693 7.909 1.00 1.00 27 PHE A CA 15
ATOM 7394 C C . PHE A 1 27 ? -5.141 3.735 7.674 1.00 1.00 27 PHE A C 15
ATOM 7395 O O . PHE A 1 27 ? -6.180 3.450 7.078 1.00 1.00 27 PHE A O 15
ATOM 7412 N N . TYR A 1 28 ? -4.888 4.942 8.154 1.00 1.00 28 TYR A N 15
ATOM 7413 C CA . TYR A 1 28 ? -5.840 6.040 8.018 1.00 1.00 28 TYR A CA 15
ATOM 7414 C C . TYR A 1 28 ? -5.966 6.491 6.567 1.00 1.00 28 TYR A C 15
ATOM 7415 O O . TYR A 1 28 ? -7.053 6.851 6.116 1.00 1.00 28 TYR A O 15
ATOM 7433 N N . ALA A 1 29 ? -4.860 6.457 5.834 1.00 1.00 29 ALA A N 15
ATOM 7434 C CA . ALA A 1 29 ? -4.872 6.849 4.433 1.00 1.00 29 ALA A CA 15
ATOM 7435 C C . ALA A 1 29 ? -5.608 5.807 3.611 1.00 1.00 29 ALA A C 15
ATOM 7436 O O . ALA A 1 29 ? -6.269 6.124 2.622 1.00 1.00 29 ALA A O 15
ATOM 7443 N N . ASN A 1 30 ? -5.489 4.554 4.039 1.00 1.00 30 ASN A N 15
ATOM 7444 C CA . ASN A 1 30 ? -6.145 3.442 3.356 1.00 1.00 30 ASN A CA 15
ATOM 7445 C C . ASN A 1 30 ? -5.509 3.176 1.994 1.00 1.00 30 ASN A C 15
ATOM 7446 O O . ASN A 1 30 ? -6.207 2.942 1.007 1.00 1.00 30 ASN A O 15
ATOM 7457 N N . ARG A 1 31 ? -4.181 3.206 1.947 1.00 1.00 31 ARG A N 15
ATOM 7458 C CA . ARG A 1 31 ? -3.455 2.959 0.705 1.00 1.00 31 ARG A CA 15
ATOM 7459 C C . ARG A 1 31 ? -1.949 2.967 0.945 1.00 1.00 31 ARG A C 15
ATOM 7460 O O . ARG A 1 31 ? -1.452 3.686 1.812 1.00 1.00 31 ARG A O 15
ATOM 7481 N N . CYS A 1 32 ? -1.227 2.165 0.171 1.00 1.00 32 CYS A N 15
ATOM 7482 C CA . CYS A 1 32 ? 0.223 2.087 0.302 1.00 1.00 32 CYS A CA 15
ATOM 7483 C C . CYS A 1 32 ? 0.882 3.353 -0.231 1.00 1.00 32 CYS A C 15
ATOM 7484 O O . CYS A 1 32 ? 0.354 4.009 -1.129 1.00 1.00 32 CYS A O 15
ATOM 7491 N N . VAL A 1 33 ? 2.036 3.692 0.330 1.00 1.00 33 VAL A N 15
ATOM 7492 C CA . VAL A 1 33 ? 2.766 4.876 -0.086 1.00 1.00 33 VAL A CA 15
ATOM 7493 C C . VAL A 1 33 ? 4.185 4.879 0.470 1.00 1.00 33 VAL A C 15
ATOM 7494 O O . VAL A 1 33 ? 4.469 4.237 1.480 1.00 1.00 33 VAL A O 15
ATOM 7507 N N . GLY A 1 34 ? 5.072 5.610 -0.197 1.00 1.00 34 GLY A N 15
ATOM 7508 C CA . GLY A 1 34 ? 6.452 5.686 0.244 1.00 1.00 34 GLY A CA 15
ATOM 7509 C C . GLY A 1 34 ? 6.597 6.291 1.617 1.00 1.00 34 GLY A C 15
ATOM 7510 O O . GLY A 1 34 ? 5.692 6.956 2.121 1.00 1.00 34 GLY A O 15
ATOM 7514 N N . VAL A 1 35 ? 7.749 6.051 2.215 1.00 1.00 35 VAL A N 15
ATOM 7515 C CA . VAL A 1 35 ? 8.050 6.564 3.546 1.00 1.00 35 VAL A CA 15
ATOM 7516 C C . VAL A 1 35 ? 8.237 8.078 3.521 1.00 1.00 35 VAL A C 15
ATOM 7517 O O . VAL A 1 35 ? 8.390 8.672 4.610 1.00 1.00 35 VAL A O 15
ATOM 7531 N N . ALA A 1 1 ? -6.811 -5.425 -8.647 1.00 1.00 1 ALA A N 16
ATOM 7532 C CA . ALA A 1 1 ? -5.355 -5.145 -8.748 1.00 1.00 1 ALA A CA 16
ATOM 7533 C C . ALA A 1 1 ? -4.565 -6.431 -8.966 1.00 1.00 1 ALA A C 16
ATOM 7534 O O . ALA A 1 1 ? -5.125 -7.526 -8.948 1.00 1.00 1 ALA A O 16
ATOM 7543 N N . ASP A 1 2 ? -3.259 -6.289 -9.172 1.00 1.00 2 ASP A N 16
ATOM 7544 C CA . ASP A 1 2 ? -2.391 -7.440 -9.393 1.00 1.00 2 ASP A CA 16
ATOM 7545 C C . ASP A 1 2 ? -1.532 -7.718 -8.164 1.00 1.00 2 ASP A C 16
ATOM 7546 O O . ASP A 1 2 ? -1.195 -6.805 -7.410 1.00 1.00 2 ASP A O 16
ATOM 7555 N N . ASP A 1 3 ? -1.182 -8.985 -7.967 1.00 1.00 3 ASP A N 16
ATOM 7556 C CA . ASP A 1 3 ? -0.362 -9.383 -6.829 1.00 1.00 3 ASP A CA 16
ATOM 7557 C C . ASP A 1 3 ? 1.037 -8.785 -6.930 1.00 1.00 3 ASP A C 16
ATOM 7558 O O . ASP A 1 3 ? 1.986 -9.463 -7.326 1.00 1.00 3 ASP A O 16
ATOM 7567 N N . ASP A 1 4 ? 1.158 -7.511 -6.571 1.00 1.00 4 ASP A N 16
ATOM 7568 C CA . ASP A 1 4 ? 2.431 -6.821 -6.620 1.00 1.00 4 ASP A CA 16
ATOM 7569 C C . ASP A 1 4 ? 2.438 -5.619 -5.680 1.00 1.00 4 ASP A C 16
ATOM 7570 O O . ASP A 1 4 ? 1.545 -5.466 -4.846 1.00 1.00 4 ASP A O 16
ATOM 7579 N N . CYS A 1 5 ? 3.450 -4.769 -5.822 1.00 1.00 5 CYS A N 16
ATOM 7580 C CA . CYS A 1 5 ? 3.573 -3.580 -4.986 1.00 1.00 5 CYS A CA 16
ATOM 7581 C C . CYS A 1 5 ? 2.348 -2.683 -5.130 1.00 1.00 5 CYS A C 16
ATOM 7582 O O . CYS A 1 5 ? 1.328 -3.093 -5.684 1.00 1.00 5 CYS A O 16
ATOM 7589 N N . LEU A 1 6 ? 2.455 -1.456 -4.629 1.00 1.00 6 LEU A N 16
ATOM 7590 C CA . LEU A 1 6 ? 1.355 -0.503 -4.704 1.00 1.00 6 LEU A CA 16
ATOM 7591 C C . LEU A 1 6 ? 1.872 0.934 -4.651 1.00 1.00 6 LEU A C 16
ATOM 7592 O O . LEU A 1 6 ? 2.349 1.389 -3.611 1.00 1.00 6 LEU A O 16
ATOM 7608 N N . PRO A 1 7 ? 1.781 1.675 -5.771 1.00 1.00 7 PRO A N 16
ATOM 7609 C CA . PRO A 1 7 ? 2.241 3.066 -5.833 1.00 1.00 7 PRO A CA 16
ATOM 7610 C C . PRO A 1 7 ? 1.441 3.979 -4.920 1.00 1.00 7 PRO A C 16
ATOM 7611 O O . PRO A 1 7 ? 0.451 3.566 -4.315 1.00 1.00 7 PRO A O 16
ATOM 7622 N N . ARG A 1 8 ? 1.886 5.222 -4.819 1.00 1.00 8 ARG A N 16
ATOM 7623 C CA . ARG A 1 8 ? 1.235 6.201 -3.980 1.00 1.00 8 ARG A CA 16
ATOM 7624 C C . ARG A 1 8 ? -0.133 6.578 -4.540 1.00 1.00 8 ARG A C 16
ATOM 7625 O O . ARG A 1 8 ? -0.316 7.667 -5.085 1.00 1.00 8 ARG A O 16
ATOM 7646 N N . GLY A 1 9 ? -1.091 5.666 -4.403 1.00 1.00 9 GLY A N 16
ATOM 7647 C CA . GLY A 1 9 ? -2.431 5.917 -4.899 1.00 1.00 9 GLY A CA 16
ATOM 7648 C C . GLY A 1 9 ? -3.348 4.722 -4.729 1.00 1.00 9 GLY A C 16
ATOM 7649 O O . GLY A 1 9 ? -4.546 4.878 -4.493 1.00 1.00 9 GLY A O 16
ATOM 7653 N N . SER A 1 10 ? -2.784 3.525 -4.849 1.00 1.00 10 SER A N 16
ATOM 7654 C CA . SER A 1 10 ? -3.558 2.297 -4.708 1.00 1.00 10 SER A CA 16
ATOM 7655 C C . SER A 1 10 ? -3.841 1.998 -3.239 1.00 1.00 10 SER A C 16
ATOM 7656 O O . SER A 1 10 ? -2.953 2.101 -2.392 1.00 1.00 10 SER A O 16
ATOM 7664 N N . LYS A 1 11 ? -5.083 1.631 -2.944 1.00 1.00 11 LYS A N 16
ATOM 7665 C CA . LYS A 1 11 ? -5.486 1.320 -1.582 1.00 1.00 11 LYS A CA 16
ATOM 7666 C C . LYS A 1 11 ? -4.848 0.018 -1.106 1.00 1.00 11 LYS A C 16
ATOM 7667 O O . LYS A 1 11 ? -4.504 -0.846 -1.913 1.00 1.00 11 LYS A O 16
ATOM 7686 N N . CYS A 1 12 ? -4.694 -0.116 0.208 1.00 1.00 12 CYS A N 16
ATOM 7687 C CA . CYS A 1 12 ? -4.098 -1.316 0.786 1.00 1.00 12 CYS A CA 16
ATOM 7688 C C . CYS A 1 12 ? -4.600 -1.549 2.209 1.00 1.00 12 CYS A C 16
ATOM 7689 O O . CYS A 1 12 ? -3.828 -1.903 3.099 1.00 1.00 12 CYS A O 16
ATOM 7696 N N . LEU A 1 13 ? -5.898 -1.355 2.416 1.00 1.00 13 LEU A N 16
ATOM 7697 C CA . LEU A 1 13 ? -6.496 -1.550 3.732 1.00 1.00 13 LEU A CA 16
ATOM 7698 C C . LEU A 1 13 ? -6.512 -3.029 4.105 1.00 1.00 13 LEU A C 16
ATOM 7699 O O . LEU A 1 13 ? -5.714 -3.480 4.926 1.00 1.00 13 LEU A O 16
ATOM 7715 N N . GLY A 1 14 ? -7.424 -3.780 3.495 1.00 1.00 14 GLY A N 16
ATOM 7716 C CA . GLY A 1 14 ? -7.521 -5.199 3.776 1.00 1.00 14 GLY A CA 16
ATOM 7717 C C . GLY A 1 14 ? -6.526 -6.019 2.982 1.00 1.00 14 GLY A C 16
ATOM 7718 O O . GLY A 1 14 ? -6.201 -7.147 3.354 1.00 1.00 14 GLY A O 16
ATOM 7722 N N . GLU A 1 15 ? -6.047 -5.449 1.883 1.00 1.00 15 GLU A N 16
ATOM 7723 C CA . GLU A 1 15 ? -5.087 -6.114 1.015 1.00 1.00 15 GLU A CA 16
ATOM 7724 C C . GLU A 1 15 ? -3.987 -6.814 1.802 1.00 1.00 15 GLU A C 16
ATOM 7725 O O . GLU A 1 15 ? -3.333 -6.212 2.654 1.00 1.00 15 GLU A O 16
ATOM 7737 N N . ASN A 1 16 ? -3.774 -8.085 1.488 1.00 1.00 16 ASN A N 16
ATOM 7738 C CA . ASN A 1 16 ? -2.738 -8.867 2.140 1.00 1.00 16 ASN A CA 16
ATOM 7739 C C . ASN A 1 16 ? -1.425 -8.756 1.369 1.00 1.00 16 ASN A C 16
ATOM 7740 O O . ASN A 1 16 ? -0.396 -9.276 1.799 1.00 1.00 16 ASN A O 16
ATOM 7751 N N . LYS A 1 17 ? -1.469 -8.071 0.225 1.00 1.00 17 LYS A N 16
ATOM 7752 C CA . LYS A 1 17 ? -0.281 -7.891 -0.603 1.00 1.00 17 LYS A CA 16
ATOM 7753 C C . LYS A 1 17 ? 0.714 -6.951 0.071 1.00 1.00 17 LYS A C 16
ATOM 7754 O O . LYS A 1 17 ? 0.337 -6.126 0.904 1.00 1.00 17 LYS A O 16
ATOM 7773 N N . GLN A 1 18 ? 1.984 -7.081 -0.296 1.00 1.00 18 GLN A N 16
ATOM 7774 C CA . GLN A 1 18 ? 3.033 -6.242 0.273 1.00 1.00 18 GLN A CA 16
ATOM 7775 C C . GLN A 1 18 ? 3.547 -5.241 -0.757 1.00 1.00 18 GLN A C 16
ATOM 7776 O O . GLN A 1 18 ? 3.749 -5.583 -1.923 1.00 1.00 18 GLN A O 16
ATOM 7790 N N . CYS A 1 19 ? 3.755 -4.003 -0.320 1.00 1.00 19 CYS A N 16
ATOM 7791 C CA . CYS A 1 19 ? 4.245 -2.953 -1.205 1.00 1.00 19 CYS A CA 16
ATOM 7792 C C . CYS A 1 19 ? 5.699 -3.202 -1.592 1.00 1.00 19 CYS A C 16
ATOM 7793 O O . CYS A 1 19 ? 6.322 -4.156 -1.123 1.00 1.00 19 CYS A O 16
ATOM 7800 N N . CYS A 1 20 ? 6.236 -2.340 -2.449 1.00 1.00 20 CYS A N 16
ATOM 7801 C CA . CYS A 1 20 ? 7.617 -2.468 -2.898 1.00 1.00 20 CYS A CA 16
ATOM 7802 C C . CYS A 1 20 ? 8.588 -2.101 -1.780 1.00 1.00 20 CYS A C 16
ATOM 7803 O O . CYS A 1 20 ? 8.181 -1.621 -0.722 1.00 1.00 20 CYS A O 16
ATOM 7810 N N . LYS A 1 21 ? 9.874 -2.333 -2.022 1.00 1.00 21 LYS A N 16
ATOM 7811 C CA . LYS A 1 21 ? 10.903 -2.032 -1.040 1.00 1.00 21 LYS A CA 16
ATOM 7812 C C . LYS A 1 21 ? 11.074 -0.526 -0.870 1.00 1.00 21 LYS A C 16
ATOM 7813 O O . LYS A 1 21 ? 11.427 0.180 -1.815 1.00 1.00 21 LYS A O 16
ATOM 7832 N N . GLY A 1 22 ? 10.820 -0.040 0.341 1.00 1.00 22 GLY A N 16
ATOM 7833 C CA . GLY A 1 22 ? 10.950 1.380 0.613 1.00 1.00 22 GLY A CA 16
ATOM 7834 C C . GLY A 1 22 ? 9.618 2.037 0.917 1.00 1.00 22 GLY A C 16
ATOM 7835 O O . GLY A 1 22 ? 9.570 3.098 1.541 1.00 1.00 22 GLY A O 16
ATOM 7839 N N . THR A 1 23 ? 8.533 1.408 0.476 1.00 1.00 23 THR A N 16
ATOM 7840 C CA . THR A 1 23 ? 7.196 1.939 0.703 1.00 1.00 23 THR A CA 16
ATOM 7841 C C . THR A 1 23 ? 6.613 1.412 2.008 1.00 1.00 23 THR A C 16
ATOM 7842 O O . THR A 1 23 ? 7.128 0.460 2.594 1.00 1.00 23 THR A O 16
ATOM 7853 N N . THR A 1 24 ? 5.534 2.041 2.454 1.00 1.00 24 THR A N 16
ATOM 7854 C CA . THR A 1 24 ? 4.871 1.643 3.690 1.00 1.00 24 THR A CA 16
ATOM 7855 C C . THR A 1 24 ? 3.362 1.843 3.585 1.00 1.00 24 THR A C 16
ATOM 7856 O O . THR A 1 24 ? 2.883 2.968 3.444 1.00 1.00 24 THR A O 16
ATOM 7867 N N . CYS A 1 25 ? 2.618 0.743 3.657 1.00 1.00 25 CYS A N 16
ATOM 7868 C CA . CYS A 1 25 ? 1.163 0.797 3.571 1.00 1.00 25 CYS A CA 16
ATOM 7869 C C . CYS A 1 25 ? 0.566 1.378 4.850 1.00 1.00 25 CYS A C 16
ATOM 7870 O O . CYS A 1 25 ? 0.998 1.048 5.955 1.00 1.00 25 CYS A O 16
ATOM 7877 N N . MET A 1 26 ? -0.430 2.242 4.690 1.00 1.00 26 MET A N 16
ATOM 7878 C CA . MET A 1 26 ? -1.090 2.868 5.829 1.00 1.00 26 MET A CA 16
ATOM 7879 C C . MET A 1 26 ? -2.461 2.245 6.072 1.00 1.00 26 MET A C 16
ATOM 7880 O O . MET A 1 26 ? -3.227 2.020 5.135 1.00 1.00 26 MET A O 16
ATOM 7894 N N . PHE A 1 27 ? -2.760 1.961 7.335 1.00 1.00 27 PHE A N 16
ATOM 7895 C CA . PHE A 1 27 ? -4.027 1.357 7.706 1.00 1.00 27 PHE A CA 16
ATOM 7896 C C . PHE A 1 27 ? -5.170 2.359 7.620 1.00 1.00 27 PHE A C 16
ATOM 7897 O O . PHE A 1 27 ? -6.170 2.126 6.941 1.00 1.00 27 PHE A O 16
ATOM 7914 N N . TYR A 1 28 ? -5.015 3.467 8.325 1.00 1.00 28 TYR A N 16
ATOM 7915 C CA . TYR A 1 28 ? -6.035 4.512 8.351 1.00 1.00 28 TYR A CA 16
ATOM 7916 C C . TYR A 1 28 ? -6.135 5.229 7.008 1.00 1.00 28 TYR A C 16
ATOM 7917 O O . TYR A 1 28 ? -7.231 5.563 6.557 1.00 1.00 28 TYR A O 16
ATOM 7935 N N . ALA A 1 29 ? -4.994 5.454 6.367 1.00 1.00 29 ALA A N 16
ATOM 7936 C CA . ALA A 1 29 ? -4.971 6.119 5.072 1.00 1.00 29 ALA A CA 16
ATOM 7937 C C . ALA A 1 29 ? -5.536 5.202 4.000 1.00 1.00 29 ALA A C 16
ATOM 7938 O O . ALA A 1 29 ? -6.091 5.657 3.000 1.00 1.00 29 ALA A O 16
ATOM 7945 N N . ASN A 1 30 ? -5.388 3.901 4.224 1.00 1.00 30 ASN A N 16
ATOM 7946 C CA . ASN A 1 30 ? -5.881 2.900 3.285 1.00 1.00 30 ASN A CA 16
ATOM 7947 C C . ASN A 1 30 ? -5.258 3.092 1.904 1.00 1.00 30 ASN A C 16
ATOM 7948 O O . ASN A 1 30 ? -5.960 3.125 0.893 1.00 1.00 30 ASN A O 16
ATOM 7959 N N . ARG A 1 31 ? -3.936 3.218 1.869 1.00 1.00 31 ARG A N 16
ATOM 7960 C CA . ARG A 1 31 ? -3.222 3.405 0.613 1.00 1.00 31 ARG A CA 16
ATOM 7961 C C . ARG A 1 31 ? -1.714 3.388 0.834 1.00 1.00 31 ARG A C 16
ATOM 7962 O O . ARG A 1 31 ? -1.212 3.941 1.813 1.00 1.00 31 ARG A O 16
ATOM 7983 N N . CYS A 1 32 ? -0.996 2.748 -0.084 1.00 1.00 32 CYS A N 16
ATOM 7984 C CA . CYS A 1 32 ? 0.456 2.657 0.009 1.00 1.00 32 CYS A CA 16
ATOM 7985 C C . CYS A 1 32 ? 1.098 4.031 -0.142 1.00 1.00 32 CYS A C 16
ATOM 7986 O O . CYS A 1 32 ? 0.552 4.915 -0.802 1.00 1.00 32 CYS A O 16
ATOM 7993 N N . VAL A 1 33 ? 2.263 4.203 0.474 1.00 1.00 33 VAL A N 16
ATOM 7994 C CA . VAL A 1 33 ? 2.981 5.463 0.411 1.00 1.00 33 VAL A CA 16
ATOM 7995 C C . VAL A 1 33 ? 4.416 5.307 0.905 1.00 1.00 33 VAL A C 16
ATOM 7996 O O . VAL A 1 33 ? 4.730 4.379 1.650 1.00 1.00 33 VAL A O 16
ATOM 8009 N N . GLY A 1 34 ? 5.284 6.221 0.484 1.00 1.00 34 GLY A N 16
ATOM 8010 C CA . GLY A 1 34 ? 6.675 6.166 0.892 1.00 1.00 34 GLY A CA 16
ATOM 8011 C C . GLY A 1 34 ? 6.850 6.231 2.388 1.00 1.00 34 GLY A C 16
ATOM 8012 O O . GLY A 1 34 ? 5.948 6.641 3.120 1.00 1.00 34 GLY A O 16
ATOM 8016 N N . VAL A 1 35 ? 8.022 5.821 2.831 1.00 1.00 35 VAL A N 16
ATOM 8017 C CA . VAL A 1 35 ? 8.360 5.816 4.241 1.00 1.00 35 VAL A CA 16
ATOM 8018 C C . VAL A 1 35 ? 8.359 7.229 4.814 1.00 1.00 35 VAL A C 16
ATOM 8019 O O . VAL A 1 35 ? 7.937 7.394 5.978 1.00 1.00 35 VAL A O 16
ATOM 8033 N N . ALA A 1 1 ? 1.515 -10.666 -15.858 1.00 1.00 1 ALA A N 17
ATOM 8034 C CA . ALA A 1 1 ? 2.860 -10.127 -15.529 1.00 1.00 1 ALA A CA 17
ATOM 8035 C C . ALA A 1 1 ? 2.955 -9.753 -14.054 1.00 1.00 1 ALA A C 17
ATOM 8036 O O . ALA A 1 1 ? 1.957 -9.770 -13.334 1.00 1.00 1 ALA A O 17
ATOM 8045 N N . ASP A 1 2 ? 4.162 -9.416 -13.611 1.00 1.00 2 ASP A N 17
ATOM 8046 C CA . ASP A 1 2 ? 4.387 -9.038 -12.221 1.00 1.00 2 ASP A CA 17
ATOM 8047 C C . ASP A 1 2 ? 3.886 -7.622 -11.954 1.00 1.00 2 ASP A C 17
ATOM 8048 O O . ASP A 1 2 ? 4.548 -6.643 -12.299 1.00 1.00 2 ASP A O 17
ATOM 8057 N N . ASP A 1 3 ? 2.713 -7.522 -11.337 1.00 1.00 3 ASP A N 17
ATOM 8058 C CA . ASP A 1 3 ? 2.123 -6.226 -11.023 1.00 1.00 3 ASP A CA 17
ATOM 8059 C C . ASP A 1 3 ? 1.648 -6.180 -9.575 1.00 1.00 3 ASP A C 17
ATOM 8060 O O . ASP A 1 3 ? 0.676 -5.498 -9.251 1.00 1.00 3 ASP A O 17
ATOM 8069 N N . ASP A 1 4 ? 2.340 -6.912 -8.707 1.00 1.00 4 ASP A N 17
ATOM 8070 C CA . ASP A 1 4 ? 1.993 -6.957 -7.298 1.00 1.00 4 ASP A CA 17
ATOM 8071 C C . ASP A 1 4 ? 2.259 -5.608 -6.633 1.00 1.00 4 ASP A C 17
ATOM 8072 O O . ASP A 1 4 ? 2.258 -4.570 -7.295 1.00 1.00 4 ASP A O 17
ATOM 8081 N N . CYS A 1 5 ? 2.486 -5.628 -5.324 1.00 1.00 5 CYS A N 17
ATOM 8082 C CA . CYS A 1 5 ? 2.753 -4.406 -4.575 1.00 1.00 5 CYS A CA 17
ATOM 8083 C C . CYS A 1 5 ? 1.592 -3.425 -4.700 1.00 1.00 5 CYS A C 17
ATOM 8084 O O . CYS A 1 5 ? 0.521 -3.776 -5.194 1.00 1.00 5 CYS A O 17
ATOM 8091 N N . LEU A 1 6 ? 1.812 -2.195 -4.248 1.00 1.00 6 LEU A N 17
ATOM 8092 C CA . LEU A 1 6 ? 0.783 -1.165 -4.310 1.00 1.00 6 LEU A CA 17
ATOM 8093 C C . LEU A 1 6 ? 1.399 0.231 -4.222 1.00 1.00 6 LEU A C 17
ATOM 8094 O O . LEU A 1 6 ? 1.731 0.700 -3.133 1.00 1.00 6 LEU A O 17
ATOM 8110 N N . PRO A 1 7 ? 1.559 0.920 -5.367 1.00 1.00 7 PRO A N 17
ATOM 8111 C CA . PRO A 1 7 ? 2.135 2.267 -5.398 1.00 1.00 7 PRO A CA 17
ATOM 8112 C C . PRO A 1 7 ? 1.295 3.269 -4.621 1.00 1.00 7 PRO A C 17
ATOM 8113 O O . PRO A 1 7 ? 0.195 2.956 -4.165 1.00 1.00 7 PRO A O 17
ATOM 8124 N N . ARG A 1 8 ? 1.829 4.471 -4.466 1.00 1.00 8 ARG A N 17
ATOM 8125 C CA . ARG A 1 8 ? 1.151 5.519 -3.740 1.00 1.00 8 ARG A CA 17
ATOM 8126 C C . ARG A 1 8 ? -0.081 6.001 -4.499 1.00 1.00 8 ARG A C 17
ATOM 8127 O O . ARG A 1 8 ? -0.069 7.069 -5.112 1.00 1.00 8 ARG A O 17
ATOM 8148 N N . GLY A 1 9 ? -1.144 5.204 -4.454 1.00 1.00 9 GLY A N 17
ATOM 8149 C CA . GLY A 1 9 ? -2.371 5.562 -5.141 1.00 1.00 9 GLY A CA 17
ATOM 8150 C C . GLY A 1 9 ? -3.546 4.701 -4.725 1.00 1.00 9 GLY A C 17
ATOM 8151 O O . GLY A 1 9 ? -4.666 5.191 -4.585 1.00 1.00 9 GLY A O 17
ATOM 8155 N N . SER A 1 10 ? -3.288 3.415 -4.528 1.00 1.00 10 SER A N 17
ATOM 8156 C CA . SER A 1 10 ? -4.331 2.478 -4.126 1.00 1.00 10 SER A CA 17
ATOM 8157 C C . SER A 1 10 ? -4.559 2.535 -2.619 1.00 1.00 10 SER A C 17
ATOM 8158 O O . SER A 1 10 ? -3.630 2.779 -1.850 1.00 1.00 10 SER A O 17
ATOM 8166 N N . LYS A 1 11 ? -5.802 2.312 -2.204 1.00 1.00 11 LYS A N 17
ATOM 8167 C CA . LYS A 1 11 ? -6.151 2.341 -0.793 1.00 1.00 11 LYS A CA 17
ATOM 8168 C C . LYS A 1 11 ? -5.549 1.150 -0.057 1.00 1.00 11 LYS A C 17
ATOM 8169 O O . LYS A 1 11 ? -4.994 0.242 -0.676 1.00 1.00 11 LYS A O 17
ATOM 8188 N N . CYS A 1 12 ? -5.658 1.159 1.268 1.00 1.00 12 CYS A N 17
ATOM 8189 C CA . CYS A 1 12 ? -5.119 0.077 2.083 1.00 1.00 12 CYS A CA 17
ATOM 8190 C C . CYS A 1 12 ? -5.749 0.065 3.473 1.00 1.00 12 CYS A C 17
ATOM 8191 O O . CYS A 1 12 ? -5.052 -0.056 4.481 1.00 1.00 12 CYS A O 17
ATOM 8198 N N . LEU A 1 13 ? -7.071 0.187 3.522 1.00 1.00 13 LEU A N 17
ATOM 8199 C CA . LEU A 1 13 ? -7.790 0.185 4.791 1.00 1.00 13 LEU A CA 17
ATOM 8200 C C . LEU A 1 13 ? -7.757 -1.202 5.427 1.00 1.00 13 LEU A C 17
ATOM 8201 O O . LEU A 1 13 ? -6.974 -1.456 6.342 1.00 1.00 13 LEU A O 17
ATOM 8217 N N . GLY A 1 14 ? -8.609 -2.096 4.935 1.00 1.00 14 GLY A N 17
ATOM 8218 C CA . GLY A 1 14 ? -8.658 -3.443 5.464 1.00 1.00 14 GLY A CA 17
ATOM 8219 C C . GLY A 1 14 ? -7.696 -4.381 4.763 1.00 1.00 14 GLY A C 17
ATOM 8220 O O . GLY A 1 14 ? -7.372 -5.449 5.281 1.00 1.00 14 GLY A O 17
ATOM 8224 N N . GLU A 1 15 ? -7.244 -3.979 3.578 1.00 1.00 15 GLU A N 17
ATOM 8225 C CA . GLU A 1 15 ? -6.318 -4.776 2.784 1.00 1.00 15 GLU A CA 17
ATOM 8226 C C . GLU A 1 15 ? -5.228 -5.415 3.636 1.00 1.00 15 GLU A C 17
ATOM 8227 O O . GLU A 1 15 ? -4.471 -4.726 4.320 1.00 1.00 15 GLU A O 17
ATOM 8239 N N . ASN A 1 16 ? -5.147 -6.737 3.570 1.00 1.00 16 ASN A N 17
ATOM 8240 C CA . ASN A 1 16 ? -4.141 -7.478 4.311 1.00 1.00 16 ASN A CA 17
ATOM 8241 C C . ASN A 1 16 ? -2.902 -7.711 3.449 1.00 1.00 16 ASN A C 17
ATOM 8242 O O . ASN A 1 16 ? -1.903 -8.256 3.918 1.00 1.00 16 ASN A O 17
ATOM 8253 N N . LYS A 1 17 ? -2.973 -7.294 2.184 1.00 1.00 17 LYS A N 17
ATOM 8254 C CA . LYS A 1 17 ? -1.854 -7.459 1.264 1.00 1.00 17 LYS A CA 17
ATOM 8255 C C . LYS A 1 17 ? -0.700 -6.535 1.640 1.00 1.00 17 LYS A C 17
ATOM 8256 O O . LYS A 1 17 ? -0.877 -5.582 2.399 1.00 1.00 17 LYS A O 17
ATOM 8275 N N . GLN A 1 18 ? 0.481 -6.825 1.105 1.00 1.00 18 GLN A N 17
ATOM 8276 C CA . GLN A 1 18 ? 1.665 -6.020 1.385 1.00 1.00 18 GLN A CA 17
ATOM 8277 C C . GLN A 1 18 ? 2.225 -5.413 0.103 1.00 1.00 18 GLN A C 17
ATOM 8278 O O . GLN A 1 18 ? 2.340 -6.090 -0.918 1.00 1.00 18 GLN A O 17
ATOM 8292 N N . CYS A 1 19 ? 2.575 -4.132 0.164 1.00 1.00 19 CYS A N 17
ATOM 8293 C CA . CYS A 1 19 ? 3.125 -3.434 -0.991 1.00 1.00 19 CYS A CA 17
ATOM 8294 C C . CYS A 1 19 ? 4.529 -3.939 -1.311 1.00 1.00 19 CYS A C 17
ATOM 8295 O O . CYS A 1 19 ? 4.960 -4.970 -0.794 1.00 1.00 19 CYS A O 17
ATOM 8302 N N . CYS A 1 20 ? 5.238 -3.211 -2.168 1.00 1.00 20 CYS A N 17
ATOM 8303 C CA . CYS A 1 20 ? 6.592 -3.591 -2.555 1.00 1.00 20 CYS A CA 17
ATOM 8304 C C . CYS A 1 20 ? 7.563 -3.411 -1.393 1.00 1.00 20 CYS A C 17
ATOM 8305 O O . CYS A 1 20 ? 7.199 -2.887 -0.340 1.00 1.00 20 CYS A O 17
ATOM 8312 N N . LYS A 1 21 ? 8.800 -3.853 -1.593 1.00 1.00 21 LYS A N 17
ATOM 8313 C CA . LYS A 1 21 ? 9.827 -3.749 -0.567 1.00 1.00 21 LYS A CA 17
ATOM 8314 C C . LYS A 1 21 ? 10.246 -2.298 -0.354 1.00 1.00 21 LYS A C 17
ATOM 8315 O O . LYS A 1 21 ? 10.727 -1.639 -1.276 1.00 1.00 21 LYS A O 17
ATOM 8334 N N . GLY A 1 22 ? 10.061 -1.808 0.867 1.00 1.00 22 GLY A N 17
ATOM 8335 C CA . GLY A 1 22 ? 10.427 -0.438 1.180 1.00 1.00 22 GLY A CA 17
ATOM 8336 C C . GLY A 1 22 ? 9.219 0.447 1.418 1.00 1.00 22 GLY A C 17
ATOM 8337 O O . GLY A 1 22 ? 9.332 1.511 2.027 1.00 1.00 22 GLY A O 17
ATOM 8341 N N . THR A 1 23 ? 8.060 0.009 0.936 1.00 1.00 23 THR A N 17
ATOM 8342 C CA . THR A 1 23 ? 6.830 0.769 1.097 1.00 1.00 23 THR A CA 17
ATOM 8343 C C . THR A 1 23 ? 6.070 0.325 2.341 1.00 1.00 23 THR A C 17
ATOM 8344 O O . THR A 1 23 ? 6.360 -0.721 2.922 1.00 1.00 23 THR A O 17
ATOM 8355 N N . THR A 1 24 ? 5.095 1.131 2.739 1.00 1.00 24 THR A N 17
ATOM 8356 C CA . THR A 1 24 ? 4.281 0.832 3.913 1.00 1.00 24 THR A CA 17
ATOM 8357 C C . THR A 1 24 ? 2.836 1.254 3.693 1.00 1.00 24 THR A C 17
ATOM 8358 O O . THR A 1 24 ? 2.558 2.241 3.011 1.00 1.00 24 THR A O 17
ATOM 8369 N N . CYS A 1 25 ? 1.922 0.493 4.276 1.00 1.00 25 CYS A N 17
ATOM 8370 C CA . CYS A 1 25 ? 0.497 0.773 4.153 1.00 1.00 25 CYS A CA 17
ATOM 8371 C C . CYS A 1 25 ? -0.019 1.519 5.379 1.00 1.00 25 CYS A C 17
ATOM 8372 O O . CYS A 1 25 ? 0.316 1.175 6.513 1.00 1.00 25 CYS A O 17
ATOM 8379 N N . MET A 1 26 ? -0.833 2.544 5.146 1.00 1.00 26 MET A N 17
ATOM 8380 C CA . MET A 1 26 ? -1.391 3.337 6.231 1.00 1.00 26 MET A CA 17
ATOM 8381 C C . MET A 1 26 ? -2.859 2.994 6.461 1.00 1.00 26 MET A C 17
ATOM 8382 O O . MET A 1 26 ? -3.637 2.883 5.514 1.00 1.00 26 MET A O 17
ATOM 8396 N N . PHE A 1 27 ? -3.228 2.823 7.725 1.00 1.00 27 PHE A N 17
ATOM 8397 C CA . PHE A 1 27 ? -4.592 2.488 8.086 1.00 1.00 27 PHE A CA 17
ATOM 8398 C C . PHE A 1 27 ? -5.496 3.712 8.029 1.00 1.00 27 PHE A C 17
ATOM 8399 O O . PHE A 1 27 ? -6.533 3.707 7.367 1.00 1.00 27 PHE A O 17
ATOM 8416 N N . TYR A 1 28 ? -5.093 4.754 8.739 1.00 1.00 28 TYR A N 17
ATOM 8417 C CA . TYR A 1 28 ? -5.863 5.993 8.793 1.00 1.00 28 TYR A CA 17
ATOM 8418 C C . TYR A 1 28 ? -5.834 6.727 7.456 1.00 1.00 28 TYR A C 17
ATOM 8419 O O . TYR A 1 28 ? -6.832 7.316 7.042 1.00 1.00 28 TYR A O 17
ATOM 8437 N N . ALA A 1 29 ? -4.694 6.679 6.775 1.00 1.00 29 ALA A N 17
ATOM 8438 C CA . ALA A 1 29 ? -4.558 7.332 5.481 1.00 1.00 29 ALA A CA 17
ATOM 8439 C C . ALA A 1 29 ? -5.364 6.584 4.433 1.00 1.00 29 ALA A C 17
ATOM 8440 O O . ALA A 1 29 ? -5.866 7.172 3.476 1.00 1.00 29 ALA A O 17
ATOM 8447 N N . ASN A 1 30 ? -5.484 5.276 4.631 1.00 1.00 30 ASN A N 17
ATOM 8448 C CA . ASN A 1 30 ? -6.233 4.427 3.711 1.00 1.00 30 ASN A CA 17
ATOM 8449 C C . ASN A 1 30 ? -5.592 4.430 2.326 1.00 1.00 30 ASN A C 17
ATOM 8450 O O . ASN A 1 30 ? -6.274 4.583 1.313 1.00 1.00 30 ASN A O 17
ATOM 8461 N N . ARG A 1 31 ? -4.275 4.259 2.289 1.00 1.00 31 ARG A N 17
ATOM 8462 C CA . ARG A 1 31 ? -3.543 4.241 1.030 1.00 1.00 31 ARG A CA 17
ATOM 8463 C C . ARG A 1 31 ? -2.074 3.908 1.257 1.00 1.00 31 ARG A C 17
ATOM 8464 O O . ARG A 1 31 ? -1.440 4.440 2.169 1.00 1.00 31 ARG A O 17
ATOM 8485 N N . CYS A 1 32 ? -1.537 3.026 0.421 1.00 1.00 32 CYS A N 17
ATOM 8486 C CA . CYS A 1 32 ? -0.140 2.624 0.532 1.00 1.00 32 CYS A CA 17
ATOM 8487 C C . CYS A 1 32 ? 0.787 3.779 0.170 1.00 1.00 32 CYS A C 17
ATOM 8488 O O . CYS A 1 32 ? 0.403 4.690 -0.563 1.00 1.00 32 CYS A O 17
ATOM 8495 N N . VAL A 1 33 ? 2.011 3.731 0.685 1.00 1.00 33 VAL A N 17
ATOM 8496 C CA . VAL A 1 33 ? 2.996 4.761 0.418 1.00 1.00 33 VAL A CA 17
ATOM 8497 C C . VAL A 1 33 ? 4.411 4.221 0.593 1.00 1.00 33 VAL A C 17
ATOM 8498 O O . VAL A 1 33 ? 4.622 3.217 1.272 1.00 1.00 33 VAL A O 17
ATOM 8511 N N . GLY A 1 34 ? 5.378 4.892 -0.024 1.00 1.00 34 GLY A N 17
ATOM 8512 C CA . GLY A 1 34 ? 6.756 4.464 0.078 1.00 1.00 34 GLY A CA 17
ATOM 8513 C C . GLY A 1 34 ? 7.713 5.606 0.303 1.00 1.00 34 GLY A C 17
ATOM 8514 O O . GLY A 1 34 ? 7.390 6.769 0.061 1.00 1.00 34 GLY A O 17
ATOM 8518 N N . VAL A 1 35 ? 8.896 5.257 0.770 1.00 1.00 35 VAL A N 17
ATOM 8519 C CA . VAL A 1 35 ? 9.938 6.227 1.045 1.00 1.00 35 VAL A CA 17
ATOM 8520 C C . VAL A 1 35 ? 10.376 6.943 -0.229 1.00 1.00 35 VAL A C 17
ATOM 8521 O O . VAL A 1 35 ? 10.557 8.178 -0.179 1.00 1.00 35 VAL A O 17
ATOM 8535 N N . ALA A 1 1 ? 3.919 -12.824 -6.751 1.00 1.00 1 ALA A N 18
ATOM 8536 C CA . ALA A 1 1 ? 5.086 -12.051 -7.252 1.00 1.00 1 ALA A CA 18
ATOM 8537 C C . ALA A 1 1 ? 4.978 -10.582 -6.859 1.00 1.00 1 ALA A C 18
ATOM 8538 O O . ALA A 1 1 ? 4.006 -10.167 -6.228 1.00 1.00 1 ALA A O 18
ATOM 8547 N N . ASP A 1 2 ? 5.984 -9.799 -7.236 1.00 1.00 2 ASP A N 18
ATOM 8548 C CA . ASP A 1 2 ? 6.002 -8.375 -6.922 1.00 1.00 2 ASP A CA 18
ATOM 8549 C C . ASP A 1 2 ? 5.657 -7.543 -8.153 1.00 1.00 2 ASP A C 18
ATOM 8550 O O . ASP A 1 2 ? 6.193 -6.452 -8.348 1.00 1.00 2 ASP A O 18
ATOM 8559 N N . ASP A 1 3 ? 4.757 -8.065 -8.981 1.00 1.00 3 ASP A N 18
ATOM 8560 C CA . ASP A 1 3 ? 4.340 -7.370 -10.193 1.00 1.00 3 ASP A CA 18
ATOM 8561 C C . ASP A 1 3 ? 3.191 -6.410 -9.902 1.00 1.00 3 ASP A C 18
ATOM 8562 O O . ASP A 1 3 ? 3.227 -5.245 -10.299 1.00 1.00 3 ASP A O 18
ATOM 8571 N N . ASP A 1 4 ? 2.173 -6.906 -9.206 1.00 1.00 4 ASP A N 18
ATOM 8572 C CA . ASP A 1 4 ? 1.016 -6.106 -8.860 1.00 1.00 4 ASP A CA 18
ATOM 8573 C C . ASP A 1 4 ? 1.418 -4.876 -8.053 1.00 1.00 4 ASP A C 18
ATOM 8574 O O . ASP A 1 4 ? 1.504 -3.770 -8.587 1.00 1.00 4 ASP A O 18
ATOM 8583 N N . CYS A 1 5 ? 1.663 -5.077 -6.766 1.00 1.00 5 CYS A N 18
ATOM 8584 C CA . CYS A 1 5 ? 2.056 -3.988 -5.880 1.00 1.00 5 CYS A CA 18
ATOM 8585 C C . CYS A 1 5 ? 1.003 -2.887 -5.864 1.00 1.00 5 CYS A C 18
ATOM 8586 O O . CYS A 1 5 ? -0.094 -3.056 -6.397 1.00 1.00 5 CYS A O 18
ATOM 8593 N N . LEU A 1 6 ? 1.345 -1.759 -5.250 1.00 1.00 6 LEU A N 18
ATOM 8594 C CA . LEU A 1 6 ? 0.429 -0.630 -5.166 1.00 1.00 6 LEU A CA 18
ATOM 8595 C C . LEU A 1 6 ? 1.186 0.671 -4.900 1.00 1.00 6 LEU A C 18
ATOM 8596 O O . LEU A 1 6 ? 1.576 0.947 -3.765 1.00 1.00 6 LEU A O 18
ATOM 8612 N N . PRO A 1 7 ? 1.403 1.494 -5.942 1.00 1.00 7 PRO A N 18
ATOM 8613 C CA . PRO A 1 7 ? 2.113 2.769 -5.802 1.00 1.00 7 PRO A CA 18
ATOM 8614 C C . PRO A 1 7 ? 1.385 3.733 -4.879 1.00 1.00 7 PRO A C 18
ATOM 8615 O O . PRO A 1 7 ? 0.267 3.467 -4.438 1.00 1.00 7 PRO A O 18
ATOM 8626 N N . ARG A 1 8 ? 2.035 4.848 -4.583 1.00 1.00 8 ARG A N 18
ATOM 8627 C CA . ARG A 1 8 ? 1.472 5.849 -3.709 1.00 1.00 8 ARG A CA 18
ATOM 8628 C C . ARG A 1 8 ? 0.281 6.538 -4.364 1.00 1.00 8 ARG A C 18
ATOM 8629 O O . ARG A 1 8 ? 0.398 7.649 -4.881 1.00 1.00 8 ARG A O 18
ATOM 8650 N N . GLY A 1 9 ? -0.866 5.867 -4.338 1.00 1.00 9 GLY A N 18
ATOM 8651 C CA . GLY A 1 9 ? -2.067 6.426 -4.932 1.00 1.00 9 GLY A CA 18
ATOM 8652 C C . GLY A 1 9 ? -3.318 5.662 -4.552 1.00 1.00 9 GLY A C 18
ATOM 8653 O O . GLY A 1 9 ? -4.373 6.257 -4.327 1.00 1.00 9 GLY A O 18
ATOM 8657 N N . SER A 1 10 ? -3.203 4.343 -4.479 1.00 1.00 10 SER A N 18
ATOM 8658 C CA . SER A 1 10 ? -4.334 3.495 -4.124 1.00 1.00 10 SER A CA 18
ATOM 8659 C C . SER A 1 10 ? -4.474 3.380 -2.609 1.00 1.00 10 SER A C 18
ATOM 8660 O O . SER A 1 10 ? -3.482 3.400 -1.881 1.00 1.00 10 SER A O 18
ATOM 8668 N N . LYS A 1 11 ? -5.713 3.263 -2.142 1.00 1.00 11 LYS A N 18
ATOM 8669 C CA . LYS A 1 11 ? -5.985 3.148 -0.719 1.00 1.00 11 LYS A CA 18
ATOM 8670 C C . LYS A 1 11 ? -5.513 1.804 -0.178 1.00 1.00 11 LYS A C 18
ATOM 8671 O O . LYS A 1 11 ? -5.091 0.931 -0.935 1.00 1.00 11 LYS A O 18
ATOM 8690 N N . CYS A 1 12 ? -5.585 1.648 1.139 1.00 1.00 12 CYS A N 18
ATOM 8691 C CA . CYS A 1 12 ? -5.163 0.411 1.786 1.00 1.00 12 CYS A CA 18
ATOM 8692 C C . CYS A 1 12 ? -5.931 0.183 3.085 1.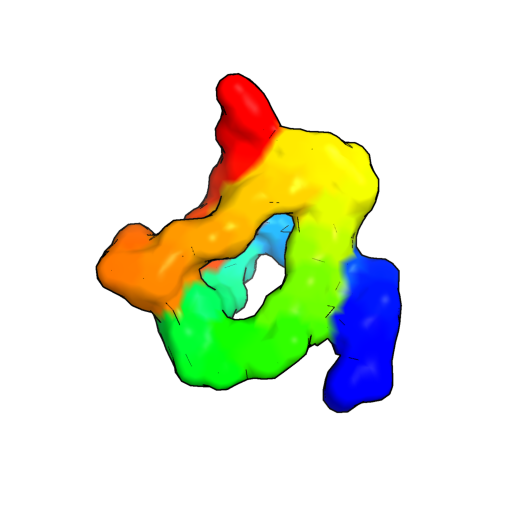00 1.00 12 CYS A C 18
ATOM 8693 O O . CYS A 1 12 ? -5.367 -0.272 4.080 1.00 1.00 12 CYS A O 18
ATOM 8700 N N . LEU A 1 13 ? -7.223 0.499 3.070 1.00 1.00 13 LEU A N 18
ATOM 8701 C CA . LEU A 1 13 ? -8.063 0.324 4.248 1.00 1.00 13 LEU A CA 18
ATOM 8702 C C . LEU A 1 13 ? -8.287 -1.159 4.535 1.00 1.00 13 LEU A C 18
ATOM 8703 O O . LEU A 1 13 ? -7.619 -1.741 5.389 1.00 1.00 13 LEU A O 18
ATOM 8719 N N . GLY A 1 14 ? -9.226 -1.766 3.816 1.00 1.00 14 GLY A N 18
ATOM 8720 C CA . GLY A 1 14 ? -9.512 -3.172 4.008 1.00 1.00 14 GLY A CA 18
ATOM 8721 C C . GLY A 1 14 ? -8.657 -4.062 3.128 1.00 1.00 14 GLY A C 18
ATOM 8722 O O . GLY A 1 14 ? -8.526 -5.259 3.384 1.00 1.00 14 GLY A O 18
ATOM 8726 N N . GLU A 1 15 ? -8.079 -3.474 2.086 1.00 1.00 15 GLU A N 18
ATOM 8727 C CA . GLU A 1 15 ? -7.235 -4.203 1.151 1.00 1.00 15 GLU A CA 18
ATOM 8728 C C . GLU A 1 15 ? -6.261 -5.135 1.859 1.00 1.00 15 GLU A C 18
ATOM 8729 O O . GLU A 1 15 ? -5.510 -4.718 2.741 1.00 1.00 15 GLU A O 18
ATOM 8741 N N . ASN A 1 16 ? -6.266 -6.394 1.443 1.00 1.00 16 ASN A N 18
ATOM 8742 C CA . ASN A 1 16 ? -5.372 -7.388 2.008 1.00 1.00 16 ASN A CA 18
ATOM 8743 C C . ASN A 1 16 ? -4.118 -7.525 1.147 1.00 1.00 16 ASN A C 18
ATOM 8744 O O . ASN A 1 16 ? -3.191 -8.255 1.497 1.00 1.00 16 ASN A O 18
ATOM 8755 N N . LYS A 1 17 ? -4.096 -6.814 0.018 1.00 1.00 17 LYS A N 18
ATOM 8756 C CA . LYS A 1 17 ? -2.956 -6.857 -0.889 1.00 1.00 17 LYS A CA 18
ATOM 8757 C C . LYS A 1 17 ? -1.747 -6.158 -0.278 1.00 1.00 17 LYS A C 18
ATOM 8758 O O . LYS A 1 17 ? -1.874 -5.404 0.687 1.00 1.00 17 LYS A O 18
ATOM 8777 N N . GLN A 1 18 ? -0.574 -6.412 -0.848 1.00 1.00 18 GLN A N 18
ATOM 8778 C CA . GLN A 1 18 ? 0.661 -5.806 -0.363 1.00 1.00 18 GLN A CA 18
ATOM 8779 C C . GLN A 1 18 ? 1.357 -5.027 -1.473 1.00 1.00 18 GLN A C 18
ATOM 8780 O O . GLN A 1 18 ? 1.421 -5.479 -2.617 1.00 1.00 18 GLN A O 18
ATOM 8794 N N . CYS A 1 19 ? 1.877 -3.853 -1.130 1.00 1.00 19 CYS A N 18
ATOM 8795 C CA . CYS A 1 19 ? 2.569 -3.011 -2.100 1.00 1.00 19 CYS A CA 18
ATOM 8796 C C . CYS A 1 19 ? 3.902 -3.632 -2.506 1.00 1.00 19 CYS A C 18
ATOM 8797 O O . CYS A 1 19 ? 4.266 -4.708 -2.030 1.00 1.00 19 CYS A O 18
ATOM 8804 N N . CYS A 1 20 ? 4.624 -2.950 -3.388 1.00 1.00 20 CYS A N 18
ATOM 8805 C CA . CYS A 1 20 ? 5.916 -3.438 -3.858 1.00 1.00 20 CYS A CA 18
ATOM 8806 C C . CYS A 1 20 ? 6.962 -3.366 -2.750 1.00 1.00 20 CYS A C 18
ATOM 8807 O O . CYS A 1 20 ? 6.695 -2.860 -1.660 1.00 1.00 20 CYS A O 18
ATOM 8814 N N . LYS A 1 21 ? 8.152 -3.880 -3.039 1.00 1.00 21 LYS A N 18
ATOM 8815 C CA . LYS A 1 21 ? 9.240 -3.882 -2.074 1.00 1.00 21 LYS A CA 18
ATOM 8816 C C . LYS A 1 21 ? 9.789 -2.475 -1.861 1.00 1.00 21 LYS A C 18
ATOM 8817 O O . LYS A 1 21 ? 10.258 -1.832 -2.800 1.00 1.00 21 LYS A O 18
ATOM 8836 N N . GLY A 1 22 ? 9.729 -2.004 -0.619 1.00 1.00 22 GLY A N 18
ATOM 8837 C CA . GLY A 1 22 ? 10.225 -0.676 -0.305 1.00 1.00 22 GLY A CA 18
ATOM 8838 C C . GLY A 1 22 ? 9.126 0.264 0.151 1.00 1.00 22 GLY A C 18
ATOM 8839 O O . GLY A 1 22 ? 9.391 1.254 0.832 1.00 1.00 22 GLY A O 18
ATOM 8843 N N . THR A 1 23 ? 7.890 -0.044 -0.229 1.00 1.00 23 THR A N 18
ATOM 8844 C CA . THR A 1 23 ? 6.751 0.782 0.142 1.00 1.00 23 THR A CA 18
ATOM 8845 C C . THR A 1 23 ? 6.046 0.224 1.372 1.00 1.00 23 THR A C 18
ATOM 8846 O O . THR A 1 23 ? 6.284 -0.913 1.779 1.00 1.00 23 THR A O 18
ATOM 8857 N N . THR A 1 24 ? 5.177 1.038 1.957 1.00 1.00 24 THR A N 18
ATOM 8858 C CA . THR A 1 24 ? 4.429 0.639 3.143 1.00 1.00 24 THR A CA 18
ATOM 8859 C C . THR A 1 24 ? 2.989 1.137 3.069 1.00 1.00 24 THR A C 18
ATOM 8860 O O . THR A 1 24 ? 2.731 2.257 2.627 1.00 1.00 24 THR A O 18
ATOM 8871 N N . CYS A 1 25 ? 2.056 0.297 3.503 1.00 1.00 25 CYS A N 18
ATOM 8872 C CA . CYS A 1 25 ? 0.641 0.651 3.484 1.00 1.00 25 CYS A CA 18
ATOM 8873 C C . CYS A 1 25 ? 0.161 1.052 4.876 1.00 1.00 25 CYS A C 18
ATOM 8874 O O . CYS A 1 25 ? 0.426 0.359 5.858 1.00 1.00 25 CYS A O 18
ATOM 8881 N N . MET A 1 26 ? -0.548 2.174 4.952 1.00 1.00 26 MET A N 18
ATOM 8882 C CA . MET A 1 26 ? -1.065 2.664 6.224 1.00 1.00 26 MET A CA 18
ATOM 8883 C C . MET A 1 26 ? -2.513 2.225 6.430 1.00 1.00 26 MET A C 18
ATOM 8884 O O . MET A 1 26 ? -3.338 2.327 5.523 1.00 1.00 26 MET A O 18
ATOM 8898 N N . PHE A 1 27 ? -2.809 1.729 7.627 1.00 1.00 27 PHE A N 18
ATOM 8899 C CA . PHE A 1 27 ? -4.147 1.265 7.956 1.00 1.00 27 PHE A CA 18
ATOM 8900 C C . PHE A 1 27 ? -5.114 2.428 8.130 1.00 1.00 27 PHE A C 18
ATOM 8901 O O . PHE A 1 27 ? -6.151 2.496 7.470 1.00 1.00 27 PHE A O 18
ATOM 8918 N N . TYR A 1 28 ? -4.768 3.331 9.031 1.00 1.00 28 TYR A N 18
ATOM 8919 C CA . TYR A 1 28 ? -5.602 4.495 9.316 1.00 1.00 28 TYR A CA 18
ATOM 8920 C C . TYR A 1 28 ? -5.599 5.476 8.147 1.00 1.00 28 TYR A C 18
ATOM 8921 O O . TYR A 1 28 ? -6.648 5.987 7.752 1.00 1.00 28 TYR A O 18
ATOM 8939 N N . ALA A 1 29 ? -4.421 5.725 7.589 1.00 1.00 29 ALA A N 18
ATOM 8940 C CA . ALA A 1 29 ? -4.290 6.631 6.456 1.00 1.00 29 ALA A CA 18
ATOM 8941 C C . ALA A 1 29 ? -4.882 6.001 5.205 1.00 1.00 29 ALA A C 18
ATOM 8942 O O . ALA A 1 29 ? -5.202 6.690 4.237 1.00 1.00 29 ALA A O 18
ATOM 8949 N N . ASN A 1 30 ? -5.026 4.678 5.245 1.00 1.00 30 ASN A N 18
ATOM 8950 C CA . ASN A 1 30 ? -5.581 3.918 4.134 1.00 1.00 30 ASN A CA 18
ATOM 8951 C C . ASN A 1 30 ? -5.046 4.421 2.794 1.00 1.00 30 ASN A C 18
ATOM 8952 O O . ASN A 1 30 ? -5.786 4.974 1.980 1.00 1.00 30 ASN A O 18
ATOM 8963 N N . ARG A 1 31 ? -3.751 4.222 2.577 1.00 1.00 31 ARG A N 18
ATOM 8964 C CA . ARG A 1 31 ? -3.100 4.648 1.344 1.00 1.00 31 ARG A CA 18
ATOM 8965 C C . ARG A 1 31 ? -1.621 4.280 1.370 1.00 1.00 31 ARG A C 18
ATOM 8966 O O . ARG A 1 31 ? -0.896 4.652 2.292 1.00 1.00 31 ARG A O 18
ATOM 8987 N N . CYS A 1 32 ? -1.178 3.543 0.357 1.00 1.00 32 CYS A N 18
ATOM 8988 C CA . CYS A 1 32 ? 0.217 3.126 0.276 1.00 1.00 32 CYS A CA 18
ATOM 8989 C C . CYS A 1 32 ? 1.147 4.333 0.253 1.00 1.00 32 CYS A C 18
ATOM 8990 O O . CYS A 1 32 ? 0.780 5.405 -0.228 1.00 1.00 32 CYS A O 18
ATOM 8997 N N . VAL A 1 33 ? 2.352 4.150 0.778 1.00 1.00 33 VAL A N 18
ATOM 8998 C CA . VAL A 1 33 ? 3.337 5.215 0.822 1.00 1.00 33 VAL A CA 18
ATOM 8999 C C . VAL A 1 33 ? 4.724 4.674 1.159 1.00 1.00 33 VAL A C 18
ATOM 9000 O O . VAL A 1 33 ? 4.856 3.598 1.741 1.00 1.00 33 VAL A O 18
ATOM 9013 N N . GLY A 1 34 ? 5.753 5.429 0.789 1.00 1.00 34 GLY A N 18
ATOM 9014 C CA . GLY A 1 34 ? 7.115 5.009 1.060 1.00 1.00 34 GLY A CA 18
ATOM 9015 C C . GLY A 1 34 ? 7.384 4.806 2.530 1.00 1.00 34 GLY A C 18
ATOM 9016 O O . GLY A 1 34 ? 6.644 5.287 3.387 1.00 1.00 34 GLY A O 18
ATOM 9020 N N . VAL A 1 35 ? 8.454 4.085 2.808 1.00 1.00 35 VAL A N 18
ATOM 9021 C CA . VAL A 1 35 ? 8.855 3.795 4.179 1.00 1.00 35 VAL A CA 18
ATOM 9022 C C . VAL A 1 35 ? 9.309 5.062 4.898 1.00 1.00 35 VAL A C 18
ATOM 9023 O O . VAL A 1 35 ? 8.945 5.233 6.080 1.00 1.00 35 VAL A O 18
ATOM 9037 N N . ALA A 1 1 ? 11.384 -9.266 -11.744 1.00 1.00 1 ALA A N 19
ATOM 9038 C CA . ALA A 1 1 ? 10.069 -9.405 -11.067 1.00 1.00 1 ALA A CA 19
ATOM 9039 C C . ALA A 1 1 ? 9.367 -8.056 -10.951 1.00 1.00 1 ALA A C 19
ATOM 9040 O O . ALA A 1 1 ? 9.823 -7.168 -10.230 1.00 1.00 1 ALA A O 19
ATOM 9049 N N . ASP A 1 2 ? 8.257 -7.909 -11.666 1.00 1.00 2 ASP A N 19
ATOM 9050 C CA . ASP A 1 2 ? 7.492 -6.668 -11.643 1.00 1.00 2 ASP A CA 19
ATOM 9051 C C . ASP A 1 2 ? 6.208 -6.835 -10.838 1.00 1.00 2 ASP A C 19
ATOM 9052 O O . ASP A 1 2 ? 5.139 -7.078 -11.398 1.00 1.00 2 ASP A O 19
ATOM 9061 N N . ASP A 1 3 ? 6.320 -6.701 -9.520 1.00 1.00 3 ASP A N 19
ATOM 9062 C CA . ASP A 1 3 ? 5.167 -6.837 -8.637 1.00 1.00 3 ASP A CA 19
ATOM 9063 C C . ASP A 1 3 ? 4.348 -5.551 -8.610 1.00 1.00 3 ASP A C 19
ATOM 9064 O O . ASP A 1 3 ? 4.848 -4.493 -8.227 1.00 1.00 3 ASP A O 19
ATOM 9073 N N . ASP A 1 4 ? 3.088 -5.649 -9.021 1.00 1.00 4 ASP A N 19
ATOM 9074 C CA . ASP A 1 4 ? 2.198 -4.506 -9.048 1.00 1.00 4 ASP A CA 19
ATOM 9075 C C . ASP A 1 4 ? 1.950 -3.968 -7.645 1.00 1.00 4 ASP A C 19
ATOM 9076 O O . ASP A 1 4 ? 2.373 -2.863 -7.305 1.00 1.00 4 ASP A O 19
ATOM 9085 N N . CYS A 1 5 ? 1.261 -4.759 -6.840 1.00 1.00 5 CYS A N 19
ATOM 9086 C CA . CYS A 1 5 ? 0.946 -4.377 -5.469 1.00 1.00 5 CYS A CA 19
ATOM 9087 C C . CYS A 1 5 ? 0.150 -3.075 -5.435 1.00 1.00 5 CYS A C 19
ATOM 9088 O O . CYS A 1 5 ? -0.400 -2.647 -6.450 1.00 1.00 5 CYS A O 19
ATOM 9095 N N . LEU A 1 6 ? 0.091 -2.451 -4.262 1.00 1.00 6 LEU A N 19
ATOM 9096 C CA . LEU A 1 6 ? -0.639 -1.204 -4.097 1.00 1.00 6 LEU A CA 19
ATOM 9097 C C . LEU A 1 6 ? 0.292 0.002 -4.218 1.00 1.00 6 LEU A C 19
ATOM 9098 O O . LEU A 1 6 ? 0.977 0.362 -3.261 1.00 1.00 6 LEU A O 19
ATOM 9114 N N . PRO A 1 7 ? 0.324 0.652 -5.396 1.00 1.00 7 PRO A N 19
ATOM 9115 C CA . PRO A 1 7 ? 1.172 1.826 -5.622 1.00 1.00 7 PRO A CA 19
ATOM 9116 C C . PRO A 1 7 ? 0.783 2.990 -4.726 1.00 1.00 7 PRO A C 19
ATOM 9117 O O . PRO A 1 7 ? -0.212 2.931 -4.005 1.00 1.00 7 PRO A O 19
ATOM 9128 N N . ARG A 1 8 ? 1.585 4.042 -4.772 1.00 1.00 8 ARG A N 19
ATOM 9129 C CA . ARG A 1 8 ? 1.346 5.216 -3.966 1.00 1.00 8 ARG A CA 19
ATOM 9130 C C . ARG A 1 8 ? 0.097 5.954 -4.435 1.00 1.00 8 ARG A C 19
ATOM 9131 O O . ARG A 1 8 ? 0.183 7.026 -5.036 1.00 1.00 8 ARG A O 19
ATOM 9152 N N . GLY A 1 9 ? -1.065 5.370 -4.157 1.00 1.00 9 GLY A N 19
ATOM 9153 C CA . GLY A 1 9 ? -2.319 5.982 -4.557 1.00 1.00 9 GLY A CA 19
ATOM 9154 C C . GLY A 1 9 ? -3.524 5.136 -4.197 1.00 1.00 9 GLY A C 19
ATOM 9155 O O . GLY A 1 9 ? -4.590 5.666 -3.882 1.00 1.00 9 GLY A O 19
ATOM 9159 N N . SER A 1 10 ? -3.358 3.819 -4.245 1.00 1.00 10 SER A N 19
ATOM 9160 C CA . SER A 1 10 ? -4.443 2.900 -3.922 1.00 1.00 10 SER A CA 19
ATOM 9161 C C . SER A 1 10 ? -4.620 2.773 -2.412 1.00 1.00 10 SER A C 19
ATOM 9162 O O . SER A 1 10 ? -3.643 2.668 -1.670 1.00 1.00 10 SER A O 19
ATOM 9170 N N . LYS A 1 11 ? -5.871 2.784 -1.965 1.00 1.00 11 LYS A N 19
ATOM 9171 C CA . LYS A 1 11 ? -6.177 2.672 -0.548 1.00 1.00 11 LYS A CA 19
ATOM 9172 C C . LYS A 1 11 ? -5.863 1.272 -0.032 1.00 1.00 11 LYS A C 19
ATOM 9173 O O . LYS A 1 11 ? -5.932 0.296 -0.780 1.00 1.00 11 LYS A O 19
ATOM 9192 N N . CYS A 1 12 ? -5.518 1.177 1.248 1.00 1.00 12 CYS A N 19
ATOM 9193 C CA . CYS A 1 12 ? -5.193 -0.109 1.854 1.00 1.00 12 CYS A CA 19
ATOM 9194 C C . CYS A 1 12 ? -5.687 -0.181 3.297 1.00 1.00 12 CYS A C 19
ATOM 9195 O O . CYS A 1 12 ? -5.030 -0.766 4.158 1.00 1.00 12 CYS A O 19
ATOM 9202 N N . LEU A 1 13 ? -6.849 0.410 3.554 1.00 1.00 13 LEU A N 19
ATOM 9203 C CA . LEU A 1 13 ? -7.425 0.402 4.894 1.00 1.00 13 LEU A CA 19
ATOM 9204 C C . LEU A 1 13 ? -7.888 -1.003 5.270 1.00 1.00 13 LEU A C 19
ATOM 9205 O O . LEU A 1 13 ? -7.225 -1.700 6.038 1.00 1.00 13 LEU A O 19
ATOM 9221 N N . GLY A 1 14 ? -9.025 -1.415 4.720 1.00 1.00 14 GLY A N 19
ATOM 9222 C CA . GLY A 1 14 ? -9.551 -2.734 5.005 1.00 1.00 14 GLY A CA 19
ATOM 9223 C C . GLY A 1 14 ? -8.983 -3.797 4.086 1.00 1.00 14 GLY A C 19
ATOM 9224 O O . GLY A 1 14 ? -9.024 -4.987 4.398 1.00 1.00 14 GLY A O 19
ATOM 9228 N N . GLU A 1 15 ? -8.457 -3.361 2.947 1.00 1.00 15 GLU A N 19
ATOM 9229 C CA . GLU A 1 15 ? -7.876 -4.260 1.960 1.00 1.00 15 GLU A CA 19
ATOM 9230 C C . GLU A 1 15 ? -7.017 -5.343 2.599 1.00 1.00 15 GLU A C 19
ATOM 9231 O O . GLU A 1 15 ? -6.183 -5.066 3.461 1.00 1.00 15 GLU A O 19
ATOM 9243 N N . ASN A 1 16 ? -7.215 -6.574 2.146 1.00 1.00 16 ASN A N 19
ATOM 9244 C CA . ASN A 1 16 ? -6.448 -7.702 2.644 1.00 1.00 16 ASN A CA 19
ATOM 9245 C C . ASN A 1 16 ? -5.222 -7.941 1.765 1.00 1.00 16 ASN A C 19
ATOM 9246 O O . ASN A 1 16 ? -4.395 -8.804 2.059 1.00 1.00 16 ASN A O 19
ATOM 9257 N N . LYS A 1 17 ? -5.111 -7.167 0.684 1.00 1.00 17 LYS A N 19
ATOM 9258 C CA . LYS A 1 17 ? -3.985 -7.296 -0.234 1.00 1.00 17 LYS A CA 19
ATOM 9259 C C . LYS A 1 17 ? -2.696 -6.800 0.414 1.00 1.00 17 LYS A C 19
ATOM 9260 O O . LYS A 1 17 ? -2.725 -5.951 1.305 1.00 1.00 17 LYS A O 19
ATOM 9279 N N . GLN A 1 18 ? -1.567 -7.334 -0.039 1.00 1.00 18 GLN A N 19
ATOM 9280 C CA . GLN A 1 18 ? -0.268 -6.944 0.497 1.00 1.00 18 GLN A CA 19
ATOM 9281 C C . GLN A 1 18 ? 0.487 -6.062 -0.492 1.00 1.00 18 GLN A C 19
ATOM 9282 O O . GLN A 1 18 ? 0.539 -6.355 -1.687 1.00 1.00 18 GLN A O 19
ATOM 9296 N N . CYS A 1 19 ? 1.072 -4.981 0.014 1.00 1.00 19 CYS A N 19
ATOM 9297 C CA . CYS A 1 19 ? 1.825 -4.056 -0.826 1.00 1.00 19 CYS A CA 19
ATOM 9298 C C . CYS A 1 19 ? 3.124 -4.694 -1.307 1.00 1.00 19 CYS A C 19
ATOM 9299 O O . CYS A 1 19 ? 3.383 -5.870 -1.050 1.00 1.00 19 CYS A O 19
ATOM 9306 N N . CYS A 1 20 ? 3.938 -3.911 -2.007 1.00 1.00 20 CYS A N 19
ATOM 9307 C CA . CYS A 1 20 ? 5.210 -4.400 -2.524 1.00 1.00 20 CYS A CA 19
ATOM 9308 C C . CYS A 1 20 ? 6.331 -4.175 -1.514 1.00 1.00 20 CYS A C 19
ATOM 9309 O O . CYS A 1 20 ? 6.138 -3.513 -0.494 1.00 1.00 20 CYS A O 19
ATOM 9316 N N . LYS A 1 21 ? 7.501 -4.734 -1.804 1.00 1.00 21 LYS A N 19
ATOM 9317 C CA . LYS A 1 21 ? 8.651 -4.599 -0.925 1.00 1.00 21 LYS A CA 19
ATOM 9318 C C . LYS A 1 21 ? 9.184 -3.170 -0.936 1.00 1.00 21 LYS A C 19
ATOM 9319 O O . LYS A 1 21 ? 9.594 -2.658 -1.978 1.00 1.00 21 LYS A O 19
ATOM 9338 N N . GLY A 1 22 ? 9.177 -2.531 0.229 1.00 1.00 22 GLY A N 19
ATOM 9339 C CA . GLY A 1 22 ? 9.662 -1.168 0.331 1.00 1.00 22 GLY A CA 19
ATOM 9340 C C . GLY A 1 22 ? 8.564 -0.183 0.686 1.00 1.00 22 GLY A C 19
ATOM 9341 O O . GLY A 1 22 ? 8.838 0.902 1.198 1.00 1.00 22 GLY A O 19
ATOM 9345 N N . THR A 1 23 ? 7.319 -0.562 0.415 1.00 1.00 23 THR A N 19
ATOM 9346 C CA . THR A 1 23 ? 6.179 0.297 0.709 1.00 1.00 23 THR A CA 19
ATOM 9347 C C . THR A 1 23 ? 5.656 0.047 2.117 1.00 1.00 23 THR A C 19
ATOM 9348 O O . THR A 1 23 ? 6.005 -0.946 2.756 1.00 1.00 23 THR A O 19
ATOM 9359 N N . THR A 1 24 ? 4.817 0.958 2.593 1.00 1.00 24 THR A N 19
ATOM 9360 C CA . THR A 1 24 ? 4.239 0.846 3.926 1.00 1.00 24 THR A CA 19
ATOM 9361 C C . THR A 1 24 ? 2.783 1.302 3.927 1.00 1.00 24 THR A C 19
ATOM 9362 O O . THR A 1 24 ? 2.488 2.472 3.685 1.00 1.00 24 THR A O 19
ATOM 9373 N N . CYS A 1 25 ? 1.877 0.369 4.201 1.00 1.00 25 CYS A N 19
ATOM 9374 C CA . CYS A 1 25 ? 0.451 0.674 4.233 1.00 1.00 25 CYS A CA 19
ATOM 9375 C C . CYS A 1 25 ? 0.099 1.492 5.472 1.00 1.00 25 CYS A C 19
ATOM 9376 O O . CYS A 1 25 ? 0.439 1.116 6.594 1.00 1.00 25 CYS A O 19
ATOM 9383 N N . MET A 1 26 ? -0.586 2.611 5.260 1.00 1.00 26 MET A N 19
ATOM 9384 C CA . MET A 1 26 ? -0.986 3.481 6.357 1.00 1.00 26 MET A CA 19
ATOM 9385 C C . MET A 1 26 ? -2.457 3.273 6.703 1.00 1.00 26 MET A C 19
ATOM 9386 O O . MET A 1 26 ? -3.321 3.298 5.826 1.00 1.00 26 MET A O 19
ATOM 9400 N N . PHE A 1 27 ? -2.732 3.057 7.984 1.00 1.00 27 PHE A N 19
ATOM 9401 C CA . PHE A 1 27 ? -4.089 2.833 8.449 1.00 1.00 27 PHE A CA 19
ATOM 9402 C C . PHE A 1 27 ? -4.907 4.117 8.424 1.00 1.00 27 PHE A C 19
ATOM 9403 O O . PHE A 1 27 ? -5.985 4.172 7.834 1.00 1.00 27 PHE A O 19
ATOM 9420 N N . TYR A 1 28 ? -4.386 5.139 9.081 1.00 1.00 28 TYR A N 19
ATOM 9421 C CA . TYR A 1 28 ? -5.066 6.429 9.160 1.00 1.00 28 TYR A CA 19
ATOM 9422 C C . TYR A 1 28 ? -5.091 7.129 7.805 1.00 1.00 28 TYR A C 19
ATOM 9423 O O . TYR A 1 28 ? -6.087 7.756 7.443 1.00 1.00 28 TYR A O 19
ATOM 9441 N N . ALA A 1 29 ? -4.003 7.011 7.054 1.00 1.00 29 ALA A N 19
ATOM 9442 C CA . ALA A 1 29 ? -3.925 7.626 5.737 1.00 1.00 29 ALA A CA 19
ATOM 9443 C C . ALA A 1 29 ? -4.831 6.891 4.763 1.00 1.00 29 ALA A C 19
ATOM 9444 O O . ALA A 1 29 ? -5.368 7.480 3.826 1.00 1.00 29 ALA A O 19
ATOM 9451 N N . ASN A 1 30 ? -4.998 5.595 5.004 1.00 1.00 30 ASN A N 19
ATOM 9452 C CA . ASN A 1 30 ? -5.843 4.756 4.157 1.00 1.00 30 ASN A CA 19
ATOM 9453 C C . ASN A 1 30 ? -5.264 4.635 2.750 1.00 1.00 30 ASN A C 19
ATOM 9454 O O . ASN A 1 30 ? -5.999 4.640 1.763 1.00 1.00 30 ASN A O 19
ATOM 9465 N N . ARG A 1 31 ? -3.942 4.515 2.668 1.00 1.00 31 ARG A N 19
ATOM 9466 C CA . ARG A 1 31 ? -3.261 4.381 1.388 1.00 1.00 31 ARG A CA 19
ATOM 9467 C C . ARG A 1 31 ? -1.834 3.882 1.586 1.00 1.00 31 ARG A C 19
ATOM 9468 O O . ARG A 1 31 ? -1.199 4.172 2.600 1.00 1.00 31 ARG A O 19
ATOM 9489 N N . CYS A 1 32 ? -1.335 3.132 0.609 1.00 1.00 32 CYS A N 19
ATOM 9490 C CA . CYS A 1 32 ? 0.018 2.593 0.675 1.00 1.00 32 CYS A CA 19
ATOM 9491 C C . CYS A 1 32 ? 1.042 3.640 0.246 1.00 1.00 32 CYS A C 19
ATOM 9492 O O . CYS A 1 32 ? 0.834 4.362 -0.729 1.00 1.00 32 CYS A O 19
ATOM 9499 N N . VAL A 1 33 ? 2.148 3.712 0.978 1.00 1.00 33 VAL A N 19
ATOM 9500 C CA . VAL A 1 33 ? 3.205 4.659 0.679 1.00 1.00 33 VAL A CA 19
ATOM 9501 C C . VAL A 1 33 ? 4.542 4.182 1.236 1.00 1.00 33 VAL A C 19
ATOM 9502 O O . VAL A 1 33 ? 4.594 3.523 2.275 1.00 1.00 33 VAL A O 19
ATOM 9515 N N . GLY A 1 34 ? 5.622 4.518 0.539 1.00 1.00 34 GLY A N 19
ATOM 9516 C CA . GLY A 1 34 ? 6.945 4.115 0.979 1.00 1.00 34 GLY A CA 19
ATOM 9517 C C . GLY A 1 34 ? 7.952 4.089 -0.142 1.00 1.00 34 GLY A C 19
ATOM 9518 O O . GLY A 1 34 ? 7.745 4.682 -1.201 1.00 1.00 34 GLY A O 19
ATOM 9522 N N . VAL A 1 35 ? 9.046 3.394 0.105 1.00 1.00 35 VAL A N 19
ATOM 9523 C CA . VAL A 1 35 ? 10.119 3.267 -0.873 1.00 1.00 35 VAL A CA 19
ATOM 9524 C C . VAL A 1 35 ? 9.637 2.548 -2.128 1.00 1.00 35 VAL A C 19
ATOM 9525 O O . VAL A 1 35 ? 9.302 1.349 -2.030 1.00 1.00 35 VAL A O 19
ATOM 9539 N N . ALA A 1 1 ? 6.076 -4.280 -17.972 1.00 1.00 1 ALA A N 20
ATOM 9540 C CA . ALA A 1 1 ? 6.074 -3.822 -16.559 1.00 1.00 1 ALA A CA 20
ATOM 9541 C C . ALA A 1 1 ? 5.710 -4.962 -15.614 1.00 1.00 1 ALA A C 20
ATOM 9542 O O . ALA A 1 1 ? 4.989 -5.886 -15.990 1.00 1.00 1 ALA A O 20
ATOM 9551 N N . ASP A 1 2 ? 6.212 -4.889 -14.386 1.00 1.00 2 ASP A N 20
ATOM 9552 C CA . ASP A 1 2 ? 5.939 -5.916 -13.387 1.00 1.00 2 ASP A CA 20
ATOM 9553 C C . ASP A 1 2 ? 5.969 -5.328 -11.980 1.00 1.00 2 ASP A C 20
ATOM 9554 O O . ASP A 1 2 ? 6.963 -5.453 -11.265 1.00 1.00 2 ASP A O 20
ATOM 9563 N N . ASP A 1 3 ? 4.873 -4.685 -11.589 1.00 1.00 3 ASP A N 20
ATOM 9564 C CA . ASP A 1 3 ? 4.773 -4.077 -10.267 1.00 1.00 3 ASP A CA 20
ATOM 9565 C C . ASP A 1 3 ? 3.531 -4.572 -9.533 1.00 1.00 3 ASP A C 20
ATOM 9566 O O . ASP A 1 3 ? 2.510 -3.887 -9.489 1.00 1.00 3 ASP A O 20
ATOM 9575 N N . ASP A 1 4 ? 3.626 -5.767 -8.958 1.00 1.00 4 ASP A N 20
ATOM 9576 C CA . ASP A 1 4 ? 2.518 -6.354 -8.228 1.00 1.00 4 ASP A CA 20
ATOM 9577 C C . ASP A 1 4 ? 2.240 -5.570 -6.947 1.00 1.00 4 ASP A C 20
ATOM 9578 O O . ASP A 1 4 ? 2.555 -4.383 -6.856 1.00 1.00 4 ASP A O 20
ATOM 9587 N N . CYS A 1 5 ? 1.649 -6.237 -5.962 1.00 1.00 5 CYS A N 20
ATOM 9588 C CA . CYS A 1 5 ? 1.331 -5.601 -4.689 1.00 1.00 5 CYS A CA 20
ATOM 9589 C C . CYS A 1 5 ? 0.424 -4.391 -4.894 1.00 1.00 5 CYS A C 20
ATOM 9590 O O . CYS A 1 5 ? -0.190 -4.235 -5.950 1.00 1.00 5 CYS A O 20
ATOM 9597 N N . LEU A 1 6 ? 0.343 -3.539 -3.877 1.00 1.00 6 LEU A N 20
ATOM 9598 C CA . LEU A 1 6 ? -0.488 -2.348 -3.943 1.00 1.00 6 LEU A CA 20
ATOM 9599 C C . LEU A 1 6 ? 0.343 -1.113 -4.287 1.00 1.00 6 LEU A C 20
ATOM 9600 O O . LEU A 1 6 ? 1.020 -0.554 -3.425 1.00 1.00 6 LEU A O 20
ATOM 9616 N N . PRO A 1 7 ? 0.298 -0.662 -5.554 1.00 1.00 7 PRO A N 20
ATOM 9617 C CA . PRO A 1 7 ? 1.046 0.519 -5.993 1.00 1.00 7 PRO A CA 20
ATOM 9618 C C . PRO A 1 7 ? 0.586 1.781 -5.285 1.00 1.00 7 PRO A C 20
ATOM 9619 O O . PRO A 1 7 ? -0.378 1.763 -4.519 1.00 1.00 7 PRO A O 20
ATOM 9630 N N . ARG A 1 8 ? 1.291 2.870 -5.537 1.00 1.00 8 ARG A N 20
ATOM 9631 C CA . ARG A 1 8 ? 0.977 4.139 -4.924 1.00 1.00 8 ARG A CA 20
ATOM 9632 C C . ARG A 1 8 ? -0.349 4.681 -5.447 1.00 1.00 8 ARG A C 20
ATOM 9633 O O . ARG A 1 8 ? -0.378 5.561 -6.306 1.00 1.00 8 ARG A O 20
ATOM 9654 N N . GLY A 1 9 ? -1.446 4.143 -4.920 1.00 1.00 9 GLY A N 20
ATOM 9655 C CA . GLY A 1 9 ? -2.763 4.581 -5.344 1.00 1.00 9 GLY A CA 20
ATOM 9656 C C . GLY A 1 9 ? -3.877 3.702 -4.803 1.00 1.00 9 GLY A C 20
ATOM 9657 O O . GLY A 1 9 ? -4.999 4.169 -4.604 1.00 1.00 9 GLY A O 20
ATOM 9661 N N . SER A 1 10 ? -3.573 2.428 -4.568 1.00 1.00 10 SER A N 20
ATOM 9662 C CA . SER A 1 10 ? -4.564 1.492 -4.051 1.00 1.00 10 SER A CA 20
ATOM 9663 C C . SER A 1 10 ? -4.672 1.593 -2.533 1.00 1.00 10 SER A C 20
ATOM 9664 O O . SER A 1 10 ? -3.663 1.639 -1.830 1.00 1.00 10 SER A O 20
ATOM 9672 N N . LYS A 1 11 ? -5.904 1.628 -2.035 1.00 1.00 11 LYS A N 20
ATOM 9673 C CA . LYS A 1 11 ? -6.148 1.724 -0.604 1.00 1.00 11 LYS A CA 20
ATOM 9674 C C . LYS A 1 11 ? -5.754 0.432 0.102 1.00 1.00 11 LYS A C 20
ATOM 9675 O O . LYS A 1 11 ? -5.644 -0.620 -0.527 1.00 1.00 11 LYS A O 20
ATOM 9694 N N . CYS A 1 12 ? -5.541 0.516 1.411 1.00 1.00 12 CYS A N 20
ATOM 9695 C CA . CYS A 1 12 ? -5.157 -0.654 2.194 1.00 1.00 12 CYS A CA 20
ATOM 9696 C C . CYS A 1 12 ? -5.394 -0.425 3.684 1.00 1.00 12 CYS A C 20
ATOM 9697 O O . CYS A 1 12 ? -4.531 -0.717 4.512 1.00 1.00 12 CYS A O 20
ATOM 9704 N N . LEU A 1 13 ? -6.570 0.095 4.021 1.00 1.00 13 LEU A N 20
ATOM 9705 C CA . LEU A 1 13 ? -6.916 0.354 5.414 1.00 1.00 13 LEU A CA 20
ATOM 9706 C C . LEU A 1 13 ? -7.122 -0.955 6.169 1.00 1.00 13 LEU A C 20
ATOM 9707 O O . LEU A 1 13 ? -6.286 -1.353 6.980 1.00 1.00 13 LEU A O 20
ATOM 9723 N N . GLY A 1 14 ? -8.238 -1.623 5.894 1.00 1.00 14 GLY A N 20
ATOM 9724 C CA . GLY A 1 14 ? -8.531 -2.880 6.550 1.00 1.00 14 GLY A CA 20
ATOM 9725 C C . GLY A 1 14 ? -7.978 -4.074 5.798 1.00 1.00 14 GLY A C 20
ATOM 9726 O O . GLY A 1 14 ? -7.847 -5.162 6.357 1.00 1.00 14 GLY A O 20
ATOM 9730 N N . GLU A 1 15 ? -7.658 -3.867 4.523 1.00 1.00 15 GLU A N 20
ATOM 9731 C CA . GLU A 1 15 ? -7.120 -4.918 3.671 1.00 1.00 15 GLU A CA 20
ATOM 9732 C C . GLU A 1 15 ? -6.100 -5.787 4.395 1.00 1.00 15 GLU A C 20
ATOM 9733 O O . GLU A 1 15 ? -5.206 -5.283 5.076 1.00 1.00 15 GLU A O 20
ATOM 9745 N N . ASN A 1 16 ? -6.231 -7.095 4.219 1.00 1.00 16 ASN A N 20
ATOM 9746 C CA . ASN A 1 16 ? -5.312 -8.042 4.827 1.00 1.00 16 ASN A CA 20
ATOM 9747 C C . ASN A 1 16 ? -4.130 -8.306 3.898 1.00 1.00 16 ASN A C 20
ATOM 9748 O O . ASN A 1 16 ? -3.195 -9.023 4.257 1.00 1.00 16 ASN A O 20
ATOM 9759 N N . LYS A 1 17 ? -4.176 -7.720 2.700 1.00 1.00 17 LYS A N 20
ATOM 9760 C CA . LYS A 1 17 ? -3.106 -7.894 1.725 1.00 1.00 17 LYS A CA 20
ATOM 9761 C C . LYS A 1 17 ? -1.839 -7.177 2.177 1.00 1.00 17 LYS A C 20
ATOM 9762 O O . LYS A 1 17 ? -1.877 -6.330 3.069 1.00 1.00 17 LYS A O 20
ATOM 9781 N N . GLN A 1 18 ? -0.717 -7.523 1.555 1.00 1.00 18 GLN A N 20
ATOM 9782 C CA . GLN A 1 18 ? 0.564 -6.913 1.894 1.00 1.00 18 GLN A CA 20
ATOM 9783 C C . GLN A 1 18 ? 1.190 -6.245 0.674 1.00 1.00 18 GLN A C 20
ATOM 9784 O O . GLN A 1 18 ? 1.200 -6.811 -0.419 1.00 1.00 18 GLN A O 20
ATOM 9798 N N . CYS A 1 19 ? 1.712 -5.039 0.870 1.00 1.00 19 CYS A N 20
ATOM 9799 C CA . CYS A 1 19 ? 2.342 -4.294 -0.214 1.00 1.00 19 CYS A CA 20
ATOM 9800 C C . CYS A 1 19 ? 3.660 -4.945 -0.624 1.00 1.00 19 CYS A C 20
ATOM 9801 O O . CYS A 1 19 ? 3.992 -6.038 -0.166 1.00 1.00 19 CYS A O 20
ATOM 9808 N N . CYS A 1 20 ? 4.406 -4.267 -1.489 1.00 1.00 20 CYS A N 20
ATOM 9809 C CA . CYS A 1 20 ? 5.687 -4.780 -1.959 1.00 1.00 20 CYS A CA 20
ATOM 9810 C C . CYS A 1 20 ? 6.816 -4.369 -1.020 1.00 1.00 20 CYS A C 20
ATOM 9811 O O . CYS A 1 20 ? 6.617 -3.569 -0.106 1.00 1.00 20 CYS A O 20
ATOM 9818 N N . LYS A 1 21 ? 8.001 -4.924 -1.250 1.00 1.00 21 LYS A N 20
ATOM 9819 C CA . LYS A 1 21 ? 9.160 -4.622 -0.426 1.00 1.00 21 LYS A CA 20
ATOM 9820 C C . LYS A 1 21 ? 9.640 -3.193 -0.659 1.00 1.00 21 LYS A C 20
ATOM 9821 O O . LYS A 1 21 ? 10.017 -2.828 -1.772 1.00 1.00 21 LYS A O 20
ATOM 9840 N N . GLY A 1 22 ? 9.623 -2.389 0.400 1.00 1.00 22 GLY A N 20
ATOM 9841 C CA . GLY A 1 22 ? 10.059 -1.009 0.290 1.00 1.00 22 GLY A CA 20
ATOM 9842 C C . GLY A 1 22 ? 8.929 -0.022 0.507 1.00 1.00 22 GLY A C 20
ATOM 9843 O O . GLY A 1 22 ? 9.166 1.139 0.841 1.00 1.00 22 GLY A O 20
ATOM 9847 N N . THR A 1 23 ? 7.696 -0.482 0.315 1.00 1.00 23 THR A N 20
ATOM 9848 C CA . THR A 1 23 ? 6.528 0.369 0.490 1.00 1.00 23 THR A CA 20
ATOM 9849 C C . THR A 1 23 ? 5.963 0.242 1.898 1.00 1.00 23 THR A C 20
ATOM 9850 O O . THR A 1 23 ? 6.313 -0.674 2.642 1.00 1.00 23 THR A O 20
ATOM 9861 N N . THR A 1 24 ? 5.085 1.171 2.254 1.00 1.00 24 THR A N 20
ATOM 9862 C CA . THR A 1 24 ? 4.461 1.174 3.572 1.00 1.00 24 THR A CA 20
ATOM 9863 C C . THR A 1 24 ? 2.990 1.566 3.474 1.00 1.00 24 THR A C 20
ATOM 9864 O O . THR A 1 24 ? 2.632 2.494 2.748 1.00 1.00 24 THR A O 20
ATOM 9875 N N . CYS A 1 25 ? 2.141 0.853 4.207 1.00 1.00 25 CYS A N 20
ATOM 9876 C CA . CYS A 1 25 ? 0.709 1.128 4.199 1.00 1.00 25 CYS A CA 20
ATOM 9877 C C . CYS A 1 25 ? 0.327 2.070 5.336 1.00 1.00 25 CYS A C 20
ATOM 9878 O O . CYS A 1 25 ? 0.823 1.941 6.456 1.00 1.00 25 CYS A O 20
ATOM 9885 N N . MET A 1 26 ? -0.557 3.017 5.040 1.00 1.00 26 MET A N 20
ATOM 9886 C CA . MET A 1 26 ? -1.007 3.982 6.036 1.00 1.00 26 MET A CA 20
ATOM 9887 C C . MET A 1 26 ? -2.455 3.718 6.434 1.00 1.00 26 MET A C 20
ATOM 9888 O O . MET A 1 26 ? -3.315 3.503 5.579 1.00 1.00 26 MET A O 20
ATOM 9902 N N . PHE A 1 27 ? -2.716 3.731 7.736 1.00 1.00 27 PHE A N 20
ATOM 9903 C CA . PHE A 1 27 ? -4.050 3.491 8.254 1.00 1.00 27 PHE A CA 20
ATOM 9904 C C . PHE A 1 27 ? -4.961 4.685 8.010 1.00 1.00 27 PHE A C 20
ATOM 9905 O O . PHE A 1 27 ? -6.047 4.553 7.447 1.00 1.00 27 PHE A O 20
ATOM 9922 N N . TYR A 1 28 ? -4.507 5.848 8.449 1.00 1.00 28 TYR A N 20
ATOM 9923 C CA . TYR A 1 28 ? -5.275 7.080 8.299 1.00 1.00 28 TYR A CA 20
ATOM 9924 C C . TYR A 1 28 ? -5.353 7.510 6.837 1.00 1.00 28 TYR A C 20
ATOM 9925 O O . TYR A 1 28 ? -6.401 7.952 6.368 1.00 1.00 28 TYR A O 20
ATOM 9943 N N . ALA A 1 29 ? -4.246 7.366 6.117 1.00 1.00 29 ALA A N 20
ATOM 9944 C CA . ALA A 1 29 ? -4.207 7.729 4.708 1.00 1.00 29 ALA A CA 20
ATOM 9945 C C . ALA A 1 29 ? -5.018 6.738 3.889 1.00 1.00 29 ALA A C 20
ATOM 9946 O O . ALA A 1 29 ? -5.548 7.071 2.829 1.00 1.00 29 ALA A O 20
ATOM 9953 N N . ASN A 1 30 ? -5.110 5.514 4.397 1.00 1.00 30 ASN A N 20
ATOM 9954 C CA . ASN A 1 30 ? -5.858 4.458 3.724 1.00 1.00 30 ASN A CA 20
ATOM 9955 C C . ASN A 1 30 ? -5.299 4.199 2.328 1.00 1.00 30 ASN A C 20
ATOM 9956 O O . ASN A 1 30 ? -6.050 4.010 1.372 1.00 1.00 30 ASN A O 20
ATOM 9967 N N . ARG A 1 31 ? -3.975 4.188 2.220 1.00 1.00 31 ARG A N 20
ATOM 9968 C CA . ARG A 1 31 ? -3.314 3.951 0.947 1.00 1.00 31 ARG A CA 20
ATOM 9969 C C . ARG A 1 31 ? -1.837 3.633 1.154 1.00 1.00 31 ARG A C 20
ATOM 9970 O O . ARG A 1 31 ? -1.206 4.144 2.079 1.00 1.00 31 ARG A O 20
ATOM 9991 N N . CYS A 1 32 ? -1.292 2.785 0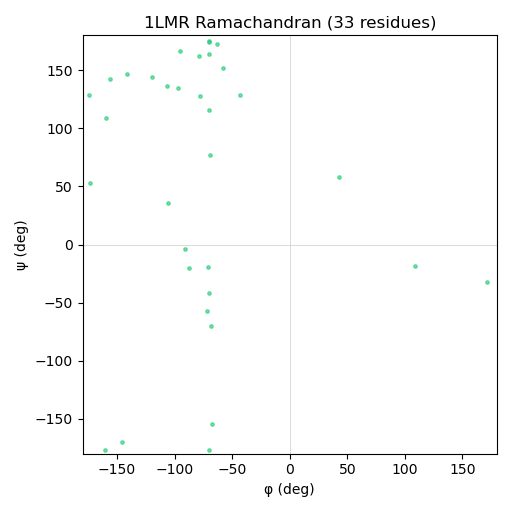.288 1.00 1.00 32 CYS A N 20
ATOM 9992 C CA . CYS A 1 32 ? 0.112 2.402 0.381 1.00 1.00 32 CYS A CA 20
ATOM 9993 C C . CYS A 1 32 ? 1.013 3.502 -0.170 1.00 1.00 32 CYS A C 20
ATOM 9994 O O . CYS A 1 32 ? 0.658 4.188 -1.128 1.00 1.00 32 CYS A O 20
ATOM 10001 N N . VAL A 1 33 ? 2.183 3.661 0.441 1.00 1.00 33 VAL A N 20
ATOM 10002 C CA . VAL A 1 33 ? 3.137 4.668 0.018 1.00 1.00 33 VAL A CA 20
ATOM 10003 C C . VAL A 1 33 ? 4.557 4.280 0.417 1.00 1.00 33 VAL A C 20
ATOM 10004 O O . VAL A 1 33 ? 4.767 3.608 1.426 1.00 1.00 33 VAL A O 20
ATOM 10017 N N . GLY A 1 34 ? 5.528 4.709 -0.383 1.00 1.00 34 GLY A N 20
ATOM 10018 C CA . GLY A 1 34 ? 6.916 4.397 -0.096 1.00 1.00 34 GLY A CA 20
ATOM 10019 C C . GLY A 1 34 ? 7.368 4.915 1.245 1.00 1.00 34 GLY A C 20
ATOM 10020 O O . GLY A 1 34 ? 6.737 5.790 1.838 1.00 1.00 34 GLY A O 20
ATOM 10024 N N . VAL A 1 35 ? 8.470 4.362 1.714 1.00 1.00 35 VAL A N 20
ATOM 10025 C CA . VAL A 1 35 ? 9.045 4.741 2.990 1.00 1.00 35 VAL A CA 20
ATOM 10026 C C . VAL A 1 35 ? 9.483 6.201 2.986 1.00 1.00 35 VAL A C 20
ATOM 10027 O O . VAL A 1 35 ? 9.737 6.739 1.888 1.00 1.00 35 VAL A O 20
ATOM 10041 N N . ALA A 1 1 ? 2.551 -11.458 -15.507 1.00 7.75 1 ALA A N 21
ATOM 10042 C CA . ALA A 1 1 ? 3.095 -10.293 -14.761 1.00 6.90 1 ALA A CA 21
ATOM 10043 C C . ALA A 1 1 ? 2.838 -10.434 -13.265 1.00 5.86 1 ALA A C 21
ATOM 10044 O O . ALA A 1 1 ? 1.694 -10.566 -12.830 1.00 5.76 1 ALA A O 21
ATOM 10053 N N . ASP A 1 2 ? 3.911 -10.404 -12.481 1.00 5.41 2 ASP A N 21
ATOM 10054 C CA . ASP A 1 2 ? 3.804 -10.528 -11.032 1.00 4.69 2 ASP A CA 21
ATOM 10055 C C . ASP A 1 2 ? 4.175 -9.215 -10.346 1.00 3.77 2 ASP A C 21
ATOM 10056 O O . ASP A 1 2 ? 4.253 -8.169 -10.991 1.00 3.95 2 ASP A O 21
ATOM 10065 N N . ASP A 1 3 ? 4.400 -9.275 -9.036 1.00 3.34 3 ASP A N 21
ATOM 10066 C CA . ASP A 1 3 ? 4.762 -8.091 -8.264 1.00 3.06 3 ASP A CA 21
ATOM 10067 C C . ASP A 1 3 ? 3.623 -7.076 -8.259 1.00 2.19 3 ASP A C 21
ATOM 10068 O O . ASP A 1 3 ? 3.714 -6.019 -8.885 1.00 2.79 3 ASP A O 21
ATOM 10077 N N . ASP A 1 4 ? 2.551 -7.404 -7.546 1.00 1.52 4 ASP A N 21
ATOM 10078 C CA . ASP A 1 4 ? 1.392 -6.524 -7.453 1.00 1.61 4 ASP A CA 21
ATOM 10079 C C . ASP A 1 4 ? 1.771 -5.194 -6.812 1.00 1.41 4 ASP A C 21
ATOM 10080 O O . ASP A 1 4 ? 1.911 -4.178 -7.493 1.00 1.96 4 ASP A O 21
ATOM 10089 N N . CYS A 1 5 ? 1.936 -5.214 -5.497 1.00 1.56 5 CYS A N 21
ATOM 10090 C CA . CYS A 1 5 ? 2.300 -4.022 -4.746 1.00 1.62 5 CYS A CA 21
ATOM 10091 C C . CYS A 1 5 ? 1.197 -2.973 -4.810 1.00 1.51 5 CYS A C 21
ATOM 10092 O O . CYS A 1 5 ? 0.104 -3.234 -5.312 1.00 1.54 5 CYS A O 21
ATOM 10099 N N . LEU A 1 6 ? 1.493 -1.784 -4.296 1.00 1.49 6 LEU A N 21
ATOM 10100 C CA . LEU A 1 6 ? 0.527 -0.693 -4.293 1.00 1.42 6 LEU A CA 21
ATOM 10101 C C . LEU A 1 6 ? 1.229 0.664 -4.310 1.00 1.36 6 LEU A C 21
ATOM 10102 O O . LEU A 1 6 ? 1.825 1.071 -3.313 1.00 1.23 6 LEU A O 21
ATOM 10118 N N . PRO A 1 7 ? 1.163 1.390 -5.441 1.00 1.49 7 PRO A N 21
ATOM 10119 C CA . PRO A 1 7 ? 1.793 2.708 -5.564 1.00 1.52 7 PRO A CA 21
ATOM 10120 C C . PRO A 1 7 ? 1.185 3.722 -4.611 1.00 1.37 7 PRO A C 21
ATOM 10121 O O . PRO A 1 7 ? 0.202 3.440 -3.926 1.00 1.25 7 PRO A O 21
ATOM 10132 N N . ARG A 1 8 ? 1.786 4.901 -4.566 1.00 1.43 8 ARG A N 21
ATOM 10133 C CA . ARG A 1 8 ? 1.325 5.959 -3.698 1.00 1.37 8 ARG A CA 21
ATOM 10134 C C . ARG A 1 8 ? -0.026 6.493 -4.162 1.00 1.45 8 ARG A C 21
ATOM 10135 O O . ARG A 1 8 ? -0.126 7.610 -4.671 1.00 1.66 8 ARG A O 21
ATOM 10156 N N . GLY A 1 9 ? -1.065 5.682 -3.982 1.00 1.35 9 GLY A N 21
ATOM 10157 C CA . GLY A 1 9 ? -2.400 6.083 -4.387 1.00 1.47 9 GLY A CA 21
ATOM 10158 C C . GLY A 1 9 ? -3.455 5.059 -4.019 1.00 1.35 9 GLY A C 21
ATOM 10159 O O . GLY A 1 9 ? -4.583 5.415 -3.680 1.00 1.36 9 GLY A O 21
ATOM 10163 N N . SER A 1 10 ? -3.090 3.784 -4.087 1.00 1.29 10 SER A N 21
ATOM 10164 C CA . SER A 1 10 ? -4.015 2.706 -3.759 1.00 1.26 10 SER A CA 21
ATOM 10165 C C . SER A 1 10 ? -4.311 2.678 -2.262 1.00 1.01 10 SER A C 21
ATOM 10166 O O . SER A 1 10 ? -3.504 3.134 -1.452 1.00 0.85 10 SER A O 21
ATOM 10174 N N . LYS A 1 11 ? -5.476 2.148 -1.904 1.00 1.02 11 LYS A N 21
ATOM 10175 C CA . LYS A 1 11 ? -5.885 2.067 -0.510 1.00 0.85 11 LYS A CA 21
ATOM 10176 C C . LYS A 1 11 ? -5.044 1.050 0.257 1.00 0.87 11 LYS A C 21
ATOM 10177 O O . LYS A 1 11 ? -4.247 0.318 -0.330 1.00 1.06 11 LYS A O 21
ATOM 10196 N N . CYS A 1 12 ? -5.232 1.011 1.573 1.00 0.79 12 CYS A N 21
ATOM 10197 C CA . CYS A 1 12 ? -4.496 0.084 2.426 1.00 0.93 12 CYS A CA 21
ATOM 10198 C C . CYS A 1 12 ? -5.267 -0.197 3.713 1.00 0.87 12 CYS A C 21
ATOM 10199 O O . CYS A 1 12 ? -4.672 -0.477 4.754 1.00 1.03 12 CYS A O 21
ATOM 10206 N N . LEU A 1 13 ? -6.592 -0.118 3.636 1.00 0.82 13 LEU A N 21
ATOM 10207 C CA . LEU A 1 13 ? -7.438 -0.362 4.799 1.00 0.95 13 LEU A CA 21
ATOM 10208 C C . LEU A 1 13 ? -7.716 -1.854 4.970 1.00 1.03 13 LEU A C 21
ATOM 10209 O O . LEU A 1 13 ? -7.047 -2.531 5.751 1.00 1.20 13 LEU A O 21
ATOM 10225 N N . GLY A 1 14 ? -8.704 -2.363 4.239 1.00 1.13 14 GLY A N 21
ATOM 10226 C CA . GLY A 1 14 ? -9.043 -3.769 4.331 1.00 1.38 14 GLY A CA 21
ATOM 10227 C C . GLY A 1 14 ? -8.183 -4.635 3.435 1.00 1.41 14 GLY A C 21
ATOM 10228 O O . GLY A 1 14 ? -8.070 -5.842 3.646 1.00 1.61 14 GLY A O 21
ATOM 10232 N N . GLU A 1 15 ? -7.581 -4.013 2.428 1.00 1.27 15 GLU A N 21
ATOM 10233 C CA . GLU A 1 15 ? -6.728 -4.715 1.482 1.00 1.36 15 GLU A CA 21
ATOM 10234 C C . GLU A 1 15 ? -5.769 -5.674 2.174 1.00 1.53 15 GLU A C 21
ATOM 10235 O O . GLU A 1 15 ? -4.968 -5.272 3.018 1.00 1.55 15 GLU A O 21
ATOM 10247 N N . ASN A 1 16 ? -5.841 -6.940 1.786 1.00 1.83 16 ASN A N 21
ATOM 10248 C CA . ASN A 1 16 ? -4.962 -7.955 2.343 1.00 2.11 16 ASN A CA 21
ATOM 10249 C C . ASN A 1 16 ? -3.659 -8.013 1.551 1.00 2.15 16 ASN A C 21
ATOM 10250 O O . ASN A 1 16 ? -2.722 -8.719 1.926 1.00 2.44 16 ASN A O 21
ATOM 10261 N N . LYS A 1 17 ? -3.606 -7.259 0.453 1.00 1.92 17 LYS A N 21
ATOM 10262 C CA . LYS A 1 17 ? -2.418 -7.217 -0.391 1.00 1.97 17 LYS A CA 21
ATOM 10263 C C . LYS A 1 17 ? -1.280 -6.489 0.315 1.00 1.82 17 LYS A C 21
ATOM 10264 O O . LYS A 1 17 ? -1.497 -5.780 1.297 1.00 1.76 17 LYS A O 21
ATOM 10283 N N . GLN A 1 18 ? -0.066 -6.667 -0.195 1.00 1.90 18 GLN A N 21
ATOM 10284 C CA . GLN A 1 18 ? 1.107 -6.024 0.385 1.00 1.87 18 GLN A CA 21
ATOM 10285 C C . GLN A 1 18 ? 1.801 -5.136 -0.642 1.00 1.62 18 GLN A C 21
ATOM 10286 O O . GLN A 1 18 ? 1.899 -5.490 -1.817 1.00 1.68 18 GLN A O 21
ATOM 10300 N N . CYS A 1 19 ? 2.282 -3.982 -0.193 1.00 1.40 19 CYS A N 21
ATOM 10301 C CA . CYS A 1 19 ? 2.968 -3.047 -1.076 1.00 1.22 19 CYS A CA 21
ATOM 10302 C C . CYS A 1 19 ? 4.323 -3.604 -1.503 1.00 1.26 19 CYS A C 21
ATOM 10303 O O . CYS A 1 19 ? 4.762 -4.641 -1.006 1.00 1.43 19 CYS A O 21
ATOM 10310 N N . CYS A 1 20 ? 4.979 -2.912 -2.428 1.00 1.22 20 CYS A N 21
ATOM 10311 C CA . CYS A 1 20 ? 6.281 -3.344 -2.923 1.00 1.37 20 CYS A CA 21
ATOM 10312 C C . CYS A 1 20 ? 7.354 -3.180 -1.850 1.00 1.27 20 CYS A C 21
ATOM 10313 O O . CYS A 1 20 ? 7.081 -2.689 -0.754 1.00 1.10 20 CYS A O 21
ATOM 10320 N N . LYS A 1 21 ? 8.574 -3.598 -2.172 1.00 1.45 21 LYS A N 21
ATOM 10321 C CA . LYS A 1 21 ? 9.685 -3.504 -1.239 1.00 1.47 21 LYS A CA 21
ATOM 10322 C C . LYS A 1 21 ? 10.096 -2.051 -1.023 1.00 1.37 21 LYS A C 21
ATOM 10323 O O . LYS A 1 21 ? 10.512 -1.367 -1.958 1.00 1.46 21 LYS A O 21
ATOM 10342 N N . GLY A 1 22 ? 9.972 -1.587 0.216 1.00 1.26 22 GLY A N 21
ATOM 10343 C CA . GLY A 1 22 ? 10.332 -0.218 0.535 1.00 1.23 22 GLY A CA 21
ATOM 10344 C C . GLY A 1 22 ? 9.129 0.624 0.916 1.00 1.07 22 GLY A C 21
ATOM 10345 O O . GLY A 1 22 ? 9.269 1.655 1.573 1.00 1.10 22 GLY A O 21
ATOM 10349 N N . THR A 1 23 ? 7.945 0.184 0.501 1.00 0.95 23 THR A N 21
ATOM 10350 C CA . THR A 1 23 ? 6.716 0.904 0.801 1.00 0.81 23 THR A CA 21
ATOM 10351 C C . THR A 1 23 ? 6.026 0.323 2.029 1.00 0.77 23 THR A C 21
ATOM 10352 O O . THR A 1 23 ? 6.358 -0.771 2.486 1.00 0.87 23 THR A O 21
ATOM 10363 N N . THR A 1 24 ? 5.063 1.068 2.554 1.00 0.69 24 THR A N 21
ATOM 10364 C CA . THR A 1 24 ? 4.315 0.639 3.730 1.00 0.75 24 THR A CA 21
ATOM 10365 C C . THR A 1 24 ? 2.861 1.090 3.639 1.00 0.59 24 THR A C 21
ATOM 10366 O O . THR A 1 24 ? 2.577 2.237 3.292 1.00 0.55 24 THR A O 21
ATOM 10377 N N . CYS A 1 25 ? 1.942 0.182 3.952 1.00 0.63 25 CYS A N 21
ATOM 10378 C CA . CYS A 1 25 ? 0.519 0.488 3.904 1.00 0.55 25 CYS A CA 21
ATOM 10379 C C . CYS A 1 25 ? 0.121 1.398 5.062 1.00 0.61 25 CYS A C 21
ATOM 10380 O O . CYS A 1 25 ? 0.670 1.298 6.159 1.00 0.78 25 CYS A O 21
ATOM 10387 N N . MET A 1 26 ? -0.836 2.285 4.810 1.00 0.60 26 MET A N 21
ATOM 10388 C CA . MET A 1 26 ? -1.306 3.212 5.831 1.00 0.78 26 MET A CA 21
ATOM 10389 C C . MET A 1 26 ? -2.720 2.856 6.280 1.00 0.83 26 MET A C 21
ATOM 10390 O O . MET A 1 26 ? -3.643 2.789 5.468 1.00 0.76 26 MET A O 21
ATOM 10404 N N . PHE A 1 27 ? -2.879 2.619 7.578 1.00 1.00 27 PHE A N 21
ATOM 10405 C CA . PHE A 1 27 ? -4.167 2.260 8.141 1.00 1.10 27 PHE A CA 21
ATOM 10406 C C . PHE A 1 27 ? -5.086 3.469 8.248 1.00 1.17 27 PHE A C 21
ATOM 10407 O O . PHE A 1 27 ? -6.217 3.453 7.762 1.00 1.15 27 PHE A O 21
ATOM 10424 N N . TYR A 1 28 ? -4.591 4.510 8.896 1.00 1.30 28 TYR A N 21
ATOM 10425 C CA . TYR A 1 28 ? -5.363 5.733 9.091 1.00 1.42 28 TYR A CA 21
ATOM 10426 C C . TYR A 1 28 ? -5.565 6.477 7.775 1.00 1.31 28 TYR A C 21
ATOM 10427 O O . TYR A 1 28 ? -6.671 6.920 7.467 1.00 1.36 28 TYR A O 21
ATOM 10445 N N . ALA A 1 29 ? -4.498 6.599 6.994 1.00 1.18 29 ALA A N 21
ATOM 10446 C CA . ALA A 1 29 ? -4.576 7.275 5.707 1.00 1.11 29 ALA A CA 21
ATOM 10447 C C . ALA A 1 29 ? -5.359 6.428 4.715 1.00 0.95 29 ALA A C 21
ATOM 10448 O O . ALA A 1 29 ? -5.907 6.937 3.738 1.00 0.98 29 ALA A O 21
ATOM 10455 N N . ASN A 1 30 ? -5.404 5.127 4.982 1.00 0.86 30 ASN A N 21
ATOM 10456 C CA . ASN A 1 30 ? -6.119 4.192 4.121 1.00 0.79 30 ASN A CA 21
ATOM 10457 C C . ASN A 1 30 ? -5.545 4.203 2.708 1.00 0.69 30 ASN A C 21
ATOM 10458 O O . ASN A 1 30 ? -6.285 4.254 1.725 1.00 0.77 30 ASN A O 21
ATOM 10469 N N . ARG A 1 31 ? -4.220 4.153 2.614 1.00 0.59 31 ARG A N 21
ATOM 10470 C CA . ARG A 1 31 ? -3.545 4.156 1.324 1.00 0.60 31 ARG A CA 21
ATOM 10471 C C . ARG A 1 31 ? -2.055 3.880 1.491 1.00 0.51 31 ARG A C 21
ATOM 10472 O O . ARG A 1 31 ? -1.426 4.362 2.433 1.00 0.51 31 ARG A O 21
ATOM 10493 N N . CYS A 1 32 ? -1.496 3.099 0.572 1.00 0.51 32 CYS A N 21
ATOM 10494 C CA . CYS A 1 32 ? -0.078 2.758 0.622 1.00 0.49 32 CYS A CA 21
ATOM 10495 C C . CYS A 1 32 ? 0.785 4.014 0.586 1.00 0.54 32 CYS A C 21
ATOM 10496 O O . CYS A 1 32 ? 0.360 5.059 0.093 1.00 0.72 32 CYS A O 21
ATOM 10503 N N . VAL A 1 33 ? 2.002 3.902 1.107 1.00 0.51 33 VAL A N 21
ATOM 10504 C CA . VAL A 1 33 ? 2.926 5.019 1.133 1.00 0.67 33 VAL A CA 21
ATOM 10505 C C . VAL A 1 33 ? 4.373 4.538 1.152 1.00 0.68 33 VAL A C 21
ATOM 10506 O O . VAL A 1 33 ? 4.704 3.559 1.820 1.00 0.66 33 VAL A O 21
ATOM 10519 N N . GLY A 1 34 ? 5.231 5.235 0.413 1.00 0.82 34 GLY A N 21
ATOM 10520 C CA . GLY A 1 34 ? 6.632 4.865 0.357 1.00 0.91 34 GLY A CA 21
ATOM 10521 C C . GLY A 1 34 ? 7.440 5.451 1.488 1.00 1.20 34 GLY A C 21
ATOM 10522 O O . GLY A 1 34 ? 7.020 6.401 2.148 1.00 1.83 34 GLY A O 21
ATOM 10526 N N . VAL A 1 35 ? 8.605 4.869 1.701 1.00 1.32 35 VAL A N 21
ATOM 10527 C CA . VAL A 1 35 ? 9.509 5.313 2.755 1.00 2.26 35 VAL A CA 21
ATOM 10528 C C . VAL A 1 35 ? 10.040 6.715 2.469 1.00 3.05 35 VAL A C 21
ATOM 10529 O O . VAL A 1 35 ? 10.111 7.525 3.417 1.00 3.86 35 VAL A O 21
#

B-factor: mean 1.0, std 0.0, range [1.0, 1.0]

Secondary structure (DSSP, 8-state):
--S----TT---SS------TTEEEETTTTEEEE-

Radius of gyration: 8.38 Å; Cα contacts (8 Å, |Δi|>4): 72; chains: 1; bounding box: 19×19×16 Å

GO terms:
  GO:0005576 extracellular region (C, EXP)